Protein AF-A0A7S0FLU4-F1 (afdb_monomer_lite)

Foldseek 3Di:
DDPLLVLLVCLLVQPQPPDLVSSLVSLLVSLQVLLVCCLVDVVSLVVCVVNCHLNSLVSSCVSNNLAQSSLLSSLLSLLQNDDDPDNVLSSVCSVPVDLVSLVVVLVPPPDPDSLLSSLLSNLSNQVNHPDHHLCNLVSLLVSLVSCLPDNDPVSNLSSLQSLLSQLQDLVCLVSNVVSVQLVSLVSQCVDPVRVVPPSSVVSSNSSNPRSVVSVVVVVVDDDDDDDDDDDDDDDDDDDDDDDDDDDDDDDDDDDDDDPLVAAPPFFADPDFDDWDPLVVLCVVVVVVVVVLVCLVVPPPVPQPDPPDADDKDKDQPFFLAWFDDWDDRHSQEIETETDALDPPDLDADDKHKMKIARDDAPDKHKYKHKFAQDLAFCLSTRFAWWKAKPVCCVPPVHGIYGFWDSWHKAAHDDVSRGIMIMTMGGHHDHGIMMMIIRFRAQAVSNVVVLVVVQVPWDKDFLFAFPVGDGQIKTKAADQAAAEEEEEEALFQRFRLLLLLLSLLCCQLRVPDPLNNLLRHHYIYIYRSHLANQCRRVSHGAHHNVRDRQQQALQHDPTRSSVSVNVVLLVSLVRYHQAEYEYEGEDGHDAFKAKEWAADPDQLLLVQLVVLDVRYPSVPHHHDHDDPSSCSGPQNVSVVSPRPTGIYIYGYSFHGDCVVPSGTDGSVNSSSSSNSSSRSSSVSSPDDDDPDPDDDD

Radius of gyration: 30.73 Å; chains: 1; bounding box: 66×62×102 Å

InterPro domains:
  IPR000834 Peptidase M14, carboxypeptidase A [PF00246] (461-558)
  IPR000834 Peptidase M14, carboxypeptidase A [PS52035] (437-684)
  IPR040626 Cytosolic carboxypeptidase, N-terminal [PF18027] (314-374)
  IPR050821 Cytosolic carboxypeptidase [PTHR12756] (278-688)

Secondary structure (DSSP, 8-state):
---HHHHHHHHHTTTTTT-HHHHHHHHHHHHHHHHHHHHH-HHHHHHHHHTTHHHHHHHHHHHTTS-HHHHHHHHHHHHHHS--SSHHHHHHHHHH--HHHHHHHTT----HHHHHHHHHHHHHHGGGSSS--TTHHHHHHHHHHHHHHH--HHHHHHHHHHHHHHTT-TTTHHHHHHTTHHHHHHHHHHSTTTTT-HHHHHHHHHHHHHHHHHHHHHHTT-PPP-----------------PPPPPPPPPPPP----GGGSSSS-------PPPP-HHHHHHHHHHHHHHHHHHHHSS--------SPPPPEEE--STT-B---EEEEETTEEEE-PPPSSTT--------EEEEESPPTT-EEEEEEEEE--S--GGGGT---EEEEHHHHHHH----EE--EEEEEEEESSTTSEEEEEEEEE-SSTT-EEEEESS----HHHHHHHHHT-TTS-EEEEEE-TTS-EEEEEEEE-TTSPEEEEEE-SSTT-HHHHHHHHHHHHHHTS--HHHHHHHHH-EEEEES-S-HHHHHTT-SS--TTS--GGG-TTSSS-HHHHHHHHHHHHHHHHS-EEEEEEEEEESSS-SEEEEEESSS--HHHHHHHHH-TTB-SSS-EEEPPPTT-TTSHHHHHHHTT-SEEEEEEEESSBPPGGG-S-BPPHHHHHHHHHHHHHHHHHHHHSPPPPPP----

Structure (mmCIF, N/CA/C/O backbone):
data_AF-A0A7S0FLU4-F1
#
_entry.id   AF-A0A7S0FLU4-F1
#
loop_
_atom_site.group_PDB
_atom_site.id
_atom_site.type_symbol
_atom_site.label_atom_id
_atom_site.label_alt_id
_atom_site.label_comp_id
_atom_site.label_asym_id
_atom_site.label_entity_id
_atom_site.label_seq_id
_atom_site.pdbx_PDB_ins_code
_atom_site.Cartn_x
_atom_site.Cartn_y
_atom_site.Cartn_z
_atom_site.occupancy
_atom_site.B_iso_or_equiv
_atom_site.auth_seq_id
_atom_site.auth_comp_id
_atom_site.auth_asym_id
_atom_site.auth_atom_id
_atom_site.pdbx_PDB_model_num
ATOM 1 N N . GLU A 1 1 ? -30.850 -18.255 -43.210 1.00 50.25 1 GLU A N 1
ATOM 2 C CA . GLU A 1 1 ? -29.634 -17.875 -42.462 1.00 50.25 1 GLU A CA 1
ATOM 3 C C . GLU A 1 1 ? -28.713 -17.129 -43.404 1.00 50.25 1 GLU A C 1
ATOM 5 O O . GLU A 1 1 ? -28.499 -17.601 -44.514 1.00 50.25 1 GLU A O 1
ATOM 10 N N . LEU A 1 2 ? -28.259 -15.934 -43.027 1.00 56.41 2 LEU A N 1
ATOM 11 C CA . LEU A 1 2 ? -27.339 -15.172 -43.865 1.00 56.41 2 LEU A CA 1
ATOM 12 C C . LEU A 1 2 ? -25.975 -15.874 -43.823 1.00 56.41 2 LEU A C 1
ATOM 14 O O . LEU A 1 2 ? -25.401 -16.021 -42.742 1.00 56.41 2 LEU A O 1
ATOM 18 N N . ASP A 1 3 ? -25.450 -16.311 -44.968 1.00 75.31 3 ASP A N 1
ATOM 19 C CA . ASP A 1 3 ? -24.060 -16.763 -45.036 1.00 75.31 3 ASP A CA 1
ATOM 20 C C . ASP A 1 3 ? -23.155 -15.526 -44.970 1.00 75.31 3 ASP A C 1
ATOM 22 O O . ASP A 1 3 ? -22.797 -14.920 -45.981 1.00 75.31 3 ASP A O 1
ATOM 26 N N . ILE A 1 4 ? -22.839 -15.118 -43.740 1.00 76.75 4 ILE A N 1
ATOM 27 C CA . ILE A 1 4 ? -22.010 -13.947 -43.440 1.00 76.75 4 ILE A CA 1
ATOM 28 C C . ILE A 1 4 ? -20.639 -14.018 -44.125 1.00 76.75 4 ILE A C 1
ATOM 30 O O . ILE A 1 4 ? -20.087 -12.988 -44.503 1.00 76.75 4 ILE A O 1
ATOM 34 N N . ILE A 1 5 ? -20.113 -15.222 -44.365 1.00 79.19 5 ILE A N 1
ATOM 35 C CA . ILE A 1 5 ? -18.824 -15.413 -45.031 1.00 79.19 5 ILE A CA 1
ATOM 36 C C . ILE A 1 5 ? -18.977 -15.200 -46.532 1.00 79.19 5 ILE A C 1
ATOM 38 O O . ILE A 1 5 ? -18.146 -14.534 -47.153 1.00 79.19 5 ILE A O 1
ATOM 42 N N . HIS A 1 6 ? -20.061 -15.706 -47.120 1.00 82.50 6 HIS A N 1
ATOM 43 C CA . HIS A 1 6 ? -20.405 -15.423 -48.509 1.00 82.50 6 HIS A CA 1
ATOM 44 C C . HIS A 1 6 ? -20.659 -13.930 -48.746 1.00 82.50 6 HIS A C 1
ATOM 46 O O . HIS A 1 6 ? -20.185 -13.381 -49.744 1.00 82.50 6 HIS A O 1
ATOM 52 N N . LEU A 1 7 ? -21.351 -13.255 -47.822 1.00 79.62 7 LEU A N 1
ATOM 53 C CA . LEU A 1 7 ? -21.611 -11.820 -47.906 1.00 79.62 7 LEU A CA 1
ATOM 54 C C . LEU A 1 7 ? -20.303 -11.017 -47.877 1.00 79.62 7 LEU A C 1
ATOM 56 O O . LEU A 1 7 ? -20.060 -10.215 -48.779 1.00 79.62 7 LEU A O 1
ATOM 60 N N . MET A 1 8 ? -19.419 -11.303 -46.915 1.00 80.19 8 MET A N 1
ATOM 61 C CA . MET A 1 8 ? -18.101 -10.666 -46.814 1.00 80.19 8 MET A CA 1
ATOM 62 C C . MET A 1 8 ? -17.241 -10.915 -48.060 1.00 80.19 8 MET A C 1
ATOM 64 O O . MET A 1 8 ? -16.667 -9.984 -48.619 1.00 80.19 8 MET A O 1
ATOM 68 N N . ARG A 1 9 ? -17.203 -12.148 -48.581 1.00 82.06 9 ARG A N 1
ATOM 69 C CA . ARG A 1 9 ? -16.471 -12.471 -49.822 1.00 82.06 9 ARG A CA 1
ATOM 70 C C . ARG A 1 9 ? -17.066 -11.803 -51.060 1.00 82.06 9 ARG A C 1
ATOM 72 O O . ARG A 1 9 ? -16.342 -11.534 -52.017 1.00 82.06 9 ARG A O 1
ATOM 79 N N . SER A 1 10 ? -18.366 -11.533 -51.064 1.00 78.31 10 SER A N 1
ATOM 80 C CA . SER A 1 10 ? -19.026 -10.843 -52.171 1.00 78.31 10 S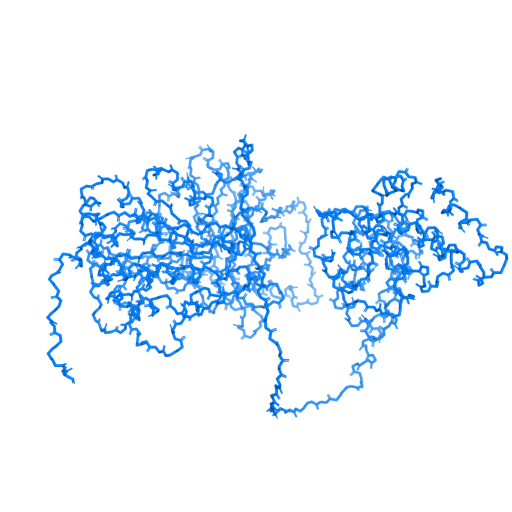ER A CA 1
ATOM 81 C C . SER A 1 10 ? -18.651 -9.356 -52.202 1.00 78.31 10 SER A C 1
ATOM 83 O O . SER A 1 10 ? -18.459 -8.812 -53.289 1.00 78.31 10 SER A O 1
ATOM 85 N N . VAL A 1 11 ? -18.436 -8.720 -51.039 1.00 75.31 11 VAL A N 1
ATOM 86 C CA . VAL A 1 11 ? -17.868 -7.358 -50.948 1.00 75.31 11 VAL A CA 1
ATOM 87 C C . VAL A 1 11 ? -16.496 -7.302 -51.633 1.00 75.31 11 VAL A C 1
ATOM 89 O O . VAL A 1 11 ? -16.259 -6.421 -52.463 1.00 75.31 11 VAL A O 1
ATOM 92 N N . LEU A 1 12 ? -15.632 -8.295 -51.388 1.00 78.62 12 LEU A N 1
ATOM 93 C CA . LEU A 1 12 ? -14.290 -8.378 -51.993 1.00 78.62 12 LEU A CA 1
ATOM 94 C C . LEU A 1 12 ? -14.315 -8.444 -53.520 1.00 78.62 12 LEU A C 1
ATOM 96 O O . LEU A 1 12 ? -13.457 -7.875 -54.190 1.00 78.62 12 LEU A O 1
ATOM 100 N N . LYS A 1 13 ? -15.324 -9.110 -54.080 1.00 79.75 13 LYS A N 1
ATOM 101 C CA . LYS A 1 13 ? -15.495 -9.262 -55.530 1.00 79.75 13 LYS A CA 1
ATOM 102 C C . LYS A 1 13 ? -16.064 -8.011 -56.211 1.00 79.75 13 LYS A C 1
ATOM 104 O O . LYS A 1 13 ? -16.322 -8.043 -57.410 1.00 79.75 13 LYS A O 1
ATOM 109 N N . GLY A 1 14 ? -16.236 -6.909 -55.477 1.00 66.62 14 GLY A N 1
ATOM 110 C CA . GLY A 1 14 ? -16.740 -5.648 -56.015 1.00 66.62 14 GLY A CA 1
ATOM 111 C C . GLY A 1 14 ? -18.261 -5.614 -56.124 1.00 66.62 14 GLY A C 1
ATOM 112 O O . GLY A 1 14 ? -18.805 -5.209 -57.153 1.00 66.62 14 GLY A O 1
ATOM 113 N N . MET A 1 15 ? -18.949 -6.052 -55.064 1.00 68.19 15 MET A N 1
ATOM 114 C CA . MET A 1 15 ? -20.405 -5.933 -54.952 1.00 68.19 15 MET A CA 1
ATOM 115 C C . MET A 1 15 ? -20.852 -4.495 -55.242 1.00 68.19 15 MET A C 1
ATOM 117 O O . MET A 1 15 ? -20.282 -3.554 -54.702 1.00 68.19 15 MET A O 1
ATOM 121 N N . GLY A 1 16 ? -21.856 -4.319 -56.103 1.00 60.16 16 GLY A N 1
ATOM 122 C CA . GLY A 1 16 ? -22.289 -2.995 -56.574 1.00 60.16 16 GLY A CA 1
ATOM 123 C C . GLY A 1 16 ? -21.761 -2.602 -57.961 1.00 60.16 16 GLY A C 1
ATOM 124 O O . GLY A 1 16 ? -22.230 -1.614 -58.521 1.00 60.16 16 GLY A O 1
ATOM 125 N N . GLY A 1 17 ? -20.884 -3.411 -58.570 1.00 64.31 17 GLY A N 1
ATOM 126 C CA . GLY A 1 17 ? -20.468 -3.259 -59.969 1.00 64.31 17 GLY A CA 1
ATOM 127 C C . GLY A 1 17 ? -19.356 -2.224 -60.177 1.00 64.31 17 GLY A C 1
ATOM 128 O O . GLY A 1 17 ? -18.505 -2.027 -59.312 1.00 64.31 17 GLY A O 1
ATOM 129 N N . LYS A 1 18 ? -19.323 -1.594 -61.363 1.00 62.81 18 LYS A N 1
ATOM 130 C CA . LYS A 1 18 ? -18.272 -0.627 -61.749 1.00 62.81 18 LYS A CA 1
ATOM 131 C C . LYS A 1 18 ? -18.483 0.789 -61.184 1.00 62.81 18 LYS A C 1
ATOM 133 O O . LYS A 1 18 ? -17.556 1.588 -61.244 1.00 62.81 18 LYS A O 1
ATOM 138 N N . ASP A 1 19 ? -19.667 1.093 -60.647 1.00 72.88 19 ASP A N 1
ATOM 139 C CA . ASP A 1 19 ? -19.973 2.385 -60.020 1.00 72.88 19 ASP A CA 1
ATOM 140 C C . ASP A 1 19 ? -19.417 2.438 -58.589 1.00 72.88 19 ASP A C 1
ATOM 142 O O . ASP A 1 19 ? -19.732 1.582 -57.759 1.00 72.88 19 ASP A O 1
ATOM 146 N N . LEU A 1 20 ? -18.581 3.440 -58.306 1.00 67.56 20 LEU A N 1
ATOM 147 C CA . LEU A 1 20 ? -17.872 3.560 -57.032 1.00 67.56 20 LEU A CA 1
ATOM 148 C C . LEU A 1 20 ? -18.807 3.869 -55.856 1.00 67.56 20 LEU A C 1
ATOM 150 O O . LEU A 1 20 ? -18.689 3.225 -54.818 1.00 67.56 20 LEU A O 1
ATOM 154 N N . ALA A 1 21 ? -19.765 4.784 -56.015 1.00 62.50 21 ALA A N 1
ATOM 155 C CA . ALA A 1 21 ? -20.665 5.178 -54.932 1.00 62.50 21 ALA A CA 1
ATOM 156 C C . ALA A 1 21 ? -21.604 4.027 -54.550 1.00 62.50 21 ALA A C 1
ATOM 158 O O . ALA A 1 21 ? -21.777 3.706 -53.371 1.00 62.50 21 ALA A O 1
ATOM 159 N N . ARG A 1 22 ? -22.151 3.333 -55.556 1.00 64.88 22 ARG A N 1
ATOM 160 C CA . ARG A 1 22 ? -23.001 2.157 -55.338 1.00 64.88 22 ARG A CA 1
ATOM 161 C C . ARG A 1 22 ? -22.228 1.017 -54.682 1.00 64.88 22 ARG A C 1
ATOM 163 O O . ARG A 1 22 ? -22.767 0.324 -53.816 1.00 64.88 22 ARG A O 1
ATOM 170 N N . ARG A 1 23 ? -20.970 0.826 -55.073 1.00 69.12 23 ARG A N 1
ATOM 171 C CA . ARG A 1 23 ? -20.074 -0.168 -54.479 1.00 69.12 23 ARG A CA 1
ATOM 172 C C . ARG A 1 23 ? -19.773 0.131 -53.010 1.00 69.12 23 ARG A C 1
ATOM 174 O O . ARG A 1 23 ? -19.844 -0.784 -52.193 1.00 69.12 23 ARG A O 1
ATOM 181 N N . TRP A 1 24 ? -19.510 1.386 -52.652 1.00 72.56 24 TRP A N 1
ATOM 182 C CA . TRP A 1 24 ? -19.238 1.778 -51.263 1.00 72.56 24 TRP A CA 1
ATOM 183 C C . TRP A 1 24 ? -20.463 1.613 -50.371 1.00 72.56 24 TRP A C 1
ATOM 185 O O . TRP A 1 24 ? -20.378 0.950 -49.343 1.00 72.56 24 TRP A O 1
ATOM 195 N N . GLN A 1 25 ? -21.626 2.094 -50.813 1.00 68.50 25 GLN A N 1
ATOM 196 C CA . GLN A 1 25 ? -22.869 1.939 -50.057 1.00 68.50 25 GLN A CA 1
ATOM 197 C C . GLN A 1 25 ? -23.223 0.464 -49.816 1.00 68.50 25 GLN A C 1
ATOM 199 O O . GLN A 1 25 ? -23.660 0.082 -48.730 1.00 68.50 25 GLN A O 1
ATOM 204 N N . THR A 1 26 ? -23.020 -0.381 -50.830 1.00 69.06 26 THR A N 1
ATOM 205 C CA . THR A 1 26 ? -23.287 -1.821 -50.722 1.00 69.06 26 THR A CA 1
ATOM 206 C C . THR A 1 26 ? -22.324 -2.491 -49.735 1.00 69.06 26 THR A C 1
ATOM 208 O O . THR A 1 26 ? -22.742 -3.354 -48.965 1.00 69.06 26 THR A O 1
ATOM 211 N N . ALA A 1 27 ? -21.057 -2.065 -49.708 1.00 72.94 27 ALA A N 1
ATOM 212 C CA . ALA A 1 27 ? -20.072 -2.539 -48.740 1.00 72.94 27 ALA A CA 1
ATOM 213 C C . ALA A 1 27 ? -20.424 -2.125 -47.299 1.00 72.94 27 ALA A C 1
ATOM 215 O O . ALA A 1 27 ? -20.407 -2.978 -46.413 1.00 72.94 27 ALA A O 1
ATOM 216 N N . THR A 1 28 ? -20.814 -0.865 -47.070 1.00 75.81 28 THR A N 1
ATOM 217 C CA . THR A 1 28 ? -21.240 -0.366 -45.748 1.00 75.81 28 THR A CA 1
ATOM 218 C C . THR A 1 28 ? -22.411 -1.175 -45.197 1.00 75.81 28 THR A C 1
ATOM 220 O O . THR A 1 28 ? -22.359 -1.679 -44.077 1.00 75.81 28 THR A O 1
ATOM 223 N N . ASN A 1 29 ? -23.456 -1.364 -46.007 1.00 74.44 29 ASN A N 1
ATOM 224 C CA . ASN A 1 29 ? -24.664 -2.069 -45.579 1.00 74.44 29 ASN A CA 1
ATOM 225 C C . ASN A 1 29 ? -24.381 -3.542 -45.247 1.00 74.44 29 ASN A C 1
ATOM 227 O O . ASN A 1 29 ? -24.942 -4.087 -44.296 1.00 74.44 29 ASN A O 1
ATOM 231 N N . ALA A 1 30 ? -23.496 -4.185 -46.014 1.00 76.88 30 ALA A N 1
ATOM 232 C CA . ALA A 1 30 ? -23.084 -5.558 -45.760 1.00 76.88 30 ALA A CA 1
ATOM 233 C C . ALA A 1 30 ? -22.313 -5.690 -44.434 1.00 76.88 30 ALA A C 1
ATOM 235 O O . ALA A 1 30 ? -22.629 -6.572 -43.637 1.00 76.88 30 ALA A O 1
ATOM 236 N N . LEU A 1 31 ? -21.353 -4.798 -44.169 1.00 82.00 31 LEU A N 1
ATOM 237 C CA . LEU A 1 31 ? -20.560 -4.798 -42.932 1.00 82.00 31 LEU A CA 1
ATOM 238 C C . LEU A 1 31 ? -21.420 -4.523 -41.693 1.00 82.00 31 LEU A C 1
ATOM 240 O O . LEU A 1 31 ? -21.302 -5.234 -40.694 1.00 82.00 31 LEU A O 1
ATOM 244 N N . HIS A 1 32 ? -22.349 -3.573 -41.793 1.00 81.56 32 HIS A N 1
ATOM 245 C CA . HIS A 1 32 ? -23.295 -3.265 -40.723 1.00 81.56 32 HIS A CA 1
ATOM 246 C C . HIS A 1 32 ? -24.187 -4.472 -40.386 1.00 81.56 32 HIS A C 1
ATOM 248 O O . HIS A 1 32 ? -24.328 -4.850 -39.219 1.00 81.56 32 HIS A O 1
ATOM 254 N N . ALA A 1 33 ? -24.718 -5.165 -41.397 1.00 79.56 33 ALA A N 1
ATOM 255 C CA . ALA A 1 33 ? -25.517 -6.371 -41.179 1.00 79.56 33 ALA A CA 1
ATOM 256 C C . ALA A 1 33 ? -24.723 -7.491 -40.472 1.00 79.56 33 ALA A C 1
ATOM 258 O O . ALA A 1 33 ? -25.266 -8.185 -39.604 1.00 79.56 33 ALA A O 1
ATOM 259 N N . VAL A 1 34 ? -23.433 -7.655 -40.796 1.00 82.00 34 VAL A N 1
ATOM 260 C CA . VAL A 1 34 ? -22.547 -8.609 -40.104 1.00 82.00 34 VAL A CA 1
ATOM 261 C C . VAL A 1 34 ? -22.300 -8.186 -38.651 1.00 82.00 34 VAL A C 1
ATOM 263 O O . VAL A 1 34 ? -22.368 -9.038 -37.760 1.00 82.00 34 VAL A O 1
ATOM 266 N N . ARG A 1 35 ? -22.087 -6.890 -38.381 1.00 83.44 35 ARG A N 1
ATOM 267 C CA . ARG A 1 35 ? -21.856 -6.356 -37.027 1.00 83.44 35 ARG A CA 1
ATOM 268 C C . ARG A 1 35 ? -23.041 -6.607 -36.097 1.00 83.44 35 ARG A C 1
ATOM 270 O O . ARG A 1 35 ? -22.872 -7.235 -35.053 1.00 83.44 35 ARG A O 1
ATOM 277 N N . LEU A 1 36 ? -24.249 -6.223 -36.507 1.00 78.25 36 LEU A N 1
ATOM 278 C CA . LEU A 1 36 ? -25.469 -6.447 -35.718 1.00 78.25 36 LEU A CA 1
ATOM 279 C C . LEU A 1 36 ? -25.733 -7.936 -35.447 1.00 78.25 36 LEU A C 1
ATOM 281 O O . LEU A 1 36 ? -26.192 -8.318 -34.366 1.00 78.25 36 LEU A O 1
ATOM 285 N N . SER A 1 37 ? -25.401 -8.797 -36.412 1.00 81.88 37 SER A N 1
ATOM 286 C CA . SER A 1 37 ? -25.552 -10.247 -36.260 1.00 81.88 37 SER A CA 1
ATOM 287 C C . SER A 1 37 ? -24.584 -10.827 -35.220 1.00 81.88 37 SER A C 1
ATOM 289 O O . SER A 1 37 ? -24.963 -11.727 -34.476 1.00 81.88 37 SER A O 1
ATOM 291 N N . CYS A 1 38 ? -23.360 -10.299 -35.120 1.00 79.12 38 CYS A N 1
ATOM 292 C CA . CYS A 1 38 ? -22.376 -10.732 -34.122 1.00 79.12 38 CYS A CA 1
ATOM 293 C C . CYS A 1 38 ? -22.727 -10.270 -32.697 1.00 79.12 38 CYS A C 1
ATOM 295 O O . CYS A 1 38 ? -22.477 -11.009 -31.748 1.00 79.12 38 CYS A O 1
ATOM 297 N N . VAL A 1 39 ? -23.337 -9.086 -32.547 1.00 73.12 39 VAL A N 1
ATOM 298 C CA . VAL A 1 39 ? -23.811 -8.561 -31.248 1.00 73.12 39 VAL A CA 1
ATOM 299 C C . VAL A 1 39 ? -24.907 -9.449 -30.659 1.00 73.12 39 VAL A C 1
ATOM 301 O O . VAL A 1 39 ? -24.933 -9.714 -29.460 1.00 73.12 39 VAL A O 1
ATOM 304 N N . THR A 1 40 ? -25.822 -9.914 -31.506 1.00 71.75 40 THR A N 1
ATOM 305 C CA . THR A 1 40 ? -27.037 -10.617 -31.074 1.00 71.75 40 THR A CA 1
ATOM 306 C C . THR A 1 40 ? -26.877 -12.135 -31.002 1.00 71.75 40 THR A C 1
ATOM 308 O O . THR A 1 40 ? -27.640 -12.787 -30.290 1.00 71.75 40 THR A O 1
ATOM 311 N N . LYS A 1 41 ? -25.898 -12.718 -31.713 1.00 78.00 41 LYS A N 1
ATOM 312 C CA . LYS A 1 41 ? -25.694 -14.173 -31.802 1.00 78.00 41 LYS A CA 1
ATOM 313 C C . LYS A 1 41 ? -24.216 -14.550 -31.650 1.00 78.00 41 LYS A C 1
ATOM 315 O O . LYS A 1 41 ? -23.449 -14.427 -32.608 1.00 78.00 41 LYS A O 1
ATOM 320 N N . PRO A 1 42 ? -23.799 -15.082 -30.488 1.00 71.06 42 PRO A N 1
ATOM 321 C CA . PRO A 1 42 ? -22.387 -15.354 -30.229 1.00 71.06 42 PRO A CA 1
ATOM 322 C C . PRO A 1 42 ? -21.754 -16.408 -31.155 1.00 71.06 42 PRO A C 1
ATOM 324 O O . PRO A 1 42 ? -20.566 -16.342 -31.454 1.00 71.06 42 PRO A O 1
ATOM 327 N N . GLU A 1 43 ? -22.547 -17.350 -31.664 1.00 78.62 43 GLU A N 1
ATOM 328 C CA . GLU A 1 43 ? -22.129 -18.367 -32.641 1.00 78.62 43 GLU A CA 1
ATOM 329 C C . GLU A 1 43 ? -21.732 -17.790 -34.013 1.00 78.62 43 GLU A C 1
ATOM 331 O O . GLU A 1 43 ? -20.890 -18.353 -34.713 1.00 78.62 43 GLU A O 1
ATOM 336 N N . VAL A 1 44 ? -22.292 -16.636 -34.394 1.00 79.00 44 VAL A N 1
ATOM 337 C CA . VAL A 1 44 ? -21.960 -15.932 -35.643 1.00 79.00 44 VAL A CA 1
ATOM 338 C C . VAL A 1 44 ? -20.559 -15.324 -35.551 1.00 79.00 44 VAL A C 1
ATOM 340 O O . VAL A 1 44 ? -19.794 -15.400 -36.513 1.00 79.00 44 VAL A O 1
ATOM 343 N N . LEU A 1 45 ? -20.194 -14.800 -34.378 1.00 78.62 45 LEU A N 1
ATOM 344 C CA . LEU A 1 45 ? -18.859 -14.273 -34.097 1.00 78.62 45 LEU A CA 1
ATOM 345 C C . LEU A 1 45 ? -17.791 -15.379 -34.142 1.00 78.62 45 LEU A C 1
ATOM 347 O O . LEU A 1 45 ? -16.732 -15.184 -34.739 1.00 78.62 45 LEU A O 1
ATOM 351 N N . GLU A 1 46 ? -18.076 -16.560 -33.586 1.00 78.94 46 GLU A N 1
ATOM 352 C CA . GLU A 1 46 ? -17.149 -17.702 -33.648 1.00 78.94 46 GLU A CA 1
ATOM 353 C C . GLU A 1 46 ? -16.999 -18.259 -35.073 1.00 78.94 46 GLU A C 1
ATOM 355 O O . GLU A 1 46 ? -15.890 -18.568 -35.510 1.00 78.94 46 GLU A O 1
ATOM 360 N N . ARG A 1 47 ? -18.084 -18.303 -35.861 1.00 80.56 47 ARG A N 1
ATOM 361 C CA . ARG A 1 47 ? -18.013 -18.656 -37.291 1.00 80.56 47 ARG A CA 1
ATOM 362 C C . ARG A 1 47 ? -17.193 -17.649 -38.098 1.00 80.56 47 ARG A C 1
ATOM 364 O O . ARG A 1 47 ? -16.431 -18.055 -38.973 1.00 80.56 47 ARG A O 1
ATOM 371 N N . LEU A 1 48 ? -17.327 -16.354 -37.803 1.00 78.81 48 LEU A N 1
ATOM 372 C CA . LEU A 1 48 ? -16.522 -15.303 -38.426 1.00 78.81 48 LEU A CA 1
ATOM 373 C C . LEU A 1 48 ? -15.034 -15.464 -38.079 1.00 78.81 48 LEU A C 1
ATOM 375 O O . LEU A 1 48 ? -14.196 -15.390 -38.978 1.00 78.81 48 LEU A O 1
ATOM 379 N N . ARG A 1 49 ? -14.702 -15.773 -36.815 1.00 78.56 49 ARG A N 1
ATOM 380 C CA . ARG A 1 49 ? -13.330 -16.103 -36.377 1.00 78.56 49 ARG A CA 1
ATOM 381 C C . ARG A 1 49 ? -12.765 -17.315 -37.122 1.00 78.56 49 ARG A C 1
ATOM 383 O O . ARG A 1 49 ? -11.656 -17.234 -37.641 1.00 78.56 49 ARG A O 1
ATOM 390 N N . GLY A 1 50 ? -13.541 -18.393 -37.246 1.00 73.50 50 GLY A N 1
ATOM 391 C CA . GLY A 1 50 ? -13.117 -19.624 -37.924 1.00 73.50 50 GLY A CA 1
ATOM 392 C C . GLY A 1 50 ? -12.931 -19.505 -39.445 1.00 73.50 50 GLY A C 1
ATOM 393 O O . GLY A 1 50 ? -12.219 -20.308 -40.037 1.00 73.50 50 GLY A O 1
ATOM 394 N N . ALA A 1 51 ? -13.535 -18.504 -40.093 1.00 73.38 51 ALA A N 1
ATOM 395 C CA . ALA A 1 51 ? -13.543 -18.349 -41.553 1.00 73.38 51 ALA A CA 1
ATOM 396 C C . ALA A 1 51 ? -12.530 -17.323 -42.105 1.00 73.38 51 ALA A C 1
ATOM 398 O O . ALA A 1 51 ? -12.636 -16.915 -43.267 1.00 73.38 51 ALA A O 1
ATOM 399 N N . GLY A 1 52 ? -11.564 -16.901 -41.286 1.00 67.75 52 GLY A N 1
ATOM 400 C CA . GLY A 1 52 ? -10.535 -15.917 -41.649 1.00 67.75 52 GLY A CA 1
ATOM 401 C C . GLY A 1 52 ? -10.587 -14.620 -40.837 1.00 67.75 52 GLY A C 1
ATOM 402 O O . GLY A 1 52 ? -9.726 -13.762 -41.016 1.00 67.75 52 GLY A O 1
ATOM 403 N N . GLY A 1 53 ? -11.563 -14.477 -39.935 1.00 75.19 53 GLY A N 1
ATOM 404 C CA . GLY A 1 53 ? -11.584 -13.467 -38.881 1.00 75.19 53 GLY A CA 1
ATOM 405 C C . GLY A 1 53 ? -11.263 -12.041 -39.337 1.00 75.19 53 GLY A C 1
ATOM 406 O O . GLY A 1 53 ? -11.865 -11.516 -40.270 1.00 75.19 53 GLY A O 1
ATOM 407 N N . LEU A 1 54 ? -10.306 -11.409 -38.656 1.00 70.50 54 LEU A N 1
ATOM 408 C CA . LEU A 1 54 ? -9.925 -10.010 -38.870 1.00 70.50 54 LEU A CA 1
ATOM 409 C C . LEU A 1 54 ? -9.349 -9.756 -40.271 1.00 70.50 54 LEU A C 1
ATOM 411 O O . LEU A 1 54 ? -9.580 -8.694 -40.841 1.00 70.50 54 LEU A O 1
ATOM 415 N N . THR A 1 55 ? -8.679 -10.736 -40.879 1.00 71.50 55 THR A N 1
ATOM 416 C CA . THR A 1 55 ? -8.152 -10.619 -42.248 1.00 71.50 55 THR A CA 1
ATOM 417 C C . THR A 1 55 ? -9.273 -10.378 -43.261 1.00 71.50 55 THR A C 1
ATOM 419 O O . THR A 1 55 ? -9.152 -9.525 -44.138 1.00 71.50 55 THR A O 1
ATOM 422 N N . LEU A 1 56 ? -10.417 -11.043 -43.083 1.00 77.12 56 LEU A N 1
ATOM 423 C CA . LEU A 1 56 ? -11.591 -10.854 -43.936 1.00 77.12 56 LEU A CA 1
ATOM 424 C C . LEU A 1 56 ? -12.186 -9.437 -43.805 1.00 77.12 56 LEU A C 1
ATOM 426 O O . LEU A 1 56 ? -12.706 -8.892 -44.778 1.00 77.12 56 LEU A O 1
ATOM 430 N N . VAL A 1 57 ? -12.075 -8.828 -42.620 1.00 76.56 57 VAL A N 1
ATOM 431 C CA . VAL A 1 57 ? -12.502 -7.444 -42.350 1.00 76.56 57 VAL A CA 1
ATOM 432 C C . VAL A 1 57 ? -11.540 -6.434 -42.997 1.00 76.56 57 VAL A C 1
ATOM 434 O O . VAL A 1 57 ? -11.999 -5.480 -43.627 1.00 76.56 57 VAL A O 1
ATOM 437 N N . VAL A 1 58 ? -10.219 -6.671 -42.939 1.00 73.62 58 VAL A N 1
ATOM 438 C CA . VAL A 1 58 ? -9.200 -5.842 -43.626 1.00 73.62 58 VAL A CA 1
ATOM 439 C C . VAL A 1 58 ? -9.437 -5.805 -45.134 1.00 73.62 58 VAL A C 1
ATOM 441 O O . VAL A 1 58 ? -9.370 -4.744 -45.761 1.00 73.62 58 VAL A O 1
ATOM 444 N N . ASP A 1 59 ? -9.691 -6.962 -45.737 1.00 77.44 59 ASP A N 1
ATOM 445 C CA . ASP A 1 59 ? -9.857 -7.048 -47.184 1.00 77.44 59 ASP A CA 1
ATOM 446 C C . ASP A 1 59 ? -11.172 -6.390 -47.631 1.00 77.44 59 ASP A C 1
ATOM 448 O O . ASP A 1 59 ? -11.208 -5.716 -48.666 1.00 77.44 59 ASP A O 1
ATOM 452 N N . ALA A 1 60 ? -12.233 -6.498 -46.820 1.00 76.25 60 ALA A N 1
ATOM 453 C CA . ALA A 1 60 ? -13.505 -5.821 -47.071 1.00 76.25 60 ALA A CA 1
ATOM 454 C C . ALA A 1 60 ? -13.359 -4.294 -47.013 1.00 76.25 60 ALA A C 1
ATOM 456 O O . ALA A 1 60 ? -13.875 -3.596 -47.888 1.00 76.25 60 ALA A O 1
ATOM 457 N N . TRP A 1 61 ? -12.578 -3.779 -46.056 1.00 75.94 61 TRP A N 1
ATOM 458 C CA . TRP A 1 61 ? -12.219 -2.361 -45.978 1.00 75.94 61 TRP A CA 1
ATOM 459 C C . TRP A 1 61 ? -11.503 -1.869 -47.245 1.00 75.94 61 TRP A C 1
ATOM 461 O O . TRP A 1 61 ? -11.913 -0.873 -47.845 1.00 75.94 61 TRP A O 1
ATOM 471 N N . LYS A 1 62 ? -10.464 -2.585 -47.699 1.00 73.94 62 LYS A N 1
ATOM 472 C CA . LYS A 1 62 ? -9.698 -2.223 -48.909 1.00 73.94 62 LYS A CA 1
ATOM 473 C C . LYS A 1 62 ? -10.570 -2.228 -50.167 1.00 73.94 62 LYS A C 1
ATOM 475 O O . LYS A 1 62 ? -10.421 -1.362 -51.026 1.00 73.94 62 LYS A O 1
ATOM 480 N N . ALA A 1 63 ? -11.501 -3.175 -50.275 1.00 73.38 63 ALA A N 1
ATOM 481 C CA . ALA A 1 63 ? -12.426 -3.267 -51.403 1.00 73.38 63 ALA A CA 1
ATOM 482 C C . ALA A 1 63 ? -13.545 -2.200 -51.380 1.00 73.38 63 ALA A C 1
ATOM 484 O O . ALA A 1 63 ? -14.129 -1.920 -52.434 1.00 73.38 63 ALA A O 1
ATOM 485 N N . GLY A 1 64 ? -13.829 -1.624 -50.203 1.00 66.19 64 GLY A N 1
ATOM 486 C CA . GLY A 1 64 ? -14.902 -0.662 -49.924 1.00 66.19 64 GLY A CA 1
ATOM 487 C C . GLY A 1 64 ? -14.538 0.819 -50.089 1.00 66.19 64 GLY A C 1
ATOM 488 O O . GLY A 1 64 ? -15.373 1.670 -49.810 1.00 66.19 64 GLY A O 1
ATOM 489 N N . GLY A 1 65 ? -13.328 1.148 -50.559 1.00 65.81 65 GLY A N 1
ATOM 490 C CA . GLY A 1 65 ? -12.990 2.497 -51.041 1.00 65.81 65 GLY A CA 1
ATOM 491 C C . GLY A 1 65 ? -12.631 3.548 -49.994 1.00 65.81 65 GLY A C 1
ATOM 492 O O . GLY A 1 65 ? -12.581 4.728 -50.321 1.00 65.81 65 GLY A O 1
ATOM 493 N N . HIS A 1 66 ? -12.322 3.129 -48.770 1.00 67.75 66 HIS A N 1
ATOM 494 C CA . HIS A 1 66 ? -11.787 3.995 -47.720 1.00 67.75 66 HIS A CA 1
ATOM 495 C C . HIS A 1 66 ? -12.690 5.174 -47.285 1.00 67.75 66 HIS A C 1
ATOM 497 O O . HIS A 1 66 ? -12.193 6.259 -46.984 1.00 67.75 66 HIS A O 1
ATOM 503 N N . VAL A 1 67 ? -14.013 4.981 -47.253 1.00 68.75 67 VAL A N 1
ATOM 504 C CA . VAL A 1 67 ? -14.985 6.003 -46.811 1.00 68.75 67 VAL A CA 1
ATOM 505 C C . VAL A 1 67 ? -15.369 5.851 -45.332 1.00 68.75 67 VAL A C 1
ATOM 507 O O . VAL A 1 67 ? -15.294 4.754 -44.780 1.00 68.75 67 VAL A O 1
ATOM 510 N N . ALA A 1 68 ? -15.796 6.952 -44.702 1.00 66.75 68 ALA A N 1
ATOM 511 C CA . ALA A 1 68 ? -16.048 7.060 -43.259 1.00 66.75 68 ALA A CA 1
ATOM 512 C C . ALA A 1 68 ? -16.976 5.971 -42.697 1.00 66.75 68 ALA A C 1
ATOM 514 O O . ALA A 1 68 ? -16.675 5.361 -41.672 1.00 66.75 68 ALA A O 1
ATOM 515 N N . ASP A 1 69 ? -18.066 5.677 -43.403 1.00 70.81 69 ASP A N 1
ATOM 516 C CA . ASP A 1 69 ? -19.076 4.734 -42.918 1.00 70.81 69 ASP A CA 1
ATOM 517 C C . ASP A 1 69 ? -18.573 3.283 -42.948 1.00 70.81 69 ASP A C 1
ATOM 519 O O . ASP A 1 69 ? -18.774 2.527 -42.002 1.00 70.81 69 ASP A O 1
ATOM 523 N N . VAL A 1 70 ? -17.834 2.898 -43.998 1.00 72.38 70 VAL A N 1
ATOM 524 C CA . VAL A 1 70 ? -17.183 1.575 -44.082 1.00 72.38 70 VAL A CA 1
ATOM 525 C C . VAL A 1 70 ? -16.123 1.443 -42.979 1.00 72.38 70 VAL A C 1
ATOM 527 O O . VAL A 1 70 ? -15.962 0.372 -42.396 1.00 72.38 70 VAL A O 1
ATOM 530 N N . ALA A 1 71 ? -15.428 2.538 -42.656 1.00 72.12 71 ALA A N 1
ATOM 531 C CA . ALA A 1 71 ? -14.444 2.587 -41.579 1.00 72.12 71 ALA A CA 1
ATOM 532 C C . ALA A 1 71 ? -15.084 2.351 -40.203 1.00 72.12 71 ALA A C 1
ATOM 534 O O . ALA A 1 71 ? -14.558 1.573 -39.407 1.00 72.12 71 ALA A O 1
ATOM 535 N N . HIS A 1 72 ? -16.226 2.985 -39.936 1.00 73.38 72 HIS A N 1
ATOM 536 C CA . HIS A 1 72 ? -16.936 2.852 -38.665 1.00 73.38 72 HIS A CA 1
ATOM 537 C C . HIS A 1 72 ? -17.366 1.400 -38.395 1.00 73.38 72 HIS A C 1
ATOM 539 O O . HIS A 1 72 ? -17.115 0.864 -37.314 1.00 73.38 72 HIS A O 1
ATOM 545 N N . GLU A 1 73 ? -17.940 0.727 -39.396 1.00 80.00 73 GLU A N 1
ATOM 546 C CA . GLU A 1 73 ? -18.416 -0.655 -39.254 1.00 80.00 73 GLU A CA 1
ATOM 547 C C . GLU A 1 73 ? -17.274 -1.664 -39.041 1.00 80.00 73 GLU A C 1
ATOM 549 O O . GLU A 1 73 ? -17.381 -2.576 -38.214 1.00 80.00 73 GLU A O 1
ATOM 554 N N . CYS A 1 74 ? -16.147 -1.477 -39.734 1.00 77.44 74 CYS A N 1
ATOM 555 C CA . CYS A 1 74 ? -14.947 -2.294 -39.547 1.00 77.44 74 CYS A CA 1
ATOM 556 C C . CYS A 1 74 ? -14.352 -2.150 -38.134 1.00 77.44 74 CYS A C 1
ATOM 558 O O . CYS A 1 74 ? -13.925 -3.151 -37.554 1.00 77.44 74 CYS A O 1
ATOM 560 N N . CYS A 1 75 ? -14.368 -0.942 -37.554 1.00 74.81 75 CYS A N 1
ATOM 561 C CA . CYS A 1 75 ? -13.905 -0.697 -36.183 1.00 74.81 75 CYS A CA 1
ATOM 562 C C . CYS A 1 75 ? -14.747 -1.451 -35.141 1.00 74.81 75 CYS A C 1
ATOM 564 O O . CYS A 1 75 ? -14.197 -2.092 -34.245 1.00 74.81 75 CYS A O 1
ATOM 566 N N . GLY A 1 76 ? -16.076 -1.432 -35.263 1.00 75.00 76 GLY A N 1
ATOM 567 C CA . GLY A 1 76 ? -16.954 -2.145 -34.329 1.00 75.00 76 GLY A CA 1
ATOM 568 C C . GLY A 1 76 ? -16.791 -3.668 -34.390 1.00 75.00 76 GLY A C 1
ATOM 569 O O . GLY A 1 76 ? -16.740 -4.336 -33.357 1.00 75.00 76 GLY A O 1
ATOM 570 N N . LEU A 1 77 ? -16.636 -4.235 -35.591 1.00 78.06 77 LEU A N 1
ATOM 571 C CA . LEU A 1 77 ? -16.363 -5.669 -35.764 1.00 78.06 77 LEU A CA 1
ATOM 572 C C . LEU A 1 77 ? -15.020 -6.086 -35.147 1.00 78.06 77 LEU A C 1
ATOM 574 O O . LEU A 1 77 ? -14.945 -7.130 -34.495 1.00 78.06 77 LEU A O 1
ATOM 578 N N . ALA A 1 78 ? -13.982 -5.260 -35.299 1.00 75.69 78 ALA A N 1
ATOM 579 C CA . ALA A 1 78 ? -12.672 -5.501 -34.702 1.00 75.69 78 ALA A CA 1
ATOM 580 C C . ALA A 1 78 ? -12.733 -5.547 -33.163 1.00 75.69 78 ALA A C 1
ATOM 582 O O . ALA A 1 78 ? -12.136 -6.437 -32.554 1.00 75.69 78 ALA A O 1
ATOM 583 N N . LEU A 1 79 ? -13.516 -4.656 -32.544 1.00 71.88 79 LEU A N 1
ATOM 584 C CA . LEU A 1 79 ? -13.713 -4.611 -31.091 1.00 71.88 79 LEU A CA 1
ATOM 585 C C . LEU A 1 79 ? -14.429 -5.850 -30.535 1.00 71.88 79 LEU A C 1
ATOM 587 O O . LEU A 1 79 ? -14.014 -6.370 -29.503 1.00 71.88 79 LEU A O 1
ATOM 591 N N . MET A 1 80 ? -15.453 -6.381 -31.217 1.00 70.62 80 MET A N 1
ATOM 592 C CA . MET A 1 80 ? -16.111 -7.628 -30.774 1.00 70.62 80 MET A CA 1
ATOM 593 C C . MET A 1 80 ? -15.199 -8.845 -30.865 1.00 70.62 80 MET A C 1
ATOM 595 O O . MET A 1 80 ? -15.361 -9.815 -30.123 1.00 70.62 80 MET A O 1
ATOM 599 N N . MET A 1 81 ? -14.273 -8.829 -31.820 1.00 71.00 81 MET A N 1
ATOM 600 C CA . MET A 1 81 ? -13.366 -9.939 -32.058 1.00 71.00 81 MET A CA 1
ATOM 601 C C . MET A 1 81 ? -12.169 -9.945 -31.098 1.00 71.00 81 MET A C 1
ATOM 603 O O . MET A 1 81 ? -11.567 -11.012 -30.950 1.00 71.00 81 MET A O 1
ATOM 607 N N . ALA A 1 82 ? -11.878 -8.831 -30.415 1.00 65.00 82 ALA A N 1
ATOM 608 C CA . ALA A 1 82 ? -10.812 -8.717 -29.423 1.00 65.00 82 ALA A CA 1
ATOM 609 C C . ALA A 1 82 ? -11.083 -9.579 -28.165 1.00 65.00 82 ALA A C 1
ATOM 611 O O . ALA A 1 82 ? -12.229 -9.697 -27.721 1.00 65.00 82 ALA A O 1
ATOM 612 N N . PRO A 1 83 ? -10.056 -10.214 -27.575 1.00 51.41 83 PRO A N 1
ATOM 613 C CA . PRO A 1 83 ? -10.205 -10.978 -26.341 1.00 51.41 83 PRO A CA 1
ATOM 614 C C . PRO A 1 83 ? -10.312 -10.031 -25.133 1.00 51.41 83 PRO A C 1
ATOM 616 O O . PRO A 1 83 ? -9.313 -9.480 -24.696 1.00 51.41 83 PRO A O 1
ATOM 619 N N . CYS A 1 84 ? -11.514 -9.852 -24.582 1.00 51.75 84 CYS A N 1
ATOM 620 C CA . CYS A 1 84 ? -11.747 -9.116 -23.333 1.00 51.75 84 CYS A CA 1
ATOM 621 C C . CYS A 1 84 ? -12.128 -10.072 -22.190 1.00 51.75 84 CYS A C 1
ATOM 623 O O . CYS A 1 84 ? -12.867 -11.037 -22.411 1.00 51.75 84 CYS A O 1
ATOM 625 N N . HIS A 1 85 ? -11.715 -9.772 -20.955 1.00 39.38 85 HIS A N 1
ATOM 626 C CA . HIS A 1 85 ? -12.050 -10.581 -19.771 1.00 39.38 85 HIS A CA 1
ATOM 627 C C . HIS A 1 85 ? -13.553 -10.580 -19.421 1.00 39.38 85 HIS A C 1
ATOM 629 O O . HIS A 1 85 ? -14.029 -11.468 -18.716 1.00 39.38 85 HIS A O 1
ATOM 635 N N . VAL A 1 86 ? -14.329 -9.636 -19.972 1.00 48.88 86 VAL A N 1
ATOM 636 C CA . VAL A 1 86 ? -15.783 -9.532 -19.789 1.00 48.88 86 VAL A CA 1
ATOM 637 C C . VAL A 1 86 ? -16.456 -9.338 -21.148 1.00 48.88 86 VAL A C 1
ATOM 639 O O . VAL A 1 86 ? -16.436 -8.244 -21.704 1.00 48.88 86 VAL A O 1
ATOM 642 N N . ARG A 1 87 ? -17.105 -10.382 -21.682 1.00 55.59 87 ARG A N 1
ATOM 643 C CA . ARG A 1 87 ? -17.778 -10.368 -23.004 1.00 55.59 87 ARG A CA 1
ATOM 644 C C . ARG A 1 87 ? -18.736 -9.182 -23.190 1.00 55.59 87 ARG A C 1
ATOM 646 O O . ARG A 1 87 ? -18.853 -8.650 -24.289 1.00 55.59 87 ARG A O 1
ATOM 653 N N . ALA A 1 88 ? -19.383 -8.741 -22.112 1.00 52.00 88 ALA A N 1
ATOM 654 C CA . ALA A 1 88 ? -20.273 -7.584 -22.115 1.00 52.00 88 ALA A CA 1
ATOM 655 C C . ALA A 1 88 ? -19.549 -6.256 -22.419 1.00 52.00 88 ALA A C 1
ATOM 657 O O . ALA A 1 88 ? -20.145 -5.386 -23.042 1.00 52.00 88 ALA A O 1
ATOM 658 N N . VAL A 1 89 ? -18.268 -6.109 -22.053 1.00 51.16 89 VAL A N 1
ATOM 659 C CA . VAL A 1 89 ? -17.461 -4.904 -22.323 1.00 51.16 89 VAL A CA 1
ATOM 660 C C . VAL A 1 89 ? -17.139 -4.779 -23.814 1.00 51.16 89 VAL A C 1
ATOM 662 O O . VAL A 1 89 ? -17.275 -3.692 -24.369 1.00 51.16 89 VAL A O 1
ATOM 665 N N . ALA A 1 90 ? -16.801 -5.879 -24.495 1.00 58.28 90 ALA A N 1
ATOM 666 C CA . ALA A 1 90 ? -16.574 -5.851 -25.943 1.00 58.28 90 ALA A CA 1
ATOM 667 C C . ALA A 1 90 ? -17.859 -5.695 -26.760 1.00 58.28 90 ALA A C 1
ATOM 669 O O . ALA A 1 90 ? -17.862 -4.983 -27.762 1.00 58.28 90 ALA A O 1
ATOM 670 N N . VAL A 1 91 ? -18.962 -6.311 -26.323 1.00 58.53 91 VAL A N 1
ATOM 671 C CA . VAL A 1 91 ? -20.266 -6.165 -26.987 1.00 58.53 91 VAL A CA 1
ATOM 672 C C . VAL A 1 91 ? -20.812 -4.741 -26.824 1.00 58.53 91 VAL A C 1
ATOM 674 O O . VAL A 1 91 ? -21.233 -4.142 -27.811 1.00 58.53 91 VAL A O 1
ATOM 677 N N . ALA A 1 92 ? -20.737 -4.165 -25.618 1.00 53.75 92 ALA A N 1
ATOM 678 C CA . ALA A 1 92 ? -21.115 -2.770 -25.380 1.00 53.75 92 ALA A CA 1
ATOM 679 C C . ALA A 1 92 ? -20.194 -1.794 -26.129 1.00 53.75 92 ALA A C 1
ATOM 681 O O . ALA A 1 92 ? -20.652 -0.802 -26.687 1.00 53.75 92 ALA A O 1
ATOM 682 N N . GLY A 1 93 ? -18.898 -2.103 -26.201 1.00 59.47 93 GLY A N 1
ATOM 683 C CA . GLY A 1 93 ? -17.935 -1.255 -26.885 1.00 59.47 93 GLY A CA 1
ATOM 684 C C . GLY A 1 93 ? -18.079 -1.208 -28.410 1.00 59.47 93 GLY A C 1
ATOM 685 O O . GLY A 1 93 ? -17.849 -0.170 -29.030 1.00 59.47 93 GLY A O 1
ATOM 686 N N . ALA A 1 94 ? -18.486 -2.315 -29.025 1.00 59.56 94 ALA A N 1
ATOM 687 C CA . ALA A 1 94 ? -18.669 -2.421 -30.469 1.00 59.56 94 ALA A CA 1
ATOM 688 C C . ALA A 1 94 ? -20.003 -1.873 -30.996 1.00 59.56 94 ALA A C 1
ATOM 690 O O . ALA A 1 94 ? -20.107 -1.578 -32.193 1.00 59.56 94 ALA A O 1
ATOM 691 N N . ALA A 1 95 ? -21.012 -1.770 -30.125 1.00 57.34 95 ALA A N 1
ATOM 692 C CA . ALA A 1 95 ? -22.307 -1.188 -30.455 1.00 57.34 95 ALA A CA 1
ATOM 693 C C . ALA A 1 95 ? -22.198 0.330 -30.682 1.00 57.34 95 ALA A C 1
ATOM 695 O O . ALA A 1 95 ? -22.726 0.826 -31.672 1.00 57.34 95 ALA A O 1
ATOM 696 N N . ASP A 1 96 ? -21.428 1.027 -29.836 1.00 56.59 96 ASP A N 1
ATOM 697 C CA . ASP A 1 96 ? -21.389 2.497 -29.827 1.00 56.59 96 ASP A CA 1
ATOM 698 C C . ASP A 1 96 ? -20.053 3.113 -30.282 1.00 56.59 96 ASP A C 1
ATOM 700 O O . ASP A 1 96 ? -19.989 4.322 -30.491 1.00 56.59 96 ASP A O 1
ATOM 704 N N . CYS A 1 97 ? -18.974 2.325 -30.424 1.00 60.50 97 CYS A N 1
ATOM 705 C CA . CYS A 1 97 ? -17.639 2.769 -30.875 1.00 60.50 97 CYS A CA 1
ATOM 706 C C . CYS A 1 97 ? -17.188 4.144 -30.319 1.00 60.50 97 CYS A C 1
ATOM 708 O O . CYS A 1 97 ? -16.588 4.953 -31.031 1.00 60.50 97 CYS A O 1
ATOM 710 N N . SER A 1 98 ? -17.471 4.408 -29.039 1.00 55.53 98 SER A N 1
ATOM 711 C CA . SER A 1 98 ? -17.349 5.726 -28.400 1.00 55.53 98 SER A CA 1
ATOM 712 C C . SER A 1 98 ? -15.992 5.963 -27.718 1.00 55.53 98 SER A C 1
ATOM 714 O O . SER A 1 98 ? -15.282 5.027 -27.358 1.00 55.53 98 SER A O 1
ATOM 716 N N . LEU A 1 99 ? -15.619 7.229 -27.486 1.00 55.22 99 LEU A N 1
ATOM 717 C CA . LEU A 1 99 ? -14.325 7.623 -26.894 1.00 55.22 99 LEU A CA 1
ATOM 718 C C . LEU A 1 99 ? -14.020 6.940 -25.546 1.00 55.22 99 LEU A C 1
ATOM 720 O O . LEU A 1 99 ? -12.901 6.486 -25.314 1.00 55.22 99 LEU A O 1
ATOM 724 N N . SER A 1 100 ? -15.020 6.833 -24.672 1.00 54.84 100 SER A N 1
ATOM 725 C CA . SER A 1 100 ? -14.888 6.191 -23.358 1.00 54.84 100 SER A CA 1
ATOM 726 C C . SER A 1 100 ? -14.666 4.680 -23.461 1.00 54.84 100 SER A C 1
ATOM 728 O O . SER A 1 100 ? -13.967 4.094 -22.637 1.00 54.84 100 SER A O 1
ATOM 730 N N . THR A 1 101 ? -15.208 4.050 -24.503 1.00 56.94 101 THR A N 1
ATOM 731 C CA . THR A 1 101 ? -14.960 2.641 -24.817 1.00 56.94 101 THR A CA 1
ATOM 732 C C . THR A 1 101 ? -13.502 2.432 -25.204 1.00 56.94 101 THR A C 1
ATOM 734 O O . THR A 1 101 ? -12.840 1.545 -24.670 1.00 56.94 101 THR A O 1
ATOM 737 N N . TRP A 1 102 ? -12.973 3.285 -26.081 1.00 57.22 102 TRP A N 1
ATOM 738 C CA . TRP A 1 102 ? -11.572 3.222 -26.497 1.00 57.22 102 TRP A CA 1
ATOM 739 C C . TRP A 1 102 ? -10.604 3.432 -25.328 1.00 57.22 102 TRP A C 1
ATOM 741 O O . TRP A 1 102 ? -9.566 2.778 -25.263 1.00 57.22 102 TRP A O 1
ATOM 751 N N . GLN A 1 103 ? -10.959 4.289 -24.369 1.00 56.59 103 GLN A N 1
ATOM 752 C CA . GLN A 1 103 ? -10.171 4.498 -23.151 1.00 56.59 103 GLN A CA 1
ATOM 753 C C . GLN A 1 103 ? -10.113 3.252 -22.263 1.00 56.59 103 GLN A C 1
ATOM 755 O O . GLN A 1 103 ? -9.067 2.984 -21.682 1.00 56.59 103 GLN A O 1
ATOM 760 N N . ARG A 1 104 ? -11.195 2.468 -22.204 1.00 55.62 104 ARG A N 1
ATOM 761 C CA . ARG A 1 104 ? -11.237 1.202 -21.457 1.00 55.62 104 ARG A CA 1
ATOM 762 C C . ARG A 1 104 ? -10.437 0.095 -22.146 1.00 55.62 104 ARG A C 1
ATOM 764 O O . ARG A 1 104 ? -9.714 -0.623 -21.473 1.00 55.62 104 ARG A O 1
ATOM 771 N N . PHE A 1 105 ? -10.494 -0.009 -23.476 1.00 53.16 105 PHE A N 1
ATOM 772 C CA . PHE A 1 105 ? -9.657 -0.964 -24.220 1.00 53.16 105 PHE A CA 1
ATOM 773 C C . PHE A 1 105 ? -8.162 -0.629 -24.137 1.00 53.16 105 PHE A C 1
ATOM 775 O O . PHE A 1 105 ? -7.342 -1.529 -24.000 1.00 53.16 105 PHE A O 1
ATOM 782 N N . GLY A 1 106 ? -7.797 0.657 -24.146 1.00 52.12 106 GLY A N 1
ATOM 783 C CA . GLY A 1 106 ? -6.410 1.099 -23.947 1.00 52.12 106 GLY A CA 1
ATOM 784 C C . GLY A 1 106 ? -5.850 0.854 -22.538 1.00 52.12 106 GLY A C 1
ATOM 785 O O . GLY A 1 106 ? -4.692 1.178 -22.282 1.00 52.12 106 GLY A O 1
ATOM 786 N N . GLN A 1 107 ? -6.662 0.329 -21.617 1.00 52.31 107 GLN A N 1
ATOM 787 C CA . GLN A 1 107 ? -6.254 -0.054 -20.265 1.00 52.31 107 GLN A CA 1
ATOM 788 C C . GLN A 1 107 ? -6.054 -1.573 -20.110 1.00 52.31 107 GLN A C 1
ATOM 790 O O . GLN A 1 107 ? -5.521 -1.986 -19.086 1.00 52.31 107 GLN A O 1
ATOM 795 N N . ASP A 1 108 ? -6.427 -2.390 -21.107 1.00 51.56 108 ASP A N 1
ATOM 796 C CA . ASP A 1 108 ? -6.410 -3.861 -21.030 1.00 51.56 108 ASP A CA 1
ATOM 797 C C . ASP A 1 108 ? -5.585 -4.465 -22.191 1.00 51.56 108 ASP A C 1
ATOM 799 O O . ASP A 1 108 ? -6.108 -4.910 -23.214 1.00 51.56 108 ASP A O 1
ATOM 803 N N . SER A 1 109 ? -4.253 -4.393 -22.076 1.00 50.03 109 SER A N 1
ATOM 804 C CA . SER A 1 109 ? -3.285 -4.633 -23.167 1.00 50.03 109 SER A CA 1
ATOM 805 C C . SER A 1 109 ? -2.691 -6.053 -23.223 1.00 50.03 109 SER A C 1
ATOM 807 O O . SER A 1 109 ? -1.779 -6.329 -24.008 1.00 50.03 109 SER A O 1
ATOM 809 N N . GLY A 1 110 ? -3.203 -6.994 -22.430 1.00 52.56 110 GLY A N 1
ATOM 810 C CA . GLY A 1 110 ? -2.635 -8.336 -22.302 1.00 52.56 110 GLY A CA 1
ATOM 811 C C . GLY A 1 110 ? -3.278 -9.395 -23.202 1.00 52.56 110 GLY A C 1
ATOM 812 O O . GLY A 1 110 ? -4.075 -10.171 -22.690 1.00 52.56 110 GLY A O 1
ATOM 813 N N . ARG A 1 111 ? -2.914 -9.474 -24.502 1.00 51.59 111 ARG A N 1
ATOM 814 C CA . ARG A 1 111 ? -2.840 -10.711 -25.350 1.00 51.59 111 ARG A CA 1
ATOM 815 C C . ARG A 1 111 ? -2.617 -10.355 -26.836 1.00 51.59 111 ARG A C 1
ATOM 817 O O . ARG A 1 111 ? -3.509 -9.841 -27.504 1.00 51.59 111 ARG A O 1
ATOM 824 N N . GLY A 1 112 ? -1.421 -10.652 -27.356 1.00 54.22 112 GLY A N 1
ATOM 825 C CA . GLY A 1 112 ? -0.803 -10.011 -28.532 1.00 54.22 112 GLY A CA 1
ATOM 826 C C . GLY A 1 112 ? -1.467 -10.152 -29.914 1.00 54.22 112 GLY A C 1
ATOM 827 O O . GLY A 1 112 ? -1.825 -9.140 -30.499 1.00 54.22 112 GLY A O 1
ATOM 828 N N . LEU A 1 113 ? -1.619 -11.342 -30.507 1.00 49.41 113 LEU A N 1
ATOM 829 C CA . LEU A 1 113 ? -1.721 -11.402 -31.985 1.00 49.41 113 LEU A CA 1
ATOM 830 C C . LEU A 1 113 ? -3.073 -10.974 -32.615 1.00 49.41 113 LEU A C 1
ATOM 832 O O . LEU A 1 113 ? -3.096 -10.488 -33.742 1.00 49.41 113 LEU A O 1
ATOM 836 N N . LEU A 1 114 ? -4.212 -11.136 -31.929 1.00 47.53 114 LEU A N 1
ATOM 837 C CA . LEU A 1 114 ? -5.537 -10.731 -32.457 1.00 47.53 114 LEU A CA 1
ATOM 838 C C . LEU A 1 114 ? -5.907 -9.287 -32.079 1.00 47.53 114 LEU A C 1
ATOM 840 O O . LEU A 1 114 ? -6.526 -8.582 -32.872 1.00 47.53 114 LEU A O 1
ATOM 844 N N . THR A 1 115 ? -5.463 -8.825 -30.911 1.00 52.81 115 THR A N 1
ATOM 845 C CA . THR A 1 115 ? -5.551 -7.424 -30.463 1.00 52.81 115 THR A CA 1
ATOM 846 C C . THR A 1 115 ? -4.752 -6.506 -31.390 1.00 52.81 115 THR A C 1
ATOM 848 O O . THR A 1 115 ? -5.192 -5.412 -31.726 1.00 52.81 115 THR A O 1
ATOM 851 N N . GLN A 1 116 ? -3.630 -7.011 -31.904 1.00 54.88 116 GLN A N 1
ATOM 852 C CA . GLN A 1 116 ? -2.780 -6.373 -32.901 1.00 54.88 116 GLN A CA 1
ATOM 853 C C . GLN A 1 116 ? -3.491 -6.125 -34.243 1.00 54.88 116 GLN A C 1
ATOM 855 O O . GLN A 1 116 ? -3.503 -4.997 -34.730 1.00 54.88 116 GLN A O 1
ATOM 860 N N . CYS A 1 117 ? -4.165 -7.133 -34.805 1.00 52.38 117 CYS A N 1
ATOM 861 C CA . CYS A 1 117 ? -4.945 -6.978 -36.039 1.00 52.38 117 CYS A CA 1
ATOM 862 C C . CYS A 1 117 ? -6.199 -6.104 -35.839 1.00 52.38 117 CYS A C 1
ATOM 864 O O . CYS A 1 117 ? -6.601 -5.371 -36.743 1.00 52.38 117 CYS A O 1
ATOM 866 N N . ALA A 1 118 ? -6.820 -6.156 -34.655 1.00 56.41 118 ALA A N 1
ATOM 867 C CA . ALA A 1 118 ? -7.968 -5.317 -34.319 1.00 56.41 118 ALA A CA 1
ATOM 868 C C . ALA A 1 118 ? -7.565 -3.838 -34.196 1.00 56.41 118 ALA A C 1
ATOM 870 O O . ALA A 1 118 ? -8.276 -2.966 -34.701 1.00 56.41 118 ALA A O 1
ATOM 871 N N . ALA A 1 119 ? -6.397 -3.560 -33.611 1.00 62.25 119 ALA A N 1
ATOM 872 C CA . ALA A 1 119 ? -5.806 -2.228 -33.563 1.00 62.25 119 ALA A CA 1
ATOM 873 C C . ALA A 1 119 ? -5.383 -1.733 -34.956 1.00 62.25 119 ALA A C 1
ATOM 875 O O . ALA A 1 119 ? -5.636 -0.581 -35.296 1.00 62.25 119 ALA A O 1
ATOM 876 N N . GLU A 1 120 ? -4.824 -2.599 -35.804 1.00 61.97 120 GLU A N 1
ATOM 877 C CA . GLU A 1 120 ? -4.421 -2.264 -37.176 1.00 61.97 120 GLU A CA 1
ATOM 878 C C . GLU A 1 120 ? -5.618 -1.869 -38.062 1.00 61.97 120 GLU A C 1
ATOM 880 O O . GLU A 1 120 ? -5.584 -0.824 -38.712 1.00 61.97 120 GLU A O 1
ATOM 885 N N . ILE A 1 121 ? -6.714 -2.640 -38.045 1.00 61.66 121 ILE A N 1
ATOM 886 C CA . ILE A 1 121 ? -7.957 -2.304 -38.772 1.00 61.66 121 ILE A CA 1
ATOM 887 C C . ILE A 1 121 ? -8.540 -0.991 -38.260 1.00 61.66 121 ILE A C 1
ATOM 889 O O . ILE A 1 121 ? -8.904 -0.121 -39.052 1.00 61.66 121 ILE A O 1
ATOM 893 N N . THR A 1 122 ? -8.581 -0.837 -36.938 1.00 64.69 122 THR A N 1
ATOM 894 C CA . THR A 1 122 ? -9.067 0.364 -36.260 1.00 64.69 122 THR A CA 1
ATOM 895 C C . THR A 1 122 ? -8.278 1.599 -36.706 1.00 64.69 122 THR A C 1
ATOM 897 O O . THR A 1 122 ? -8.858 2.607 -37.110 1.00 64.69 122 THR A O 1
ATOM 900 N N . LEU A 1 123 ? -6.948 1.503 -36.744 1.00 64.56 123 LEU A N 1
ATOM 901 C CA . LEU A 1 123 ? -6.047 2.592 -37.130 1.00 64.56 123 LEU A CA 1
ATOM 902 C C . LEU A 1 123 ? -6.046 2.891 -38.629 1.00 64.56 123 LEU A C 1
ATOM 904 O O . LEU A 1 123 ? -5.836 4.036 -39.023 1.00 64.56 123 LEU A O 1
ATOM 908 N N . LEU A 1 124 ? -6.317 1.897 -39.474 1.00 63.00 124 LEU A N 1
ATOM 909 C CA . LEU A 1 124 ? -6.480 2.087 -40.916 1.00 63.00 124 LEU A CA 1
ATOM 910 C C . LEU A 1 124 ? -7.813 2.755 -41.282 1.00 63.00 124 LEU A C 1
ATOM 912 O O . LEU A 1 124 ? -7.892 3.409 -42.323 1.00 63.00 124 LEU A O 1
ATOM 916 N N . CYS A 1 125 ? -8.838 2.597 -40.444 1.00 64.12 125 CYS A N 1
ATOM 917 C CA . CYS A 1 125 ? -10.177 3.150 -40.643 1.00 64.12 125 CYS A CA 1
ATOM 918 C C . CYS A 1 125 ? -10.330 4.564 -40.037 1.00 64.12 125 CYS A C 1
ATOM 920 O O . CYS A 1 125 ? -11.004 5.418 -40.610 1.00 64.12 125 CYS A O 1
ATOM 922 N N . LEU A 1 126 ? -9.645 4.854 -38.926 1.00 64.06 126 LEU A N 1
ATOM 923 C CA . LEU A 1 126 ? -9.778 6.096 -38.145 1.00 64.06 126 LEU A CA 1
ATOM 924 C C . LEU A 1 126 ? -9.435 7.428 -38.832 1.00 64.06 126 LEU A C 1
ATOM 926 O O . LEU A 1 126 ? -10.120 8.409 -38.544 1.00 64.06 126 LEU A O 1
ATOM 930 N N . PRO A 1 127 ? -8.460 7.531 -39.757 1.00 62.56 127 PRO A N 1
ATOM 931 C CA . PRO A 1 127 ? -8.230 8.768 -40.508 1.00 62.56 127 PRO A CA 1
ATOM 932 C C . PRO A 1 127 ? -9.457 9.234 -41.302 1.00 62.56 127 PRO A C 1
ATOM 934 O O . PRO A 1 127 ? -9.548 10.411 -41.649 1.00 62.56 127 PRO A O 1
ATOM 937 N N . HIS A 1 128 ? -10.388 8.318 -41.571 1.00 63.81 128 HIS A N 1
ATOM 938 C CA . HIS A 1 128 ? -11.612 8.552 -42.322 1.00 63.81 128 HIS A CA 1
ATOM 939 C C . HIS A 1 128 ? -12.836 8.753 -41.415 1.00 63.81 128 HIS A C 1
ATOM 941 O O . HIS A 1 128 ? -13.912 9.024 -41.935 1.00 63.81 128 HIS A O 1
ATOM 947 N N . LEU A 1 129 ? -12.689 8.653 -40.086 1.00 60.22 129 LEU A N 1
ATOM 948 C CA . LEU A 1 129 ? -13.757 8.945 -39.130 1.00 60.22 129 LEU A CA 1
ATOM 949 C C . LEU A 1 129 ? -13.828 10.452 -38.814 1.00 60.22 129 LEU A C 1
ATOM 951 O O . LEU A 1 129 ? -12.785 11.113 -38.782 1.00 60.22 129 LEU A O 1
ATOM 955 N N . PRO A 1 130 ? -15.039 10.998 -38.584 1.00 56.03 130 PRO A N 1
ATOM 956 C CA . PRO A 1 130 ? -15.234 12.428 -38.340 1.00 56.03 130 PRO A CA 1
ATOM 957 C C . PRO A 1 130 ? -14.620 12.896 -37.011 1.00 56.03 130 PRO A C 1
ATOM 959 O O . PRO A 1 130 ? -14.083 13.999 -36.961 1.00 56.03 130 PRO A O 1
ATOM 962 N N . ASP A 1 131 ? -14.614 12.038 -35.983 1.00 59.44 131 ASP A N 1
ATOM 963 C CA . ASP A 1 131 ? -14.069 12.328 -34.653 1.00 59.44 131 ASP A CA 1
ATOM 964 C C . ASP A 1 131 ? -12.932 11.362 -34.284 1.00 59.44 131 ASP A C 1
ATOM 966 O O . ASP A 1 131 ? -13.054 10.143 -34.435 1.00 59.44 131 ASP A O 1
ATOM 970 N N . ARG A 1 132 ? -11.811 11.909 -33.787 1.00 65.62 132 ARG A N 1
ATOM 971 C CA . ARG A 1 132 ? -10.565 11.168 -33.513 1.00 65.62 132 ARG A CA 1
ATOM 972 C C . ARG A 1 132 ? -10.234 11.154 -32.006 1.00 65.62 132 ARG A C 1
ATOM 974 O O . ARG A 1 132 ? -9.896 12.201 -31.459 1.00 65.62 132 ARG A O 1
ATOM 981 N N . PRO A 1 133 ? -10.311 9.992 -31.329 1.00 61.25 133 PRO A N 1
ATOM 982 C CA . PRO A 1 133 ? -9.984 9.829 -29.905 1.00 61.25 133 PRO A CA 1
ATOM 983 C C . PRO A 1 133 ? -8.533 10.156 -29.507 1.00 61.25 133 PRO A C 1
ATOM 985 O O . PRO A 1 133 ? -7.610 9.723 -30.186 1.00 61.25 133 PRO A O 1
ATOM 988 N N . THR A 1 134 ? -8.303 10.779 -28.344 1.00 61.16 134 THR A N 1
ATOM 989 C CA . THR A 1 134 ? -6.945 11.065 -27.805 1.00 61.16 134 THR A CA 1
ATOM 990 C C . THR A 1 134 ? -6.211 9.830 -27.270 1.00 61.16 134 THR A C 1
ATOM 992 O O . THR A 1 134 ? -4.992 9.787 -27.195 1.00 61.16 134 THR A O 1
ATOM 995 N N . VAL A 1 135 ? -6.928 8.748 -26.954 1.00 59.97 135 VAL A N 1
ATOM 996 C CA . VAL A 1 135 ? -6.299 7.456 -26.613 1.00 59.97 135 VAL A CA 1
ATOM 997 C C . VAL A 1 135 ? -5.686 6.765 -27.844 1.00 59.97 135 VAL A C 1
ATOM 999 O O . VAL A 1 135 ? -4.932 5.800 -27.721 1.00 59.97 135 VAL A O 1
ATOM 1002 N N . LEU A 1 136 ? -5.986 7.259 -29.049 1.00 65.75 136 LEU A N 1
A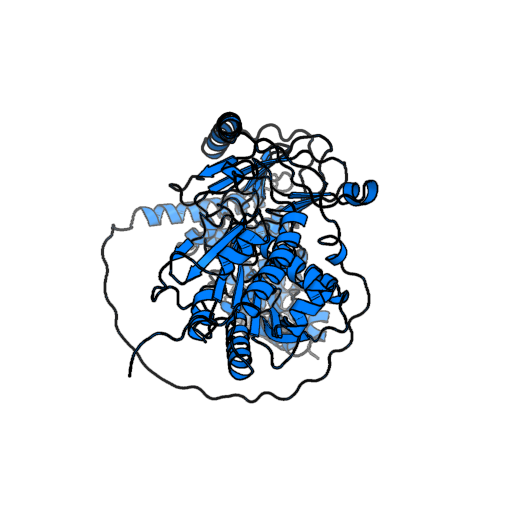TOM 1003 C CA . LEU A 1 136 ? -5.619 6.605 -30.295 1.00 65.75 136 LEU A CA 1
ATOM 1004 C C . LEU A 1 136 ? -4.118 6.651 -30.610 1.00 65.75 136 LEU A C 1
ATOM 1006 O O . LEU A 1 136 ? -3.570 5.594 -30.926 1.00 65.75 136 LEU A O 1
ATOM 1010 N N . PRO A 1 137 ? -3.428 7.804 -30.506 1.00 66.62 137 PRO A N 1
ATOM 1011 C CA . PRO A 1 137 ? -1.974 7.855 -30.607 1.00 66.62 137 PRO A CA 1
ATOM 1012 C C . PRO A 1 137 ? -1.279 6.829 -29.705 1.00 66.62 137 PRO A C 1
ATOM 1014 O O . PRO A 1 137 ? -0.302 6.207 -30.120 1.00 66.62 137 PRO A O 1
ATOM 1017 N N . LYS A 1 138 ? -1.823 6.596 -28.501 1.00 67.69 138 LYS A N 1
ATOM 1018 C CA . LYS A 1 138 ? -1.270 5.644 -27.532 1.00 67.69 138 LYS A CA 1
ATOM 1019 C C . LYS A 1 138 ? -1.469 4.200 -27.986 1.00 67.69 138 LYS A C 1
ATOM 1021 O O . LYS A 1 138 ? -0.495 3.459 -28.058 1.00 67.69 138 LYS A O 1
ATOM 1026 N N . LEU A 1 139 ? -2.688 3.828 -28.381 1.00 65.81 139 LEU A N 1
ATOM 1027 C CA . LEU A 1 139 ? -2.979 2.480 -28.884 1.00 65.81 139 LEU A CA 1
ATOM 1028 C C . LEU A 1 139 ? -2.170 2.158 -30.153 1.00 65.81 139 LEU A C 1
ATOM 1030 O O . LEU A 1 139 ? -1.700 1.034 -30.329 1.00 65.81 139 LEU A O 1
ATOM 1034 N N . ALA A 1 140 ? -1.964 3.152 -31.021 1.00 68.19 140 ALA A N 1
ATOM 1035 C CA . ALA A 1 140 ? -1.158 3.026 -32.231 1.00 68.19 140 ALA A CA 1
ATOM 1036 C C . ALA A 1 140 ? 0.332 2.838 -31.940 1.00 68.19 140 ALA A C 1
ATOM 1038 O O . ALA A 1 140 ? 0.964 1.965 -32.534 1.00 68.19 140 ALA A O 1
ATOM 1039 N N . ALA A 1 141 ? 0.880 3.629 -31.016 1.00 67.31 141 ALA A N 1
ATOM 1040 C CA . ALA A 1 141 ? 2.269 3.521 -30.590 1.00 67.31 141 ALA A CA 1
ATOM 1041 C C . ALA A 1 141 ? 2.538 2.172 -29.908 1.00 67.31 141 ALA A C 1
ATOM 1043 O O . ALA A 1 141 ? 3.524 1.507 -30.218 1.00 67.31 141 ALA A O 1
ATOM 1044 N N . GLU A 1 142 ? 1.637 1.728 -29.031 1.00 65.56 142 GLU A N 1
ATOM 1045 C CA . GLU A 1 142 ? 1.748 0.437 -28.347 1.00 65.56 142 GLU A CA 1
ATOM 1046 C C . GLU A 1 142 ? 1.619 -0.738 -29.322 1.00 65.56 142 GLU A C 1
ATOM 1048 O O . GLU A 1 142 ? 2.401 -1.686 -29.250 1.00 65.56 142 GLU A O 1
ATOM 1053 N N . SER A 1 143 ? 0.715 -0.644 -30.301 1.00 69.44 143 SER A N 1
ATOM 1054 C CA . SER A 1 143 ? 0.587 -1.655 -31.356 1.00 69.44 143 SER A CA 1
ATOM 1055 C C . SER A 1 143 ? 1.824 -1.707 -32.249 1.00 69.44 143 SER A C 1
ATOM 1057 O O . SER A 1 143 ? 2.270 -2.799 -32.596 1.00 69.44 143 SER A O 1
ATOM 1059 N N . LEU A 1 144 ? 2.411 -0.552 -32.591 1.00 71.38 144 LEU A N 1
ATOM 1060 C CA . LEU A 1 144 ? 3.619 -0.494 -33.415 1.00 71.38 144 LEU A CA 1
ATOM 1061 C C . LEU A 1 144 ? 4.792 -1.105 -32.667 1.00 71.38 144 LEU A C 1
ATOM 1063 O O . LEU A 1 144 ? 5.473 -1.956 -33.224 1.00 71.38 144 LEU A O 1
ATOM 1067 N N . ARG A 1 145 ? 4.941 -0.765 -31.387 1.00 70.94 145 ARG A N 1
ATOM 1068 C CA . ARG A 1 145 ? 5.950 -1.347 -30.501 1.00 70.94 145 ARG A CA 1
ATOM 1069 C C . ARG A 1 145 ? 5.797 -2.867 -30.356 1.00 70.94 145 ARG A C 1
ATOM 1071 O O . ARG A 1 145 ? 6.788 -3.590 -30.312 1.00 70.94 145 ARG A O 1
ATOM 1078 N N . ALA A 1 146 ? 4.563 -3.368 -30.305 1.00 63.97 146 ALA A N 1
ATOM 1079 C CA . ALA A 1 146 ? 4.297 -4.805 -30.266 1.00 63.97 146 ALA A CA 1
ATOM 1080 C C . ALA A 1 146 ? 4.605 -5.492 -31.613 1.00 63.97 146 ALA A C 1
ATOM 1082 O O . ALA A 1 146 ? 5.146 -6.596 -31.642 1.00 63.97 146 ALA A O 1
ATOM 1083 N N . LEU A 1 147 ? 4.296 -4.847 -32.742 1.00 63.94 147 LEU A N 1
ATOM 1084 C CA . LEU A 1 147 ? 4.592 -5.357 -34.086 1.00 63.94 147 LEU A CA 1
ATOM 1085 C C . LEU A 1 147 ? 6.101 -5.404 -34.370 1.00 63.94 147 LEU A C 1
ATOM 1087 O O . LEU A 1 147 ? 6.577 -6.369 -34.962 1.00 63.94 147 LEU A O 1
ATOM 1091 N N . THR A 1 148 ? 6.855 -4.403 -33.919 1.00 64.81 148 THR A N 1
ATOM 1092 C CA . THR A 1 148 ? 8.308 -4.291 -34.118 1.00 64.81 148 THR A CA 1
ATOM 1093 C C . THR A 1 148 ? 9.134 -5.205 -33.223 1.00 64.81 148 THR A C 1
ATOM 1095 O O . THR A 1 148 ? 10.349 -5.078 -33.162 1.00 64.81 148 THR A O 1
ATOM 1098 N N . SER A 1 149 ? 8.520 -6.148 -32.517 1.00 61.19 149 SER A N 1
ATOM 1099 C CA . SER A 1 149 ? 9.264 -7.190 -31.805 1.00 61.19 149 SER A CA 1
ATOM 1100 C C . SER A 1 149 ? 9.011 -8.567 -32.411 1.00 61.19 149 SER A C 1
ATOM 1102 O O . SER A 1 149 ? 9.962 -9.317 -32.629 1.00 61.19 149 SER A O 1
ATOM 1104 N N . VAL A 1 150 ? 7.760 -8.883 -32.763 1.00 57.34 150 VAL A N 1
ATOM 1105 C CA . VAL A 1 150 ? 7.345 -10.246 -33.160 1.00 57.34 150 VAL A CA 1
ATOM 1106 C C . VAL A 1 150 ? 6.290 -10.294 -34.280 1.00 57.34 150 VAL A C 1
ATOM 1108 O O . VAL A 1 150 ? 5.720 -11.346 -34.560 1.00 57.34 150 VAL A O 1
ATOM 1111 N N . GLY A 1 151 ? 6.009 -9.169 -34.936 1.00 61.38 151 GLY A N 1
ATOM 1112 C CA . GLY A 1 151 ? 4.938 -9.036 -35.921 1.00 61.38 151 GLY A CA 1
ATOM 1113 C C . GLY A 1 151 ? 5.277 -9.524 -37.336 1.00 61.38 151 GLY A C 1
ATOM 1114 O O . GLY A 1 151 ? 6.424 -9.411 -37.773 1.00 61.38 151 GLY A O 1
ATOM 1115 N N . PRO A 1 152 ? 4.288 -10.004 -38.117 1.00 61.66 152 PRO A N 1
ATOM 1116 C CA . PRO A 1 152 ? 4.494 -10.280 -39.534 1.00 61.66 152 PRO A CA 1
ATOM 1117 C C . PRO A 1 152 ? 4.722 -8.973 -40.308 1.00 61.66 152 PRO A C 1
ATOM 1119 O O . PRO A 1 152 ? 4.010 -7.986 -40.116 1.00 61.66 152 PRO A O 1
ATOM 1122 N N . MET A 1 153 ? 5.674 -8.992 -41.245 1.00 66.25 153 MET A N 1
ATOM 1123 C CA . MET A 1 153 ? 6.132 -7.834 -42.032 1.00 66.25 153 MET A CA 1
ATOM 1124 C C . MET A 1 153 ? 4.990 -6.991 -42.637 1.00 66.25 153 MET A C 1
ATOM 1126 O O . MET A 1 153 ? 5.043 -5.761 -42.650 1.00 66.25 153 MET A O 1
ATOM 1130 N N . GLY A 1 154 ? 3.925 -7.646 -43.110 1.00 64.06 154 GLY A N 1
ATOM 1131 C CA . GLY A 1 154 ? 2.762 -6.970 -43.693 1.00 64.06 154 GLY A CA 1
ATOM 1132 C C . GLY A 1 154 ? 1.977 -6.104 -42.700 1.00 64.06 154 GLY A C 1
ATOM 1133 O O . GLY A 1 154 ? 1.558 -5.006 -43.063 1.00 64.06 154 GLY A O 1
ATOM 1134 N N . ALA A 1 155 ? 1.825 -6.563 -41.456 1.00 63.00 155 ALA A N 1
ATOM 1135 C CA . ALA A 1 155 ? 1.107 -5.843 -40.403 1.00 63.00 155 ALA A CA 1
ATOM 1136 C C . ALA A 1 155 ? 1.915 -4.636 -39.894 1.00 63.00 155 ALA A C 1
ATOM 1138 O O . ALA A 1 155 ? 1.373 -3.547 -39.692 1.00 63.00 155 ALA A O 1
ATOM 1139 N N . VAL A 1 156 ? 3.245 -4.788 -39.802 1.00 68.19 156 VAL A N 1
ATOM 1140 C CA . VAL A 1 156 ? 4.178 -3.685 -39.500 1.00 68.19 156 VAL A CA 1
ATOM 1141 C C . VAL A 1 156 ? 4.041 -2.571 -40.546 1.00 68.19 156 VAL A C 1
ATOM 1143 O O . VAL A 1 156 ? 3.848 -1.402 -40.209 1.00 68.19 156 VAL A O 1
ATOM 1146 N N . GLY A 1 157 ? 4.070 -2.928 -41.834 1.00 69.69 157 GLY A N 1
ATOM 1147 C CA . GLY A 1 157 ? 3.958 -1.955 -42.924 1.00 69.69 157 GLY A CA 1
ATOM 1148 C C . GLY A 1 157 ? 2.616 -1.236 -42.991 1.00 69.69 157 GLY A C 1
ATOM 1149 O O . GLY A 1 157 ? 2.564 -0.033 -43.259 1.00 69.69 157 GLY A O 1
ATOM 1150 N N . ALA A 1 158 ? 1.519 -1.943 -42.735 1.00 69.19 158 ALA A N 1
ATOM 1151 C CA . ALA A 1 158 ? 0.188 -1.353 -42.728 1.00 69.19 158 ALA A CA 1
ATOM 1152 C C . ALA A 1 158 ? 0.002 -0.346 -41.581 1.00 69.19 158 ALA A C 1
ATOM 1154 O O . ALA A 1 158 ? -0.536 0.744 -41.806 1.00 69.19 158 ALA A O 1
ATOM 1155 N N . LEU A 1 159 ? 0.516 -0.656 -40.389 1.00 70.81 159 LEU A N 1
ATOM 1156 C CA . LEU A 1 159 ? 0.452 0.240 -39.239 1.00 70.81 159 LEU A CA 1
ATOM 1157 C C . LEU A 1 159 ? 1.316 1.499 -39.421 1.00 70.81 159 LEU A C 1
ATOM 1159 O O . LEU A 1 159 ? 0.849 2.609 -39.160 1.00 70.81 159 LEU A O 1
ATOM 1163 N N . LEU A 1 160 ? 2.531 1.367 -39.962 1.00 75.06 160 LEU A N 1
ATOM 1164 C CA . LEU A 1 160 ? 3.385 2.520 -40.288 1.00 75.06 160 LEU A CA 1
ATOM 1165 C C . LEU A 1 160 ? 2.747 3.438 -41.326 1.00 75.06 160 LEU A C 1
ATOM 1167 O O . LEU A 1 160 ? 2.780 4.664 -41.206 1.00 75.06 160 LEU A O 1
ATOM 1171 N N . LYS A 1 161 ? 2.085 2.848 -42.323 1.00 75.44 161 LYS A N 1
ATOM 1172 C CA . LYS A 1 161 ? 1.321 3.607 -43.310 1.00 75.44 161 LYS A CA 1
ATOM 1173 C C . LYS A 1 161 ? 0.174 4.390 -42.668 1.00 75.44 161 LYS A C 1
ATOM 1175 O O . LYS A 1 161 ? -0.037 5.540 -43.052 1.00 75.44 161 LYS A O 1
ATOM 1180 N N . ALA A 1 162 ? -0.542 3.817 -41.699 1.00 72.75 162 ALA A N 1
ATOM 1181 C CA . ALA A 1 162 ? -1.597 4.521 -40.964 1.00 72.75 162 ALA A CA 1
ATOM 1182 C C . ALA A 1 162 ? -1.034 5.688 -40.131 1.00 72.75 162 ALA A C 1
ATOM 1184 O O . ALA A 1 162 ? -1.513 6.820 -40.241 1.00 72.75 162 ALA A O 1
ATOM 1185 N N . LEU A 1 163 ? 0.038 5.439 -39.376 1.00 74.12 163 LEU A N 1
ATOM 1186 C CA . LEU A 1 163 ? 0.711 6.433 -38.537 1.00 74.12 163 LEU A CA 1
ATOM 1187 C C . LEU A 1 163 ? 1.260 7.612 -39.350 1.00 74.12 163 LEU A C 1
ATOM 1189 O O . LEU A 1 163 ? 1.048 8.763 -38.976 1.00 74.12 163 LEU A O 1
ATOM 1193 N N . SER A 1 164 ? 1.846 7.351 -40.523 1.00 74.75 164 SER A N 1
ATOM 1194 C CA . SER A 1 164 ? 2.342 8.400 -41.429 1.00 74.75 164 SER A CA 1
ATOM 1195 C C . SER A 1 164 ? 1.259 9.356 -41.952 1.00 74.75 164 SER A C 1
ATOM 1197 O O . SER A 1 164 ? 1.572 10.472 -42.373 1.00 74.75 164 SER A O 1
ATOM 1199 N N . ARG A 1 165 ? -0.015 8.934 -41.955 1.00 73.31 165 ARG A N 1
ATOM 1200 C CA . ARG A 1 165 ? -1.161 9.771 -42.347 1.00 73.31 165 ARG A CA 1
ATOM 1201 C C . ARG A 1 165 ? -1.687 10.589 -41.172 1.00 73.31 165 ARG A C 1
ATOM 1203 O O . ARG A 1 165 ? -1.985 11.763 -41.353 1.00 73.31 165 ARG A O 1
ATOM 1210 N N . LEU A 1 166 ? -1.774 9.986 -39.982 1.00 70.50 166 LEU A N 1
ATOM 1211 C CA . LEU A 1 166 ? -2.184 10.679 -38.752 1.00 70.50 166 LEU A CA 1
ATOM 1212 C C . LEU A 1 166 ? -1.176 11.765 -38.350 1.00 70.50 166 LEU A C 1
ATOM 1214 O O . LEU A 1 166 ? -1.566 12.839 -37.911 1.00 70.50 166 LEU A O 1
ATOM 1218 N N . ALA A 1 167 ? 0.109 11.511 -38.589 1.00 69.44 167 ALA A N 1
ATOM 1219 C CA . ALA A 1 167 ? 1.219 12.432 -38.377 1.00 69.44 167 ALA A CA 1
ATOM 1220 C C . ALA A 1 167 ? 1.132 13.763 -39.152 1.00 69.44 167 ALA A C 1
ATOM 1222 O O . ALA A 1 167 ? 1.826 14.715 -38.806 1.00 69.44 167 ALA A O 1
ATOM 1223 N N . SER A 1 168 ? 0.321 13.830 -40.213 1.00 68.88 168 SER A N 1
ATOM 1224 C CA . SER A 1 168 ? 0.082 15.059 -40.981 1.00 68.88 168 SER A CA 1
ATOM 1225 C C . SER A 1 168 ? -1.022 15.944 -40.389 1.00 68.88 168 SER A C 1
ATOM 1227 O O . SER A 1 168 ? -1.257 17.034 -40.903 1.00 68.88 168 SER A O 1
ATOM 1229 N N . ASP A 1 169 ? -1.714 15.495 -39.338 1.00 70.19 169 ASP A N 1
ATOM 1230 C CA . ASP A 1 169 ? -2.697 16.297 -38.612 1.00 70.19 169 ASP A CA 1
ATOM 1231 C C . ASP A 1 169 ? -1.995 17.130 -37.531 1.00 70.19 169 ASP A C 1
ATOM 1233 O O . ASP A 1 169 ? -1.447 16.590 -36.569 1.00 70.19 169 ASP A O 1
ATOM 1237 N N . THR A 1 170 ? -2.031 18.455 -37.670 1.00 65.81 170 THR A N 1
ATOM 1238 C CA . THR A 1 170 ? -1.329 19.386 -36.776 1.00 65.81 170 THR A CA 1
ATOM 1239 C C . THR A 1 170 ? -1.843 19.360 -35.335 1.00 65.81 170 THR A C 1
ATOM 1241 O O . THR A 1 170 ? -1.109 19.764 -34.435 1.00 65.81 170 THR A O 1
ATOM 1244 N N . LYS A 1 171 ? -3.057 18.847 -35.077 1.00 66.75 171 LYS A N 1
ATOM 1245 C CA . LYS A 1 171 ? -3.589 18.680 -33.713 1.00 66.75 171 LYS A CA 1
ATOM 1246 C C . LYS A 1 171 ? -3.098 17.403 -33.037 1.00 66.75 171 LYS A C 1
ATOM 1248 O O . LYS A 1 171 ? -2.925 17.399 -31.823 1.00 66.75 171 LYS A O 1
ATOM 1253 N N . LEU A 1 172 ? -2.878 16.336 -33.807 1.00 68.69 172 LEU A N 1
ATOM 1254 C CA . LEU A 1 172 ? -2.472 15.024 -33.285 1.00 68.69 172 LEU A CA 1
ATOM 1255 C C . LEU A 1 172 ? -0.959 14.802 -33.341 1.00 68.69 172 LEU A C 1
ATOM 1257 O O . LEU A 1 172 ? -0.432 13.993 -32.579 1.00 68.69 172 LEU A O 1
ATOM 1261 N N . ALA A 1 173 ? -0.251 15.530 -34.205 1.00 70.75 173 ALA A N 1
ATOM 1262 C CA . ALA A 1 173 ? 1.202 15.493 -34.304 1.00 70.75 173 ALA A CA 1
ATOM 1263 C C . ALA A 1 173 ? 1.910 15.697 -32.947 1.00 70.75 173 ALA A C 1
ATOM 1265 O O . ALA A 1 173 ? 2.781 14.884 -32.638 1.00 70.75 173 ALA A O 1
ATOM 1266 N N . PRO A 1 174 ? 1.519 16.660 -32.081 1.00 70.88 174 PRO A N 1
ATOM 1267 C CA . PRO A 1 174 ? 2.123 16.805 -30.757 1.00 70.88 174 PRO A CA 1
ATOM 1268 C C . PRO A 1 174 ? 1.987 15.555 -29.885 1.00 70.88 174 PRO A C 1
ATOM 1270 O O . PRO A 1 174 ? 2.931 15.174 -29.195 1.00 70.88 174 PRO A O 1
ATOM 1273 N N . GLU A 1 175 ? 0.827 14.900 -29.937 1.00 69.75 175 GLU A N 1
ATOM 1274 C CA . GLU A 1 175 ? 0.519 13.733 -29.113 1.00 69.75 175 GLU A CA 1
ATOM 1275 C C . GLU A 1 175 ? 1.255 12.487 -29.625 1.00 69.75 175 GLU A C 1
ATOM 1277 O O . GLU A 1 175 ? 1.913 11.800 -28.845 1.00 69.75 175 GLU A O 1
ATOM 1282 N N . LEU A 1 176 ? 1.264 12.248 -30.942 1.00 72.69 176 LEU A N 1
ATOM 1283 C CA . LEU A 1 176 ? 2.039 11.164 -31.563 1.00 72.69 176 LEU A CA 1
ATOM 1284 C C . LEU A 1 176 ? 3.545 11.317 -31.319 1.00 72.69 176 LEU A C 1
ATOM 1286 O O . LEU A 1 176 ? 4.219 10.331 -31.015 1.00 72.69 176 LEU A O 1
ATOM 1290 N N . THR A 1 177 ? 4.073 12.541 -31.398 1.00 71.19 177 THR A N 1
ATOM 1291 C CA . THR A 1 177 ? 5.469 12.817 -31.036 1.00 71.19 177 THR A CA 1
ATOM 1292 C C . THR A 1 177 ? 5.717 12.566 -29.555 1.00 71.19 177 THR A C 1
ATOM 1294 O O . THR A 1 177 ? 6.704 11.927 -29.213 1.00 71.19 177 THR A O 1
ATOM 1297 N N . SER A 1 178 ? 4.818 13.002 -28.665 1.00 72.06 178 SER A N 1
ATOM 1298 C CA . SER A 1 178 ? 4.984 12.766 -27.223 1.00 72.06 178 SER A CA 1
ATOM 1299 C C . SER A 1 178 ? 5.009 11.278 -26.856 1.00 72.06 178 SER A C 1
ATOM 1301 O O . SER A 1 178 ? 5.651 10.887 -25.885 1.00 72.06 178 SER A O 1
ATOM 1303 N N . LEU A 1 179 ? 4.344 10.445 -27.661 1.00 69.00 179 LEU A N 1
ATOM 1304 C CA . LEU A 1 179 ? 4.271 8.997 -27.477 1.00 69.00 179 LEU A CA 1
ATOM 1305 C C . LEU A 1 179 ? 5.407 8.233 -28.164 1.00 69.00 179 LEU A C 1
ATOM 1307 O O . LEU A 1 179 ? 5.444 7.001 -28.115 1.00 69.00 179 LEU A O 1
ATOM 1311 N N . GLY A 1 180 ? 6.344 8.954 -28.776 1.00 69.69 180 GLY A N 1
ATOM 1312 C CA . GLY A 1 180 ? 7.548 8.387 -29.364 1.00 69.69 180 GLY A CA 1
ATOM 1313 C C . GLY A 1 180 ? 7.303 7.643 -30.676 1.00 69.69 180 GLY A C 1
ATOM 1314 O O . GLY A 1 180 ? 8.044 6.726 -31.017 1.00 69.69 180 GLY A O 1
ATOM 1315 N N . VAL A 1 181 ? 6.226 7.961 -31.404 1.00 75.75 181 VAL A N 1
ATOM 1316 C CA . VAL A 1 181 ? 5.882 7.268 -32.661 1.00 75.75 181 VAL A CA 1
ATOM 1317 C C . VAL A 1 181 ? 6.960 7.455 -33.726 1.00 75.75 181 VAL A C 1
ATOM 1319 O O . VAL A 1 181 ? 7.183 6.555 -34.539 1.00 75.75 181 VAL A O 1
ATOM 1322 N N . ALA A 1 182 ? 7.641 8.598 -33.716 1.00 74.62 182 ALA A N 1
ATOM 1323 C CA . ALA A 1 182 ? 8.715 8.879 -34.651 1.00 74.62 182 ALA A CA 1
ATOM 1324 C C . ALA A 1 182 ? 9.891 7.916 -34.403 1.00 74.62 182 ALA A C 1
ATOM 1326 O O . ALA A 1 182 ? 10.357 7.233 -35.313 1.00 74.62 182 ALA A O 1
ATOM 1327 N N . GLU A 1 183 ? 10.290 7.775 -33.148 1.00 77.38 183 GLU A N 1
ATOM 1328 C CA . GLU A 1 183 ? 11.367 6.908 -32.686 1.00 77.38 183 GLU A CA 1
ATOM 1329 C C . GLU A 1 183 ? 11.011 5.428 -32.882 1.00 77.38 183 GLU A C 1
ATOM 1331 O O . GLU A 1 183 ? 11.835 4.642 -33.341 1.00 77.38 183 GLU A O 1
ATOM 1336 N N . LEU A 1 184 ? 9.751 5.051 -32.642 1.00 75.56 184 LEU A N 1
ATOM 1337 C CA . LEU A 1 184 ? 9.260 3.698 -32.922 1.00 75.56 184 LEU A CA 1
ATOM 1338 C C . LEU A 1 184 ? 9.261 3.371 -34.416 1.00 75.56 184 LEU A C 1
ATOM 1340 O O . LEU A 1 184 ? 9.480 2.223 -34.794 1.00 75.56 184 LEU A O 1
ATOM 1344 N N . SER A 1 185 ? 9.027 4.367 -35.270 1.00 79.06 185 SER A N 1
ATOM 1345 C CA . SER A 1 185 ? 9.104 4.185 -36.718 1.00 79.06 185 SER A CA 1
ATOM 1346 C C . SER A 1 185 ? 10.555 3.993 -37.160 1.00 79.06 185 SER A C 1
ATOM 1348 O O . SER A 1 185 ? 10.821 3.109 -37.969 1.00 79.06 185 SER A O 1
ATOM 1350 N N . LEU A 1 186 ? 11.503 4.742 -36.585 1.00 74.75 186 LEU A N 1
ATOM 1351 C CA . LEU A 1 186 ? 12.937 4.564 -36.846 1.00 74.75 186 LEU A CA 1
ATOM 1352 C C . LEU A 1 186 ? 13.442 3.182 -36.434 1.00 74.75 186 LEU A C 1
ATOM 1354 O O . LEU A 1 186 ? 14.158 2.555 -37.210 1.00 74.75 186 LEU A O 1
ATOM 1358 N N . ALA A 1 187 ? 12.980 2.662 -35.297 1.00 74.12 187 ALA A N 1
ATOM 1359 C CA . ALA A 1 187 ? 13.331 1.317 -34.853 1.00 74.12 187 ALA A CA 1
ATOM 1360 C C . ALA A 1 187 ? 12.944 0.227 -35.877 1.00 74.12 187 ALA A C 1
ATOM 1362 O O . ALA A 1 187 ? 13.613 -0.796 -35.966 1.00 74.12 187 ALA A O 1
ATOM 1363 N N . VAL A 1 188 ? 11.915 0.447 -36.712 1.00 70.12 188 VAL A N 1
ATOM 1364 C CA . VAL A 1 188 ? 11.562 -0.481 -37.809 1.00 70.12 188 VAL A CA 1
ATOM 1365 C C . VAL A 1 188 ? 12.616 -0.465 -38.920 1.00 70.12 188 VAL A C 1
ATOM 1367 O O . VAL A 1 188 ? 12.873 -1.486 -39.551 1.00 70.12 188 VAL A O 1
ATOM 1370 N N . ILE A 1 189 ? 13.192 0.706 -39.204 1.00 69.88 189 ILE A N 1
ATOM 1371 C CA . ILE A 1 189 ? 14.226 0.891 -40.235 1.00 69.88 189 ILE A CA 1
ATOM 1372 C C . ILE A 1 189 ? 15.544 0.267 -39.782 1.00 69.88 189 ILE A C 1
ATOM 1374 O O . ILE A 1 189 ? 16.313 -0.202 -40.618 1.00 69.88 189 ILE A O 1
ATOM 1378 N N . GLU A 1 190 ? 15.802 0.307 -38.479 1.00 70.69 190 GLU A N 1
ATOM 1379 C CA . GLU A 1 190 ? 17.041 -0.160 -37.862 1.00 70.69 190 GLU A CA 1
ATOM 1380 C C . GLU A 1 190 ? 17.025 -1.665 -37.553 1.00 70.69 190 GLU A C 1
ATOM 1382 O O . GLU A 1 190 ? 18.089 -2.260 -37.410 1.00 70.69 190 GLU A O 1
ATOM 1387 N N . ASP A 1 191 ? 15.852 -2.305 -37.512 1.00 72.75 191 ASP A N 1
ATOM 1388 C CA . ASP A 1 191 ? 15.741 -3.749 -37.282 1.00 72.75 191 ASP A CA 1
ATOM 1389 C C . ASP A 1 191 ? 16.271 -4.553 -38.481 1.00 72.75 191 ASP A C 1
ATOM 1391 O O . ASP A 1 191 ? 15.822 -4.383 -39.619 1.00 72.75 191 ASP A O 1
ATOM 1395 N N . GLU A 1 192 ? 17.192 -5.486 -38.222 1.00 68.31 192 GLU A N 1
ATOM 1396 C CA . GLU A 1 192 ? 17.853 -6.301 -39.250 1.00 68.31 192 GLU A CA 1
ATOM 1397 C C . GLU A 1 192 ? 16.878 -7.134 -40.108 1.00 68.31 192 GLU A C 1
ATOM 1399 O O . GLU A 1 192 ? 17.210 -7.492 -41.239 1.00 68.31 192 GLU A O 1
ATOM 1404 N N . ARG A 1 193 ? 15.652 -7.402 -39.625 1.00 69.94 193 ARG A N 1
ATOM 1405 C CA . ARG A 1 193 ? 14.610 -8.153 -40.351 1.00 69.94 193 ARG A CA 1
ATOM 1406 C C . ARG A 1 193 ? 13.870 -7.317 -41.393 1.00 69.94 193 ARG A C 1
ATOM 1408 O O . ARG A 1 193 ? 13.324 -7.887 -42.336 1.00 69.94 193 ARG A O 1
ATOM 1415 N N . TRP A 1 194 ? 13.798 -5.995 -41.223 1.00 66.50 194 TRP A N 1
ATOM 1416 C CA . TRP A 1 194 ? 12.969 -5.105 -42.059 1.00 66.50 194 TRP A CA 1
ATOM 1417 C C . TRP A 1 194 ? 13.740 -3.920 -42.640 1.00 66.50 194 TRP A C 1
ATOM 1419 O O . TRP A 1 194 ? 13.306 -3.318 -43.621 1.00 66.50 194 TRP A O 1
ATOM 1429 N N . GLY A 1 195 ? 14.904 -3.595 -42.084 1.00 62.00 195 GLY A N 1
ATOM 1430 C CA . GLY A 1 195 ? 15.773 -2.496 -42.497 1.00 62.00 195 GLY A CA 1
ATOM 1431 C C . GLY A 1 195 ? 16.397 -2.666 -43.883 1.00 62.00 195 GLY A C 1
ATOM 1432 O O . GLY A 1 195 ? 16.928 -1.709 -44.448 1.00 62.00 195 GLY A O 1
ATOM 1433 N N . GLN A 1 196 ? 16.297 -3.861 -44.474 1.00 71.44 196 GLN A N 1
ATOM 1434 C CA . GLN A 1 196 ? 16.645 -4.130 -45.876 1.00 71.44 196 GLN A CA 1
ATOM 1435 C C . GLN A 1 196 ? 15.435 -3.946 -46.821 1.00 71.44 196 GLN A C 1
ATOM 1437 O O . GLN A 1 196 ? 15.615 -3.739 -48.021 1.00 71.44 196 GLN A O 1
ATOM 1442 N N . GLU A 1 197 ? 14.203 -3.931 -46.294 1.00 79.94 197 GLU A N 1
ATOM 1443 C CA . GLU A 1 197 ? 12.958 -3.830 -47.064 1.00 79.94 197 GLU A CA 1
ATOM 1444 C C . GLU A 1 197 ? 12.601 -2.374 -47.384 1.00 79.94 197 GLU A C 1
ATOM 1446 O O . GLU A 1 197 ? 12.044 -1.625 -46.575 1.00 79.94 197 GLU A O 1
ATOM 1451 N N . LEU A 1 198 ? 12.891 -1.966 -48.621 1.00 78.19 198 LEU A N 1
ATOM 1452 C CA . LEU A 1 198 ? 12.804 -0.576 -49.080 1.00 78.19 198 LEU A CA 1
ATOM 1453 C C . LEU A 1 198 ? 11.436 0.085 -48.820 1.00 78.19 198 LEU A C 1
ATOM 1455 O O . LEU A 1 198 ? 11.370 1.270 -48.484 1.00 78.19 198 LEU A O 1
ATOM 1459 N N . VAL A 1 199 ? 10.339 -0.669 -48.960 1.00 77.88 199 VAL A N 1
ATOM 1460 C CA . VAL A 1 199 ? 8.973 -0.152 -48.764 1.00 77.88 199 VAL A CA 1
ATOM 1461 C C . VAL A 1 199 ? 8.703 0.181 -47.294 1.00 77.88 199 VAL A C 1
ATOM 1463 O O . VAL A 1 199 ? 8.105 1.221 -47.009 1.00 77.88 199 VAL A O 1
ATOM 1466 N N . LEU A 1 200 ? 9.166 -0.656 -46.361 1.00 73.44 200 LEU A N 1
ATOM 1467 C CA . LEU A 1 200 ? 8.986 -0.427 -44.927 1.00 73.44 200 LEU A CA 1
ATOM 1468 C C . LEU A 1 200 ? 9.833 0.740 -44.438 1.00 73.44 200 LEU A C 1
ATOM 1470 O O . LEU A 1 200 ? 9.315 1.603 -43.730 1.00 73.44 200 LEU A O 1
ATOM 1474 N N . ARG A 1 201 ? 11.082 0.841 -44.909 1.00 77.69 201 ARG A N 1
ATOM 1475 C CA . ARG A 1 201 ? 11.960 1.978 -44.597 1.00 77.69 201 ARG A CA 1
ATOM 1476 C C . ARG A 1 201 ? 11.343 3.310 -44.999 1.00 77.69 201 ARG A C 1
ATOM 1478 O O . ARG A 1 201 ? 11.392 4.272 -44.239 1.00 77.69 201 ARG A O 1
ATOM 1485 N N . ARG A 1 202 ? 10.736 3.366 -46.188 1.00 80.69 202 ARG A N 1
ATOM 1486 C CA . ARG A 1 202 ? 10.075 4.580 -46.673 1.00 80.69 202 ARG A CA 1
ATOM 1487 C C . ARG A 1 202 ? 8.884 4.966 -45.793 1.00 80.69 202 ARG A C 1
ATOM 1489 O O . ARG A 1 202 ? 8.775 6.123 -45.404 1.00 80.69 202 ARG A O 1
ATOM 1496 N N . LEU A 1 203 ? 8.002 4.015 -45.480 1.00 77.44 203 LEU A N 1
ATOM 1497 C CA . LEU A 1 203 ? 6.817 4.281 -44.653 1.00 77.44 203 LEU A CA 1
ATOM 1498 C C . LEU A 1 203 ? 7.194 4.704 -43.230 1.00 77.44 203 LEU A C 1
ATOM 1500 O O . LEU A 1 203 ? 6.589 5.622 -42.679 1.00 77.44 203 LEU A O 1
ATOM 1504 N N . ALA A 1 204 ? 8.224 4.081 -42.669 1.00 77.38 204 ALA A N 1
ATOM 1505 C CA . ALA A 1 204 ? 8.783 4.453 -41.383 1.00 77.38 204 ALA A CA 1
ATOM 1506 C C . ALA A 1 204 ? 9.411 5.855 -41.389 1.00 77.38 204 ALA A C 1
ATOM 1508 O O . ALA A 1 204 ? 9.159 6.642 -40.480 1.00 77.38 204 ALA A O 1
ATOM 1509 N N . ALA A 1 205 ? 10.155 6.215 -42.438 1.00 78.81 205 ALA A N 1
ATOM 1510 C CA . ALA A 1 205 ? 10.734 7.552 -42.567 1.00 78.81 205 ALA A CA 1
ATOM 1511 C C . ALA A 1 205 ? 9.649 8.641 -42.671 1.00 78.81 205 ALA A C 1
ATOM 1513 O O . ALA A 1 205 ? 9.779 9.717 -42.088 1.00 78.81 205 ALA A O 1
ATOM 1514 N N . GLU A 1 206 ? 8.543 8.358 -43.367 1.00 79.69 206 GLU A N 1
ATOM 1515 C CA . GLU A 1 206 ? 7.401 9.274 -43.451 1.00 79.69 206 GLU A CA 1
ATOM 1516 C C . GLU A 1 206 ? 6.667 9.421 -42.103 1.00 79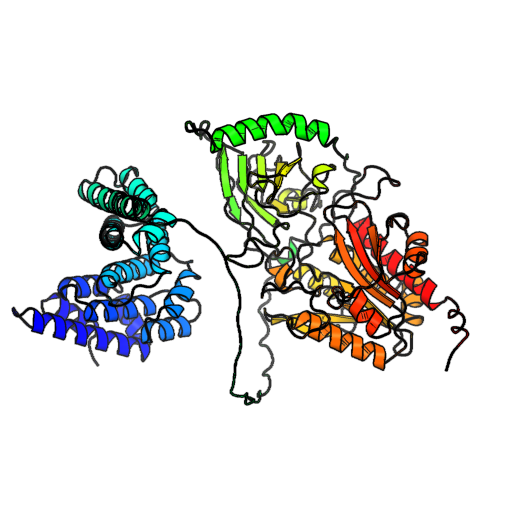.69 206 GLU A C 1
ATOM 1518 O O . GLU A 1 206 ? 6.288 10.536 -41.740 1.00 79.69 206 GLU A O 1
ATOM 1523 N N . ALA A 1 207 ? 6.480 8.328 -41.351 1.00 74.62 207 ALA A N 1
ATOM 1524 C CA . ALA A 1 207 ? 5.894 8.353 -40.006 1.00 74.62 207 ALA A CA 1
ATOM 1525 C C . ALA A 1 207 ? 6.796 9.044 -38.965 1.00 74.62 207 ALA A C 1
ATOM 1527 O O . ALA A 1 207 ? 6.288 9.622 -38.005 1.00 74.62 207 ALA A O 1
ATOM 1528 N N . TYR A 1 208 ? 8.110 9.051 -39.201 1.00 78.31 208 TYR A N 1
ATOM 1529 C CA . TYR A 1 208 ? 9.096 9.785 -38.412 1.00 78.31 208 TYR A CA 1
ATOM 1530 C C . TYR A 1 208 ? 9.082 11.299 -38.670 1.00 78.31 208 TYR A C 1
ATOM 1532 O O . TYR A 1 208 ? 8.986 12.089 -37.734 1.00 78.31 208 TYR A O 1
ATOM 1540 N N . ALA A 1 209 ? 9.179 11.726 -39.932 1.00 77.00 209 ALA A N 1
ATOM 1541 C CA . ALA A 1 209 ? 9.477 13.126 -40.246 1.00 77.00 209 ALA A CA 1
ATOM 1542 C C . ALA A 1 209 ? 8.283 14.078 -40.041 1.00 77.00 209 ALA A C 1
ATOM 1544 O O . ALA A 1 209 ? 8.444 15.214 -39.595 1.00 77.00 209 ALA A O 1
ATOM 1545 N N . LYS A 1 210 ? 7.067 13.625 -40.360 1.00 78.94 210 LYS A N 1
ATOM 1546 C CA . LYS A 1 210 ? 5.874 14.486 -40.431 1.00 78.94 210 LYS A CA 1
ATOM 1547 C C . LYS A 1 210 ? 5.426 15.104 -39.091 1.00 78.94 210 LYS A C 1
ATOM 1549 O O . LYS A 1 210 ? 5.148 16.304 -39.092 1.00 78.94 210 LYS A O 1
ATOM 1554 N N . PRO A 1 211 ? 5.391 14.376 -37.953 1.00 69.94 211 PRO A N 1
ATOM 1555 C CA . PRO A 1 211 ? 4.997 14.961 -36.669 1.00 69.94 211 PRO A CA 1
ATOM 1556 C C . PRO A 1 211 ? 5.960 16.061 -36.200 1.00 69.94 211 PRO A C 1
ATOM 1558 O O . PRO A 1 211 ? 5.545 17.086 -35.658 1.00 69.94 211 PRO A O 1
ATOM 1561 N N . ILE A 1 212 ? 7.257 15.857 -36.453 1.00 70.62 212 ILE A N 1
ATOM 1562 C CA . ILE A 1 212 ? 8.333 16.771 -36.058 1.00 70.62 212 ILE A CA 1
ATOM 1563 C C . ILE A 1 212 ? 8.220 18.088 -36.833 1.00 70.62 212 ILE A C 1
ATOM 1565 O O . ILE A 1 212 ? 8.308 19.162 -36.235 1.00 70.62 212 ILE A O 1
ATOM 1569 N N . SER A 1 213 ? 7.967 18.021 -38.143 1.00 74.75 213 SER A N 1
ATOM 1570 C CA . SER A 1 213 ? 7.751 19.215 -38.966 1.00 74.75 213 SER A CA 1
ATOM 1571 C C . SER A 1 213 ? 6.537 20.030 -38.501 1.00 74.75 213 SER A C 1
ATOM 1573 O O . SER A 1 213 ? 6.653 21.241 -38.331 1.00 74.75 213 SER A O 1
ATOM 1575 N N . ALA A 1 214 ? 5.408 19.379 -38.194 1.00 70.19 214 ALA A N 1
ATOM 1576 C CA . ALA A 1 214 ? 4.194 20.062 -37.733 1.00 70.19 214 ALA A CA 1
ATOM 1577 C C . ALA A 1 214 ? 4.376 20.792 -36.381 1.00 70.19 214 ALA A C 1
ATOM 1579 O O . ALA A 1 214 ? 3.831 21.875 -36.163 1.00 70.19 214 ALA A O 1
ATOM 1580 N N . LEU A 1 215 ? 5.173 20.228 -35.467 1.00 66.75 215 LEU A N 1
ATOM 1581 C CA . LEU A 1 215 ? 5.484 20.838 -34.168 1.00 66.75 215 LEU A CA 1
ATOM 1582 C C . LEU A 1 215 ? 6.385 22.075 -34.268 1.00 66.75 215 LEU A C 1
ATOM 1584 O O . LEU A 1 215 ? 6.252 23.002 -33.462 1.00 66.75 215 LEU A O 1
ATOM 1588 N N . ALA A 1 216 ? 7.310 22.090 -35.229 1.00 69.94 216 ALA A N 1
ATOM 1589 C CA . ALA A 1 216 ? 8.196 23.227 -35.455 1.00 69.94 216 ALA A CA 1
ATOM 1590 C C . ALA A 1 216 ? 7.414 24.467 -35.924 1.00 69.94 216 ALA A C 1
ATOM 1592 O O . ALA A 1 216 ? 7.686 25.575 -35.459 1.00 69.94 216 ALA A O 1
ATOM 1593 N N . GLU A 1 217 ? 6.396 24.274 -36.764 1.00 70.75 217 GLU A N 1
ATOM 1594 C CA . GLU A 1 217 ? 5.531 25.346 -37.268 1.00 70.75 217 GLU A CA 1
ATOM 1595 C C . GLU A 1 217 ? 4.662 25.968 -36.157 1.00 70.75 217 GLU A C 1
ATOM 1597 O O . GLU A 1 217 ? 4.555 27.195 -36.065 1.00 70.75 217 GLU A O 1
ATOM 1602 N N . LEU A 1 218 ? 4.120 25.149 -35.243 1.00 65.25 218 LEU A N 1
ATOM 1603 C CA . LEU A 1 218 ? 3.291 25.604 -34.112 1.00 65.25 218 LEU A CA 1
ATOM 1604 C C . LEU A 1 218 ? 4.056 26.486 -33.110 1.00 65.25 218 LEU A C 1
ATOM 1606 O O . LEU A 1 218 ? 3.498 27.438 -32.564 1.00 65.25 218 LEU A O 1
ATOM 1610 N N . ARG A 1 219 ? 5.340 26.193 -32.865 1.00 64.38 219 ARG A N 1
ATOM 1611 C CA . ARG A 1 219 ? 6.166 26.930 -31.888 1.00 64.38 219 ARG A CA 1
ATOM 1612 C C . ARG A 1 219 ? 6.564 28.326 -32.347 1.00 64.38 219 ARG A C 1
ATOM 1614 O O . ARG A 1 219 ? 6.815 29.184 -31.508 1.00 64.38 219 ARG A O 1
ATOM 1621 N N . GLN A 1 220 ? 6.609 28.567 -33.652 1.00 63.91 220 GLN A N 1
ATOM 1622 C CA . GLN A 1 220 ? 6.971 29.878 -34.194 1.00 63.91 220 GLN A CA 1
ATOM 1623 C C . GLN A 1 220 ? 5.825 30.909 -34.098 1.00 63.91 220 GLN A C 1
ATOM 1625 O O . GLN A 1 220 ? 6.059 32.082 -34.364 1.00 63.91 220 GLN A O 1
ATOM 1630 N N . HIS A 1 221 ? 4.613 30.506 -33.677 1.00 62.09 221 HIS A N 1
ATOM 1631 C CA . HIS A 1 221 ? 3.393 31.322 -33.787 1.00 62.09 221 HIS A CA 1
ATOM 1632 C C . HIS A 1 221 ? 2.598 31.538 -32.462 1.00 62.09 221 HIS A C 1
ATOM 1634 O O . HIS A 1 221 ? 1.444 31.958 -32.529 1.00 62.09 221 HIS A O 1
ATOM 1640 N N . GLY A 1 222 ? 3.151 31.283 -31.257 1.00 45.12 222 GLY A N 1
ATOM 1641 C CA . GLY A 1 222 ? 2.412 31.377 -29.965 1.00 45.12 222 GLY A CA 1
ATOM 1642 C C . GLY A 1 222 ? 2.828 32.530 -29.007 1.00 45.12 222 GLY A C 1
ATOM 1643 O O . GLY A 1 222 ? 4.029 32.767 -28.883 1.00 45.12 222 GLY A O 1
ATOM 1644 N N . PRO A 1 223 ? 1.904 33.235 -28.295 1.00 43.44 223 PRO A N 1
ATOM 1645 C CA . PRO A 1 223 ? 2.213 34.432 -27.480 1.00 43.44 223 PRO A CA 1
ATOM 1646 C C . PRO A 1 223 ? 2.431 34.179 -25.960 1.00 43.44 223 PRO A C 1
ATOM 1648 O O . PRO A 1 223 ? 2.030 33.146 -25.426 1.00 43.44 223 PRO A O 1
ATOM 1651 N N . SER A 1 224 ? 3.056 35.141 -25.254 1.00 43.66 224 SER A N 1
ATOM 1652 C CA . SER A 1 224 ? 3.489 35.107 -23.834 1.00 43.66 224 SER A CA 1
ATOM 1653 C C . SER A 1 224 ? 2.425 35.542 -22.784 1.00 43.66 224 SER A C 1
ATOM 1655 O O . SER A 1 224 ? 1.688 36.497 -23.004 1.00 43.66 224 SER A O 1
ATOM 1657 N N . SER A 1 225 ? 2.380 34.861 -21.620 1.00 37.09 225 SER A N 1
ATOM 1658 C CA . SER A 1 225 ? 1.474 35.039 -20.433 1.00 37.09 225 SER A CA 1
ATOM 1659 C C . SER A 1 225 ? 1.736 36.318 -19.586 1.00 37.09 225 SER A C 1
ATOM 1661 O O . SER A 1 225 ? 2.869 36.797 -19.701 1.00 37.09 225 SER A O 1
ATOM 1663 N N . PRO A 1 226 ? 0.834 36.858 -18.686 1.00 55.47 226 PRO A N 1
ATOM 1664 C CA . PRO A 1 226 ? 0.143 36.157 -17.552 1.00 55.47 226 PRO A CA 1
ATOM 1665 C C . PRO A 1 226 ? -1.218 36.718 -16.967 1.00 55.47 226 PRO A C 1
ATOM 1667 O O . PRO A 1 226 ? -1.752 37.714 -17.440 1.00 55.47 226 PRO A O 1
ATOM 1670 N N . VAL A 1 227 ? -1.675 36.100 -15.842 1.00 31.61 227 VAL A N 1
ATOM 1671 C CA . VAL A 1 227 ? -2.612 36.522 -14.734 1.00 31.61 227 VAL A CA 1
ATOM 1672 C C . VAL A 1 227 ? -4.066 35.956 -14.707 1.00 31.61 227 VAL A C 1
ATOM 1674 O O . VAL A 1 227 ? -4.791 36.004 -15.690 1.00 31.61 227 VAL A O 1
ATOM 1677 N N . ALA A 1 228 ? -4.498 35.458 -13.529 1.00 40.00 228 ALA A N 1
ATOM 1678 C CA . ALA A 1 228 ? -5.874 35.064 -13.114 1.00 40.00 228 ALA A CA 1
ATOM 1679 C C . ALA A 1 228 ? -6.406 36.068 -12.044 1.00 40.00 228 ALA A C 1
ATOM 1681 O O . ALA A 1 228 ? -5.523 36.680 -11.432 1.00 40.00 228 ALA A O 1
ATOM 1682 N N . PRO A 1 229 ? -7.729 36.263 -11.719 1.00 48.00 229 PRO A N 1
ATOM 1683 C CA . PRO A 1 229 ? -8.660 35.230 -11.176 1.00 48.00 229 PRO A CA 1
ATOM 1684 C C . PRO A 1 229 ? -10.218 35.452 -11.317 1.00 48.00 229 PRO A C 1
ATOM 1686 O O . PRO A 1 229 ? -10.675 36.462 -11.838 1.00 48.00 229 PRO A O 1
ATOM 1689 N N . GLN A 1 230 ? -10.998 34.529 -10.703 1.00 25.36 230 GLN A N 1
ATOM 1690 C CA . GLN A 1 230 ? -12.375 34.607 -10.112 1.00 25.36 230 GLN A CA 1
ATOM 1691 C C . GLN A 1 230 ? -13.602 33.945 -10.815 1.00 25.36 230 GLN A C 1
ATOM 1693 O O . GLN A 1 230 ? -13.960 34.240 -11.947 1.00 25.36 230 GLN A O 1
ATOM 1698 N N . THR A 1 231 ? -14.282 33.077 -10.044 1.00 38.69 231 THR A N 1
ATOM 1699 C CA . THR A 1 231 ? -15.576 32.344 -10.219 1.00 38.69 231 THR A CA 1
ATOM 1700 C C . THR A 1 231 ? -16.791 33.124 -9.655 1.00 38.69 231 THR A C 1
ATOM 1702 O O . THR A 1 231 ? -16.542 33.929 -8.755 1.00 38.69 231 THR A O 1
ATOM 1705 N N . PRO A 1 232 ? -18.091 32.889 -10.038 1.00 38.53 232 PRO A N 1
ATOM 1706 C CA . PRO A 1 232 ? -18.954 31.911 -9.301 1.00 38.53 232 PRO A CA 1
ATOM 1707 C C . PRO A 1 232 ? -20.260 31.308 -9.951 1.00 38.53 232 PRO A C 1
ATOM 1709 O O . PRO A 1 232 ? -20.915 31.930 -10.776 1.00 38.53 232 PRO A O 1
ATOM 1712 N N . ARG A 1 233 ? -20.676 30.144 -9.381 1.00 26.77 233 ARG A N 1
ATOM 1713 C CA . ARG A 1 233 ? -22.024 29.600 -8.970 1.00 26.77 233 ARG A CA 1
ATOM 1714 C C . ARG A 1 233 ? -23.152 29.129 -9.950 1.00 26.77 233 ARG A C 1
ATOM 1716 O O . ARG A 1 233 ? -23.837 29.965 -10.513 1.00 26.77 233 ARG A O 1
ATOM 1723 N N . ASN A 1 234 ? -23.434 27.798 -9.892 1.00 31.22 234 ASN A N 1
ATOM 1724 C CA . ASN A 1 234 ? -24.680 27.013 -9.552 1.00 31.22 234 ASN A CA 1
ATOM 1725 C C . ASN A 1 234 ? -26.062 27.313 -10.221 1.00 31.22 234 ASN A C 1
ATOM 1727 O O . ASN A 1 234 ? -26.201 28.419 -10.722 1.00 31.22 234 ASN A O 1
ATOM 1731 N N . PRO A 1 235 ? -27.150 26.469 -10.141 1.00 38.81 235 PRO A N 1
ATOM 1732 C CA . PRO A 1 235 ? -27.372 25.133 -9.507 1.00 38.81 235 PRO A CA 1
ATOM 1733 C C . PRO A 1 235 ? -28.318 24.112 -10.253 1.00 38.81 235 PRO A C 1
ATOM 1735 O O . PRO A 1 235 ? -29.056 24.472 -11.163 1.00 38.81 235 PRO A O 1
ATOM 1738 N N . GLY A 1 236 ? -28.430 22.868 -9.736 1.00 26.52 236 GLY A N 1
ATOM 1739 C CA . GLY A 1 236 ? -29.732 22.171 -9.560 1.00 26.52 236 GLY A CA 1
ATOM 1740 C C . GLY A 1 236 ? -30.007 20.835 -10.289 1.00 26.52 236 GLY A C 1
ATOM 1741 O O . GLY A 1 236 ? -30.009 20.803 -11.512 1.00 26.52 236 GLY A O 1
ATOM 1742 N N . ILE A 1 237 ? -30.368 19.785 -9.515 1.00 27.64 237 ILE A N 1
ATOM 1743 C CA . ILE A 1 237 ? -31.552 18.867 -9.629 1.00 27.64 237 ILE A CA 1
ATOM 1744 C C . ILE A 1 237 ? -31.253 17.455 -9.029 1.00 27.64 237 ILE A C 1
ATOM 1746 O O . ILE A 1 237 ? -30.112 17.006 -9.096 1.00 27.64 237 ILE A O 1
ATOM 1750 N N . PRO A 1 238 ? -32.228 16.787 -8.359 1.00 30.88 238 PRO A N 1
ATOM 1751 C CA . PRO A 1 238 ? -32.010 15.953 -7.170 1.00 30.88 238 PRO A CA 1
ATOM 1752 C C . PRO A 1 238 ? -32.077 14.423 -7.382 1.00 30.88 238 PRO A C 1
ATOM 1754 O O . PRO A 1 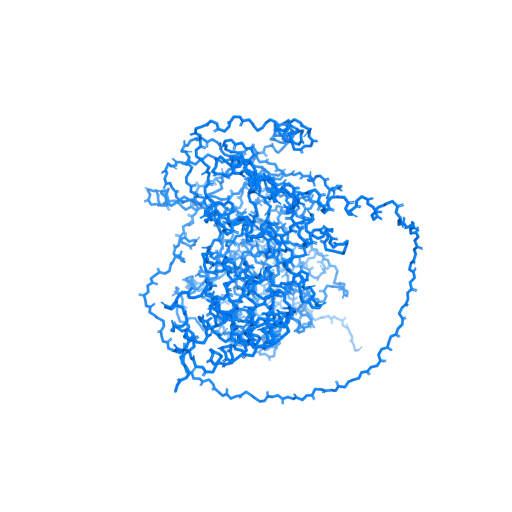238 ? -32.494 13.921 -8.422 1.00 30.88 238 PRO A O 1
ATOM 1757 N N . ALA A 1 239 ? -31.692 13.697 -6.325 1.00 38.34 239 ALA A N 1
ATOM 1758 C CA . ALA A 1 239 ? -31.555 12.243 -6.230 1.00 38.34 239 ALA A CA 1
ATOM 1759 C C . ALA A 1 239 ? -32.882 11.458 -6.132 1.00 38.34 239 ALA A C 1
ATOM 1761 O O . ALA A 1 239 ? -33.852 11.919 -5.525 1.00 38.34 239 ALA A O 1
ATOM 1762 N N . ARG A 1 240 ? -32.879 10.202 -6.613 1.00 27.48 240 ARG A N 1
ATOM 1763 C CA . ARG A 1 240 ? -33.830 9.157 -6.188 1.00 27.48 240 ARG A CA 1
ATOM 1764 C C . ARG A 1 240 ? -33.156 7.786 -6.049 1.00 27.48 240 ARG A C 1
ATOM 1766 O O . ARG A 1 240 ? -32.405 7.357 -6.916 1.00 27.48 240 ARG A O 1
ATOM 1773 N N . GLN A 1 241 ? -33.450 7.159 -4.911 1.00 31.25 241 GLN A N 1
ATOM 1774 C CA . GLN A 1 241 ? -32.931 5.901 -4.367 1.00 31.25 241 GLN A CA 1
ATOM 1775 C C . GLN A 1 241 ? -33.316 4.665 -5.199 1.00 31.25 241 GLN A C 1
ATOM 1777 O O . GLN A 1 241 ? -34.433 4.588 -5.709 1.00 31.25 241 GLN A O 1
ATOM 1782 N N . LEU A 1 242 ? -32.435 3.659 -5.234 1.00 25.61 242 LEU A N 1
ATOM 1783 C CA . LEU A 1 242 ? -32.724 2.306 -5.720 1.00 25.61 242 LEU A CA 1
ATOM 1784 C C . LEU A 1 242 ? -32.493 1.289 -4.592 1.00 25.61 242 LEU A C 1
ATOM 1786 O O . LEU A 1 242 ? -31.439 1.271 -3.961 1.00 25.61 242 LEU A O 1
ATOM 1790 N N . GLN A 1 243 ? -33.521 0.482 -4.329 1.00 24.55 243 GLN A N 1
ATOM 1791 C CA . GLN A 1 243 ? -33.543 -0.607 -3.350 1.00 24.55 243 GLN A CA 1
ATOM 1792 C C . GLN A 1 243 ? -32.657 -1.785 -3.786 1.00 24.55 243 GLN A C 1
ATOM 1794 O O . GLN A 1 243 ? -32.587 -2.115 -4.969 1.00 24.55 243 GLN A O 1
ATOM 1799 N N . VAL A 1 244 ? -32.036 -2.450 -2.808 1.00 26.84 244 VAL A N 1
ATOM 1800 C CA . VAL A 1 244 ? -31.160 -3.621 -2.980 1.00 26.84 244 VAL A CA 1
ATOM 1801 C C . VAL A 1 244 ? -31.937 -4.912 -2.667 1.00 26.84 244 VAL A C 1
ATOM 1803 O O . VAL A 1 244 ? -32.450 -5.024 -1.552 1.00 26.84 244 VAL A O 1
ATOM 1806 N N . PRO A 1 245 ? -32.017 -5.907 -3.577 1.00 26.47 245 PRO A N 1
ATOM 1807 C CA . PRO A 1 245 ? -32.485 -7.254 -3.245 1.00 26.47 245 PRO A CA 1
ATOM 1808 C C . PRO A 1 245 ? -31.349 -8.159 -2.735 1.00 26.47 245 PRO A C 1
ATOM 1810 O O . PRO A 1 245 ? -30.187 -8.009 -3.107 1.00 26.47 245 PRO A O 1
ATOM 1813 N N . SER A 1 246 ? -31.725 -9.104 -1.873 1.00 25.78 246 SER A N 1
ATOM 1814 C CA . SER A 1 246 ? -30.892 -9.905 -0.969 1.00 25.78 246 SER A CA 1
ATOM 1815 C C . SER A 1 246 ? -29.923 -10.910 -1.608 1.00 25.78 246 SER A C 1
ATOM 1817 O O . SER A 1 246 ? -30.180 -11.477 -2.668 1.00 25.78 246 SER A O 1
ATOM 1819 N N . ALA A 1 247 ? -28.861 -11.192 -0.850 1.00 30.50 247 ALA A N 1
ATOM 1820 C CA . ALA A 1 247 ? -27.761 -12.110 -1.126 1.00 30.50 247 ALA A CA 1
ATOM 1821 C C . ALA A 1 247 ? -28.172 -13.573 -1.392 1.00 30.50 247 ALA A C 1
ATOM 1823 O O . ALA A 1 247 ? -29.011 -14.137 -0.690 1.00 30.50 247 ALA A O 1
ATOM 1824 N N . GLN A 1 248 ? -27.481 -14.209 -2.344 1.00 27.52 248 GLN A N 1
ATOM 1825 C CA . GLN A 1 248 ? -27.291 -15.662 -2.386 1.00 27.52 248 GLN A CA 1
ATOM 1826 C C . GLN A 1 248 ? -25.896 -16.018 -1.837 1.00 27.52 248 GLN A C 1
ATOM 1828 O O . GLN A 1 248 ? -24.973 -15.209 -1.971 1.00 27.52 248 GLN A O 1
ATOM 1833 N N . PRO A 1 249 ? -25.736 -17.186 -1.186 1.00 28.80 249 PRO A N 1
ATOM 1834 C CA . PRO A 1 249 ? -24.519 -17.533 -0.457 1.00 28.80 249 PRO A CA 1
ATOM 1835 C C . PRO A 1 249 ? -23.358 -17.868 -1.412 1.00 28.80 249 PRO A C 1
ATOM 1837 O O . PRO A 1 249 ? -23.606 -18.322 -2.533 1.00 28.80 249 PRO A O 1
ATOM 1840 N N . PRO A 1 250 ? -22.091 -17.677 -0.997 1.00 29.11 250 PRO A N 1
ATOM 1841 C CA . PRO A 1 250 ? -20.948 -17.914 -1.868 1.00 29.11 250 PRO A CA 1
ATOM 1842 C C . PRO A 1 250 ? -20.769 -19.412 -2.138 1.00 29.11 250 PRO A C 1
ATOM 1844 O O . PRO A 1 250 ? -20.724 -20.223 -1.213 1.00 29.11 250 PRO A O 1
ATOM 1847 N N . LEU A 1 251 ? -20.618 -19.764 -3.415 1.00 28.38 251 LEU A N 1
ATOM 1848 C CA . LEU A 1 251 ? -20.060 -21.044 -3.847 1.00 28.38 251 LEU A CA 1
ATOM 1849 C C . LEU A 1 251 ? -18.617 -21.160 -3.331 1.00 28.38 251 LEU A C 1
ATOM 1851 O O . LEU A 1 251 ? -17.811 -20.251 -3.528 1.00 28.38 251 LEU A O 1
ATOM 1855 N N . ALA A 1 252 ? -18.309 -22.271 -2.661 1.00 28.81 252 ALA A N 1
ATOM 1856 C CA . ALA A 1 252 ? -16.985 -22.563 -2.123 1.00 28.81 252 ALA A CA 1
ATOM 1857 C C . ALA A 1 252 ? -15.917 -22.587 -3.234 1.00 28.81 252 ALA A C 1
ATOM 1859 O O . ALA A 1 252 ? -16.090 -23.249 -4.259 1.00 28.81 252 ALA A O 1
ATOM 1860 N N . LEU A 1 253 ? -14.817 -21.862 -3.012 1.00 29.69 253 LEU A N 1
ATOM 1861 C CA . LEU A 1 253 ? -13.646 -21.843 -3.890 1.00 29.69 253 LEU A CA 1
ATOM 1862 C C . LEU A 1 253 ? -12.850 -23.161 -3.762 1.00 29.69 253 LEU A C 1
ATOM 1864 O O . LEU A 1 253 ? -12.704 -23.664 -2.645 1.00 29.69 253 LEU A O 1
ATOM 1868 N N . PRO A 1 254 ? -12.320 -23.719 -4.869 1.00 27.00 254 PRO A N 1
ATOM 1869 C CA . PRO A 1 254 ? -11.482 -24.917 -4.842 1.00 27.00 254 PRO A CA 1
ATOM 1870 C C . PRO A 1 254 ? -10.193 -24.714 -4.033 1.00 27.00 254 PRO A C 1
ATOM 1872 O O . PRO A 1 254 ? -9.537 -23.680 -4.139 1.00 27.00 254 PRO A O 1
ATOM 1875 N N . GLN A 1 255 ? -9.828 -25.733 -3.251 1.00 34.09 255 GLN A N 1
ATOM 1876 C CA . GLN A 1 255 ? -8.559 -25.846 -2.533 1.00 34.09 255 GLN A CA 1
ATOM 1877 C C . GLN A 1 255 ? -7.390 -26.068 -3.507 1.00 34.09 255 GLN A C 1
ATOM 1879 O O . GLN A 1 255 ? -7.124 -27.201 -3.894 1.00 34.09 255 GLN A O 1
ATOM 1884 N N . GLU A 1 256 ? -6.645 -25.012 -3.822 1.00 26.39 256 GLU A N 1
ATOM 1885 C CA . GLU A 1 256 ? -5.223 -25.085 -4.178 1.00 26.39 256 GLU A CA 1
ATOM 1886 C C . GLU A 1 256 ? -4.499 -23.964 -3.413 1.00 26.39 256 GLU A C 1
ATOM 1888 O O . GLU A 1 256 ? -4.945 -22.817 -3.401 1.00 26.39 256 GLU A O 1
ATOM 1893 N N . LEU A 1 257 ? -3.443 -24.316 -2.672 1.00 29.95 257 LEU A N 1
ATOM 1894 C CA . LEU A 1 257 ? -2.706 -23.409 -1.783 1.00 29.95 257 LEU A CA 1
ATOM 1895 C C . LEU A 1 257 ? -2.072 -22.258 -2.600 1.00 29.95 257 LEU A C 1
ATOM 1897 O O . LEU A 1 257 ? -1.230 -22.541 -3.453 1.00 29.95 257 LEU A O 1
ATOM 1901 N N . PRO A 1 258 ? -2.434 -20.981 -2.364 1.00 37.75 258 PRO A N 1
ATOM 1902 C CA . PRO A 1 258 ? -1.946 -19.862 -3.165 1.00 37.75 258 PRO A CA 1
ATOM 1903 C C . PRO A 1 258 ? -0.497 -19.491 -2.809 1.00 37.75 258 PRO A C 1
ATOM 1905 O O . PRO A 1 258 ? -0.059 -19.687 -1.675 1.00 37.75 258 PRO A O 1
ATOM 1908 N N . GLU A 1 259 ? 0.210 -18.835 -3.738 1.00 43.91 259 GLU A N 1
ATOM 1909 C CA . GLU A 1 259 ? 1.515 -18.153 -3.558 1.00 43.91 259 GLU A CA 1
ATOM 1910 C C . GLU A 1 259 ? 1.600 -17.223 -2.317 1.00 43.91 259 GLU A C 1
ATOM 1912 O O . GLU A 1 259 ? 2.688 -16.803 -1.927 1.00 43.91 259 GLU A O 1
ATOM 1917 N N . ALA A 1 260 ? 0.470 -16.979 -1.646 1.00 36.22 260 ALA A N 1
ATOM 1918 C CA . ALA A 1 260 ? 0.307 -16.369 -0.327 1.00 36.22 260 ALA A CA 1
ATOM 1919 C C . ALA A 1 260 ? 1.150 -16.997 0.807 1.00 36.22 260 ALA A C 1
ATOM 1921 O O . ALA A 1 260 ? 1.332 -16.370 1.846 1.00 36.22 260 ALA A O 1
ATOM 1922 N N . ALA A 1 261 ? 1.694 -18.209 0.641 1.00 38.59 261 ALA A N 1
ATOM 1923 C CA . ALA A 1 261 ? 2.537 -18.848 1.659 1.00 38.59 261 ALA A CA 1
ATOM 1924 C C . ALA A 1 261 ? 4.007 -18.366 1.684 1.00 38.59 261 ALA A C 1
ATOM 1926 O O . ALA A 1 261 ? 4.770 -18.794 2.552 1.00 38.59 261 ALA A O 1
ATOM 1927 N N . ILE A 1 262 ? 4.443 -17.502 0.757 1.00 41.53 262 ILE A N 1
ATOM 1928 C CA . ILE A 1 262 ? 5.869 -17.141 0.632 1.00 41.53 262 ILE A CA 1
ATOM 1929 C C . ILE A 1 262 ? 6.253 -15.900 1.466 1.00 41.53 262 ILE A C 1
ATOM 1931 O O . ILE A 1 262 ? 7.430 -15.742 1.795 1.00 41.53 262 ILE A O 1
ATOM 1935 N N . THR A 1 263 ? 5.309 -15.046 1.888 1.00 44.47 263 THR A N 1
ATOM 1936 C CA . THR A 1 263 ? 5.661 -13.688 2.355 1.00 44.47 263 THR A CA 1
ATOM 1937 C C . THR A 1 263 ? 5.632 -13.397 3.862 1.00 44.47 263 THR A C 1
ATOM 1939 O O . THR A 1 263 ? 6.460 -12.572 4.255 1.00 44.47 263 THR A O 1
ATOM 1942 N N . ALA A 1 264 ? 4.872 -14.079 4.743 1.00 40.19 264 ALA A N 1
ATOM 1943 C CA . ALA A 1 264 ? 5.024 -13.831 6.198 1.00 40.19 264 ALA A CA 1
ATOM 1944 C C . ALA A 1 264 ? 4.776 -14.992 7.191 1.00 40.19 264 ALA A C 1
ATOM 1946 O O . ALA A 1 264 ? 4.129 -14.824 8.227 1.00 40.19 264 ALA A O 1
ATOM 1947 N N . GLN A 1 265 ? 5.482 -16.114 7.012 1.00 45.12 265 GLN A N 1
ATOM 1948 C CA . GLN A 1 265 ? 5.955 -16.937 8.150 1.00 45.12 265 GLN A CA 1
ATOM 1949 C C . GLN A 1 265 ? 7.449 -17.296 8.045 1.00 45.12 265 GLN A C 1
ATOM 1951 O O . GLN A 1 265 ? 7.890 -18.415 8.304 1.00 45.12 265 GLN A O 1
ATOM 1956 N N . ALA A 1 266 ? 8.279 -16.317 7.683 1.00 44.38 266 ALA A N 1
ATOM 1957 C CA . ALA A 1 266 ? 9.731 -16.464 7.685 1.00 44.38 266 ALA A CA 1
ATOM 1958 C C . ALA A 1 266 ? 10.404 -15.236 8.316 1.00 44.38 266 ALA A C 1
ATOM 1960 O O . ALA A 1 266 ? 11.017 -14.425 7.621 1.00 44.38 266 ALA A O 1
ATOM 1961 N N . ALA A 1 267 ? 10.254 -15.081 9.634 1.00 44.75 267 ALA A N 1
ATOM 1962 C CA . ALA A 1 267 ? 10.911 -14.020 10.388 1.00 44.75 267 ALA A CA 1
ATOM 1963 C C . ALA A 1 267 ? 12.446 -14.201 10.378 1.00 44.75 267 ALA A C 1
ATOM 1965 O O . ALA A 1 267 ? 12.973 -15.198 10.859 1.00 44.75 267 ALA A O 1
ATOM 1966 N N . VAL A 1 268 ? 13.081 -13.242 9.701 1.00 47.34 268 VAL A N 1
ATOM 1967 C CA . VAL A 1 268 ? 14.389 -12.572 9.829 1.00 47.34 268 VAL A CA 1
ATOM 1968 C C . VAL A 1 268 ? 15.547 -13.243 10.580 1.00 47.34 268 VAL A C 1
ATOM 1970 O O . VAL A 1 268 ? 15.412 -13.783 11.671 1.00 47.34 268 VAL A O 1
ATOM 1973 N N . ALA A 1 269 ? 16.735 -13.107 9.979 1.00 43.25 269 ALA A N 1
ATOM 1974 C CA . ALA A 1 269 ? 18.030 -13.402 10.580 1.00 43.25 269 ALA A CA 1
ATOM 1975 C C . ALA A 1 269 ? 18.212 -12.702 11.939 1.00 43.25 269 ALA A C 1
ATOM 1977 O O . ALA A 1 269 ? 17.960 -11.509 12.092 1.00 43.25 269 ALA A O 1
ATOM 1978 N N . THR A 1 270 ? 18.696 -13.444 12.928 1.00 43.66 270 THR A N 1
ATOM 1979 C CA . THR A 1 270 ? 19.086 -12.904 14.231 1.00 43.66 270 THR A CA 1
ATOM 1980 C C . THR A 1 270 ? 20.425 -12.178 14.093 1.00 43.66 270 THR A C 1
ATOM 1982 O O . THR A 1 270 ? 21.464 -12.825 13.964 1.00 43.66 270 THR A O 1
ATOM 1985 N N . GLY A 1 271 ? 20.425 -10.845 14.098 1.00 46.53 271 GLY A N 1
ATOM 1986 C CA . GLY A 1 271 ? 21.662 -10.068 14.058 1.00 46.53 271 GLY A CA 1
ATOM 1987 C C . GLY A 1 271 ? 21.435 -8.564 14.150 1.00 46.53 271 GLY A C 1
ATOM 1988 O O . GLY A 1 271 ? 20.482 -8.027 13.595 1.00 46.53 271 GLY A O 1
ATOM 1989 N N . THR A 1 272 ? 22.324 -7.879 14.865 1.00 48.03 272 THR A N 1
ATOM 1990 C CA . THR A 1 272 ? 22.435 -6.420 14.825 1.00 48.03 272 THR A CA 1
ATOM 1991 C C . THR A 1 272 ? 23.243 -6.054 13.591 1.00 48.03 272 THR A C 1
ATOM 1993 O O . THR A 1 272 ? 24.456 -6.272 13.562 1.00 48.03 272 THR A O 1
ATOM 1996 N N . GLU A 1 273 ? 22.578 -5.554 12.559 1.00 52.53 273 GLU A N 1
ATOM 1997 C CA . GLU A 1 273 ? 23.263 -5.124 11.345 1.00 52.53 273 GLU A CA 1
ATOM 1998 C C . GLU A 1 273 ? 23.957 -3.768 11.560 1.00 52.53 273 GLU A C 1
ATOM 2000 O O . GLU A 1 273 ? 23.441 -2.923 12.300 1.00 52.53 273 GLU A O 1
ATOM 2005 N N . PRO A 1 274 ? 25.152 -3.564 10.978 1.00 53.16 274 PRO A N 1
ATOM 2006 C CA . PRO A 1 274 ? 25.902 -2.331 11.154 1.00 53.16 274 PRO A CA 1
ATOM 2007 C C . PRO A 1 274 ? 25.175 -1.160 10.485 1.00 53.16 274 PRO A C 1
ATOM 2009 O O . PRO A 1 274 ? 24.832 -1.214 9.306 1.00 53.16 274 PRO A O 1
ATOM 2012 N N . THR A 1 275 ? 24.993 -0.067 11.223 1.00 56.81 275 THR A N 1
ATOM 2013 C CA . THR A 1 275 ? 24.598 1.212 10.626 1.00 56.81 275 THR A CA 1
ATOM 2014 C C . THR A 1 275 ? 25.800 1.791 9.885 1.00 56.81 275 THR A C 1
ATOM 2016 O O . THR A 1 275 ? 26.871 1.973 10.465 1.00 56.81 275 THR A O 1
ATOM 2019 N N . PHE A 1 276 ? 25.637 2.043 8.589 1.00 61.47 276 PHE A N 1
ATOM 2020 C CA . PHE A 1 276 ? 26.693 2.604 7.752 1.00 61.47 276 PHE A CA 1
ATOM 2021 C C . PHE A 1 276 ? 26.890 4.097 8.023 1.00 61.47 276 PHE A C 1
ATOM 2023 O O . PHE A 1 276 ? 25.930 4.828 8.274 1.00 61.47 276 PHE A O 1
ATOM 2030 N N . ASP A 1 277 ? 28.134 4.566 7.895 1.00 61.78 277 ASP A N 1
ATOM 2031 C CA . ASP A 1 277 ? 28.416 5.995 7.781 1.00 61.78 277 ASP A CA 1
ATOM 2032 C C . ASP A 1 277 ? 27.918 6.483 6.416 1.00 61.78 277 ASP A C 1
ATOM 2034 O O . ASP A 1 277 ? 28.565 6.319 5.376 1.00 61.78 277 ASP A O 1
ATOM 2038 N N . ALA A 1 278 ? 26.737 7.089 6.429 1.00 56.34 278 ALA A N 1
ATOM 2039 C CA . ALA A 1 278 ? 26.091 7.589 5.232 1.00 56.34 278 ALA A CA 1
ATOM 2040 C C . ALA A 1 278 ? 26.910 8.660 4.501 1.00 56.34 278 ALA A C 1
ATOM 2042 O O . ALA A 1 278 ? 26.792 8.772 3.284 1.00 56.34 278 ALA A O 1
ATOM 2043 N N . VAL A 1 279 ? 27.771 9.421 5.189 1.00 59.03 279 VAL A N 1
ATOM 2044 C CA . VAL A 1 279 ? 28.634 10.428 4.550 1.00 59.03 279 VAL A CA 1
ATOM 2045 C C . VAL A 1 279 ? 29.741 9.746 3.746 1.00 59.03 279 VAL A C 1
ATOM 2047 O O . VAL A 1 279 ? 30.040 10.158 2.616 1.00 59.03 279 VAL A O 1
ATOM 2050 N N . ALA A 1 280 ? 30.313 8.669 4.288 1.00 61.16 280 ALA A N 1
ATOM 2051 C CA . ALA A 1 280 ? 31.304 7.853 3.595 1.00 61.16 280 ALA A CA 1
ATOM 2052 C C . ALA A 1 280 ? 30.691 7.133 2.377 1.00 61.16 280 ALA A C 1
ATOM 2054 O O . ALA A 1 280 ? 31.236 7.229 1.271 1.00 61.16 280 ALA A O 1
ATOM 2055 N N . CYS A 1 281 ? 29.518 6.508 2.544 1.00 58.34 281 CYS A N 1
ATOM 2056 C CA . CYS A 1 281 ? 28.782 5.848 1.458 1.00 58.34 281 CYS A CA 1
ATOM 2057 C C . CYS A 1 281 ? 28.340 6.842 0.372 1.00 58.34 281 CYS A C 1
ATOM 2059 O O . CYS A 1 281 ? 28.576 6.616 -0.817 1.00 58.34 281 CYS A O 1
ATOM 2061 N N . ALA A 1 282 ? 27.791 7.998 0.759 1.00 58.22 282 ALA A N 1
ATOM 2062 C CA . ALA A 1 282 ? 27.370 9.032 -0.181 1.00 58.22 282 ALA A CA 1
ATOM 2063 C C . ALA A 1 282 ? 28.545 9.601 -0.988 1.00 58.22 282 ALA A C 1
ATOM 2065 O O . ALA A 1 282 ? 28.367 9.921 -2.158 1.00 58.22 282 ALA A O 1
ATOM 2066 N N . SER A 1 283 ? 29.749 9.706 -0.418 1.00 60.00 283 SER A N 1
ATOM 2067 C CA . SER A 1 283 ? 30.924 10.244 -1.122 1.00 60.00 283 SER A CA 1
ATOM 2068 C C . SER A 1 283 ? 31.459 9.299 -2.207 1.00 60.00 283 SER A C 1
ATOM 2070 O O . SER A 1 283 ? 31.833 9.751 -3.293 1.00 60.00 283 SER A O 1
ATOM 2072 N N . ALA A 1 284 ? 31.479 7.987 -1.945 1.00 59.59 284 ALA A N 1
ATOM 2073 C CA . ALA A 1 284 ? 31.862 6.974 -2.931 1.00 59.59 284 ALA A CA 1
ATOM 2074 C C . ALA A 1 284 ? 30.808 6.841 -4.043 1.00 59.59 284 ALA A C 1
ATOM 2076 O O . ALA A 1 284 ? 31.148 6.819 -5.231 1.00 59.59 284 ALA A O 1
ATOM 2077 N N . LEU A 1 285 ? 29.529 6.848 -3.659 1.00 63.06 285 LEU A N 1
ATOM 2078 C CA . LEU A 1 285 ? 28.405 6.745 -4.577 1.00 63.06 285 LEU A CA 1
ATOM 2079 C C . LEU A 1 285 ? 28.202 8.027 -5.399 1.00 63.06 285 LEU A C 1
ATOM 2081 O O . LEU A 1 285 ? 27.880 7.939 -6.578 1.00 63.06 285 LEU A O 1
ATOM 2085 N N . ARG A 1 286 ? 28.468 9.222 -4.851 1.00 62.31 286 ARG A N 1
ATOM 2086 C CA . ARG A 1 286 ? 28.321 10.508 -5.560 1.00 62.31 286 ARG A CA 1
ATOM 2087 C C . ARG A 1 286 ? 29.138 10.557 -6.852 1.00 62.31 286 ARG A C 1
ATOM 2089 O O . ARG A 1 286 ? 28.610 11.027 -7.849 1.00 62.31 286 ARG A O 1
ATOM 2096 N N . ARG A 1 287 ? 30.355 10.000 -6.889 1.00 65.62 287 ARG A N 1
ATOM 2097 C CA . ARG A 1 287 ? 31.146 9.910 -8.135 1.00 65.62 287 ARG A CA 1
ATOM 2098 C C . ARG A 1 287 ? 30.484 9.016 -9.184 1.00 65.62 287 ARG A C 1
ATOM 2100 O O . ARG A 1 287 ? 30.421 9.390 -10.351 1.00 65.62 287 ARG A O 1
ATOM 2107 N N . ARG A 1 288 ? 29.962 7.854 -8.773 1.00 68.75 288 ARG A N 1
ATOM 2108 C CA . ARG A 1 288 ? 29.211 6.939 -9.653 1.00 68.75 288 ARG A CA 1
ATOM 2109 C C . ARG A 1 288 ? 27.920 7.588 -10.137 1.00 68.75 288 ARG A C 1
ATOM 2111 O O . ARG A 1 288 ? 27.604 7.480 -11.310 1.00 68.75 288 ARG A O 1
ATOM 2118 N N . LEU A 1 289 ? 27.228 8.322 -9.268 1.00 67.44 289 LEU A N 1
ATOM 2119 C CA . LEU A 1 289 ? 26.009 9.063 -9.583 1.00 67.44 289 LEU A CA 1
ATOM 2120 C C . LEU A 1 289 ? 26.258 10.263 -10.484 1.00 67.44 289 LEU A C 1
ATOM 2122 O O . LEU A 1 289 ? 25.417 10.566 -11.315 1.00 67.44 289 LEU A O 1
ATOM 2126 N N . GLU A 1 290 ? 27.377 10.960 -10.336 1.00 69.94 290 GLU A N 1
ATOM 2127 C CA . GLU A 1 290 ? 27.785 12.038 -11.235 1.00 69.94 290 GLU A CA 1
ATOM 2128 C C . GLU A 1 290 ? 28.176 11.478 -12.600 1.00 69.94 290 GLU A C 1
ATOM 2130 O O . GLU A 1 290 ? 27.741 12.020 -13.609 1.00 69.94 290 GLU A O 1
ATOM 2135 N N . ALA A 1 291 ? 28.900 10.356 -12.646 1.00 68.31 291 ALA A N 1
ATOM 2136 C CA . ALA A 1 291 ? 29.189 9.644 -13.888 1.00 68.31 291 ALA A CA 1
ATOM 2137 C C . ALA A 1 291 ? 27.906 9.119 -14.548 1.00 68.31 291 ALA A C 1
ATOM 2139 O O . ALA A 1 291 ? 27.698 9.323 -15.738 1.00 68.31 291 ALA A O 1
ATOM 2140 N N . TRP A 1 292 ? 27.008 8.511 -13.774 1.00 72.38 292 TRP A N 1
ATOM 2141 C CA . TRP A 1 292 ? 25.672 8.111 -14.202 1.00 72.38 292 TRP A CA 1
ATOM 2142 C C . TRP A 1 292 ? 24.900 9.321 -14.743 1.00 72.38 292 TRP A C 1
ATOM 2144 O O . TRP A 1 292 ? 24.521 9.310 -15.907 1.00 72.38 292 TRP A O 1
ATOM 2154 N N . ARG A 1 293 ? 24.776 10.419 -13.980 1.00 67.25 293 ARG A N 1
ATOM 2155 C CA . ARG A 1 293 ? 24.137 11.683 -14.403 1.00 67.25 293 ARG A CA 1
ATOM 2156 C C . ARG A 1 293 ? 24.757 12.243 -15.671 1.00 67.25 293 ARG A C 1
ATOM 2158 O O . ARG A 1 293 ? 24.021 12.706 -16.532 1.00 67.25 293 ARG A O 1
ATOM 2165 N N . ALA A 1 294 ? 26.076 12.206 -15.808 1.00 67.69 294 ALA A N 1
ATOM 2166 C CA . ALA A 1 294 ? 26.774 12.654 -17.004 1.00 67.69 294 ALA A CA 1
ATOM 2167 C C . ALA A 1 294 ? 26.491 11.736 -18.204 1.00 67.69 294 ALA A C 1
ATOM 2169 O O . ALA A 1 294 ? 26.324 12.241 -19.308 1.00 67.69 294 ALA A O 1
ATOM 2170 N N . ARG A 1 295 ? 26.347 10.419 -18.000 1.00 67.00 295 ARG A N 1
ATOM 2171 C CA . ARG A 1 295 ? 25.973 9.454 -19.051 1.00 67.00 295 ARG A CA 1
ATOM 2172 C C . ARG A 1 295 ? 24.559 9.688 -19.584 1.00 67.00 295 ARG A C 1
ATOM 2174 O O . ARG A 1 295 ? 24.354 9.605 -20.785 1.00 67.00 295 ARG A O 1
ATOM 2181 N N . ILE A 1 296 ? 23.597 10.002 -18.717 1.00 61.22 296 ILE A N 1
ATOM 2182 C CA . ILE A 1 296 ? 22.205 10.301 -19.125 1.00 61.22 296 ILE A CA 1
ATOM 2183 C C . ILE A 1 296 ? 21.997 11.747 -19.589 1.00 61.22 296 ILE A C 1
ATOM 2185 O O . ILE A 1 296 ? 21.059 11.999 -20.339 1.00 61.22 296 ILE A O 1
ATOM 2189 N N . THR A 1 297 ? 22.814 12.709 -19.141 1.00 60.56 297 THR A N 1
ATOM 2190 C CA . THR A 1 297 ? 22.697 14.123 -19.564 1.00 60.56 297 THR A CA 1
ATOM 2191 C C . THR A 1 297 ? 23.628 14.501 -20.723 1.00 60.56 297 THR A C 1
ATOM 2193 O O . THR A 1 297 ? 23.405 15.522 -21.373 1.00 60.56 297 THR A O 1
ATOM 2196 N N . GLY A 1 298 ? 24.651 13.694 -21.012 1.00 54.03 298 GLY A N 1
ATOM 2197 C CA . GLY A 1 298 ? 25.585 13.877 -22.123 1.00 54.03 298 GLY A CA 1
ATOM 2198 C C . GLY A 1 298 ? 25.047 13.374 -23.468 1.00 54.03 298 GLY A C 1
ATOM 2199 O O . GLY A 1 298 ? 24.204 12.486 -23.530 1.00 54.03 298 GLY A O 1
ATOM 2200 N N . LYS A 1 299 ? 25.566 13.931 -24.574 1.00 44.25 299 LYS A N 1
ATOM 2201 C CA . LYS A 1 299 ? 25.263 13.492 -25.956 1.00 44.25 299 LYS A CA 1
ATOM 2202 C C . LYS A 1 299 ? 25.994 12.207 -26.379 1.00 44.25 299 LYS A C 1
ATOM 2204 O O . LYS A 1 299 ? 25.687 11.665 -27.433 1.00 44.25 299 LYS A O 1
ATOM 2209 N N . GLU A 1 300 ? 26.935 11.728 -25.569 1.00 44.47 300 GLU A N 1
ATOM 2210 C CA . GLU A 1 300 ? 27.679 10.480 -25.768 1.00 44.47 300 GLU A CA 1
ATOM 2211 C C . GLU A 1 300 ? 27.276 9.467 -24.690 1.00 44.47 300 GLU A C 1
ATOM 2213 O O . GLU A 1 300 ? 28.062 9.095 -23.820 1.00 44.47 300 GLU A O 1
ATOM 2218 N N . ALA A 1 301 ? 26.024 9.014 -24.719 1.00 46.72 301 ALA A N 1
ATOM 2219 C CA . ALA A 1 301 ? 25.644 7.806 -23.998 1.00 46.72 301 ALA A CA 1
ATOM 2220 C C . ALA A 1 301 ? 26.191 6.595 -24.772 1.00 46.72 301 ALA A C 1
ATOM 2222 O O . ALA A 1 301 ? 25.448 5.865 -25.422 1.00 46.72 301 ALA A O 1
ATOM 2223 N N . ALA A 1 302 ? 27.511 6.400 -24.756 1.00 45.25 302 ALA A N 1
ATOM 2224 C CA . ALA A 1 302 ? 28.075 5.107 -25.103 1.00 45.25 302 ALA A CA 1
ATOM 2225 C C . ALA A 1 302 ? 27.597 4.135 -24.018 1.00 45.25 302 ALA A C 1
ATOM 2227 O O . ALA A 1 302 ? 28.095 4.149 -22.888 1.00 45.25 302 ALA A O 1
ATOM 2228 N N . PHE A 1 303 ? 26.555 3.362 -24.326 1.00 48.25 303 PHE A N 1
ATOM 2229 C CA . PHE A 1 303 ? 26.132 2.237 -23.505 1.00 48.25 303 PHE A CA 1
ATOM 2230 C C . PHE A 1 303 ? 27.363 1.346 -23.319 1.00 48.25 303 PHE A C 1
ATOM 2232 O O . PHE A 1 303 ? 27.899 0.799 -24.280 1.00 48.25 303 PHE A O 1
ATOM 2239 N N . LEU A 1 304 ? 27.894 1.315 -22.094 1.00 48.28 304 LEU A N 1
ATOM 2240 C CA . LEU A 1 304 ? 29.054 0.505 -21.746 1.00 48.28 304 LEU A CA 1
ATOM 2241 C C . LEU A 1 304 ? 28.733 -0.943 -22.115 1.00 48.28 304 LEU A C 1
ATOM 2243 O O . LEU A 1 304 ? 27.791 -1.491 -21.551 1.00 48.28 304 LEU A O 1
ATOM 2247 N N . ASN A 1 305 ? 29.501 -1.486 -23.069 1.00 45.91 305 ASN A N 1
ATOM 2248 C CA . ASN A 1 305 ? 29.522 -2.870 -23.548 1.00 45.91 305 ASN A CA 1
ATOM 2249 C C . ASN A 1 305 ? 28.467 -3.779 -22.897 1.00 45.91 305 ASN A C 1
ATOM 2251 O O . ASN A 1 305 ? 28.677 -4.299 -21.801 1.00 45.91 305 ASN A O 1
ATOM 2255 N N . GLU A 1 306 ? 27.380 -4.036 -23.625 1.00 48.81 306 GLU A N 1
ATOM 2256 C CA . GLU A 1 306 ? 26.395 -5.097 -23.366 1.00 48.81 306 GLU A CA 1
ATOM 2257 C C . GLU A 1 306 ? 26.992 -6.508 -23.575 1.00 48.81 306 GLU A C 1
ATOM 2259 O O . GLU A 1 306 ? 26.338 -7.405 -24.097 1.00 48.81 306 GLU A O 1
ATOM 2264 N N . GLY A 1 307 ? 28.263 -6.713 -23.226 1.00 51.00 307 GLY A N 1
ATOM 2265 C CA . GLY A 1 307 ? 28.922 -8.006 -23.363 1.00 51.00 307 GLY A CA 1
ATOM 2266 C C . GLY A 1 307 ? 28.327 -9.026 -22.391 1.00 51.00 307 GLY A C 1
ATOM 2267 O O . GLY A 1 307 ? 28.332 -8.792 -21.183 1.00 51.00 307 GLY A O 1
ATOM 2268 N N . ASP A 1 308 ? 27.823 -10.131 -22.943 1.00 61.84 308 ASP A N 1
ATOM 2269 C CA . ASP A 1 308 ? 27.589 -11.472 -22.373 1.00 61.84 308 ASP A CA 1
ATOM 2270 C C . ASP A 1 308 ? 26.815 -11.645 -21.046 1.00 61.84 308 ASP A C 1
ATOM 2272 O O . ASP A 1 308 ? 26.610 -12.780 -20.617 1.00 61.84 308 ASP A O 1
ATOM 2276 N N . VAL A 1 309 ? 26.333 -10.587 -20.384 1.00 74.50 309 VAL A N 1
ATOM 2277 C CA . VAL A 1 309 ? 25.560 -10.718 -19.132 1.00 74.50 309 VAL A CA 1
ATOM 2278 C C . VAL A 1 309 ? 24.059 -10.653 -19.411 1.00 74.50 309 VAL A C 1
ATOM 2280 O O . VAL A 1 309 ? 23.540 -9.615 -19.839 1.00 74.50 309 VAL A O 1
ATOM 2283 N N . GLU A 1 310 ? 23.340 -11.737 -19.116 1.00 82.50 310 GLU A N 1
ATOM 2284 C CA . GLU A 1 310 ? 21.877 -11.769 -19.204 1.00 82.50 310 GLU A CA 1
ATOM 2285 C C . GLU A 1 310 ? 21.226 -10.724 -18.271 1.00 82.50 310 GLU A C 1
ATOM 2287 O O . GLU A 1 310 ? 21.686 -10.512 -17.143 1.00 82.50 310 GLU A O 1
ATOM 2292 N N . PRO A 1 311 ? 20.166 -10.026 -18.720 1.00 86.06 311 PRO A N 1
ATOM 2293 C CA . PRO A 1 311 ? 19.463 -9.061 -17.886 1.00 86.06 311 PRO A CA 1
ATOM 2294 C C . PRO A 1 311 ? 18.649 -9.751 -16.786 1.00 86.06 311 PRO A C 1
ATOM 2296 O O . PRO A 1 311 ? 18.066 -10.818 -16.989 1.00 86.06 311 PRO A O 1
ATOM 2299 N N . LEU A 1 312 ? 18.512 -9.070 -15.646 1.00 89.94 312 LEU A N 1
ATOM 2300 C CA . LEU A 1 312 ? 17.546 -9.462 -14.627 1.00 89.94 312 LEU A CA 1
ATOM 2301 C C . LEU A 1 312 ? 16.125 -9.365 -15.188 1.00 89.94 312 LEU A C 1
ATOM 2303 O O . LEU A 1 312 ? 15.771 -8.416 -15.892 1.00 89.94 312 LEU A O 1
ATOM 2307 N N . ARG A 1 313 ? 15.287 -10.329 -14.816 1.00 88.75 313 ARG A N 1
ATOM 2308 C CA . ARG A 1 313 ? 13.842 -10.287 -15.047 1.00 88.75 313 ARG A CA 1
ATOM 2309 C C . ARG A 1 313 ? 13.160 -9.713 -13.814 1.00 88.75 313 ARG A C 1
ATOM 2311 O O . ARG A 1 313 ? 13.425 -10.181 -12.709 1.00 88.75 313 ARG A O 1
ATOM 2318 N N . PHE A 1 314 ? 12.277 -8.742 -14.030 1.00 88.69 314 PHE A N 1
ATOM 2319 C CA . PHE A 1 314 ? 11.536 -8.043 -12.986 1.00 88.69 314 PHE A CA 1
ATOM 2320 C C . PHE A 1 314 ? 10.040 -8.280 -13.157 1.00 88.69 314 PHE A C 1
ATOM 2322 O O . PHE A 1 314 ? 9.534 -8.205 -14.277 1.00 88.69 314 PHE A O 1
ATOM 2329 N N . ASP A 1 315 ? 9.326 -8.486 -12.058 1.00 81.19 315 ASP A N 1
ATOM 2330 C CA . ASP A 1 315 ? 7.870 -8.389 -12.029 1.00 81.19 315 ASP A CA 1
ATOM 2331 C C . ASP A 1 315 ? 7.370 -8.008 -10.630 1.00 81.19 315 ASP A C 1
ATOM 2333 O O . ASP A 1 315 ? 8.121 -8.009 -9.655 1.00 81.19 315 ASP A O 1
ATOM 2337 N N . ALA A 1 316 ? 6.099 -7.637 -10.545 1.00 77.44 316 ALA A N 1
ATOM 2338 C CA . ALA A 1 316 ? 5.413 -7.320 -9.296 1.00 77.44 316 ALA A CA 1
ATOM 2339 C C . ALA A 1 316 ? 3.990 -7.899 -9.289 1.00 77.44 316 ALA A C 1
ATOM 2341 O O . ALA A 1 316 ? 3.091 -7.332 -8.676 1.00 77.44 316 ALA A O 1
ATOM 2342 N N . ASP A 1 317 ? 3.781 -9.001 -10.017 1.00 77.50 317 ASP A N 1
ATOM 2343 C CA . ASP A 1 317 ? 2.478 -9.666 -10.129 1.00 77.50 317 ASP A CA 1
ATOM 2344 C C . ASP A 1 317 ? 2.264 -10.604 -8.938 1.00 77.50 317 ASP A C 1
ATOM 2346 O O . ASP A 1 317 ? 2.369 -11.825 -9.040 1.00 77.50 317 ASP A O 1
ATOM 2350 N N . PHE A 1 318 ? 2.113 -9.994 -7.766 1.00 77.75 318 PHE A N 1
ATOM 2351 C CA . PHE A 1 318 ? 1.838 -10.646 -6.494 1.00 77.75 318 PHE A CA 1
ATOM 2352 C C . PHE A 1 318 ? 1.329 -9.604 -5.489 1.00 77.75 318 PHE A C 1
ATOM 2354 O O . PHE A 1 318 ? 1.418 -8.393 -5.704 1.00 77.75 318 PHE A O 1
ATOM 2361 N N . GLU A 1 319 ? 0.786 -10.070 -4.368 1.00 80.75 319 GLU A N 1
ATOM 2362 C CA . GLU A 1 319 ? 0.233 -9.192 -3.340 1.00 80.75 319 GLU A CA 1
ATOM 2363 C C . GLU A 1 319 ? 1.288 -8.236 -2.756 1.00 80.75 319 GLU A C 1
ATOM 2365 O O . GLU A 1 319 ? 2.386 -8.650 -2.394 1.00 80.75 319 GLU A O 1
ATOM 2370 N N . SER A 1 320 ? 0.960 -6.944 -2.656 1.00 84.19 320 SER A N 1
ATOM 2371 C CA . SER A 1 320 ? 1.896 -5.872 -2.264 1.00 84.19 320 SER A CA 1
ATOM 2372 C C . SER A 1 320 ? 3.027 -5.581 -3.251 1.00 84.19 320 SER A C 1
ATOM 2374 O O . SER A 1 320 ? 3.841 -4.689 -2.981 1.00 84.19 320 SER A O 1
ATOM 2376 N N . GLY A 1 321 ? 3.044 -6.252 -4.405 1.00 83.25 321 GLY A N 1
ATOM 2377 C CA . GLY A 1 321 ? 3.945 -5.955 -5.506 1.00 83.25 321 GLY A CA 1
ATOM 2378 C C . GLY A 1 321 ? 3.791 -4.509 -5.980 1.00 83.25 321 GLY A C 1
ATOM 2379 O O . GLY A 1 321 ? 2.693 -4.029 -6.246 1.00 83.25 321 GLY A O 1
ATOM 2380 N N . SER A 1 322 ? 4.911 -3.796 -6.065 1.00 83.50 322 SER A N 1
ATOM 2381 C CA . SER A 1 322 ? 4.991 -2.419 -6.538 1.00 83.50 322 SER A CA 1
ATOM 2382 C C . SER A 1 322 ? 6.288 -2.207 -7.306 1.00 83.50 322 SER A C 1
ATOM 2384 O O . SER A 1 322 ? 7.389 -2.208 -6.744 1.00 83.50 322 SER A O 1
ATOM 2386 N N . LEU A 1 323 ? 6.126 -2.048 -8.616 1.00 81.50 323 LEU A N 1
ATOM 2387 C CA . LEU A 1 323 ? 7.179 -1.855 -9.599 1.00 81.50 323 LEU A CA 1
ATOM 2388 C C . LEU A 1 323 ? 6.620 -0.999 -10.731 1.00 81.50 323 LEU A C 1
ATOM 2390 O O . LEU A 1 323 ? 5.478 -1.185 -11.140 1.00 81.50 323 LEU A O 1
ATOM 2394 N N . GLY A 1 324 ? 7.425 -0.086 -11.262 1.00 77.62 324 GLY A N 1
ATOM 2395 C CA . GLY A 1 324 ? 7.109 0.592 -12.516 1.00 77.62 324 GLY A CA 1
ATOM 2396 C C . GLY A 1 324 ? 8.205 0.364 -13.557 1.00 77.62 324 GLY A C 1
ATOM 2397 O O . GLY A 1 324 ? 8.899 -0.651 -13.502 1.00 77.62 324 GLY A O 1
ATOM 2398 N N . PRO A 1 325 ? 8.365 1.267 -14.537 1.00 79.81 325 PRO A N 1
ATOM 2399 C CA . PRO A 1 325 ? 9.344 1.089 -15.601 1.00 79.81 325 PRO A CA 1
ATOM 2400 C C . PRO A 1 325 ? 10.764 0.861 -15.070 1.00 79.81 325 PRO A C 1
ATOM 2402 O O . PRO A 1 325 ? 11.250 1.624 -14.230 1.00 79.81 325 PRO A O 1
ATOM 2405 N N . VAL A 1 326 ? 11.426 -0.163 -15.611 1.00 83.50 326 VAL A N 1
ATOM 2406 C CA . VAL A 1 326 ? 12.823 -0.507 -15.327 1.00 83.50 326 VAL A CA 1
ATOM 2407 C C . VAL A 1 326 ? 13.664 -0.202 -16.558 1.00 83.50 326 VAL A C 1
ATOM 2409 O O . VAL A 1 326 ? 13.333 -0.614 -17.668 1.00 83.50 326 VAL A O 1
ATOM 2412 N N . ILE A 1 327 ? 14.755 0.524 -16.359 1.00 79.06 327 ILE A N 1
ATOM 2413 C CA . ILE A 1 327 ? 15.714 0.899 -17.390 1.00 79.06 327 ILE A CA 1
ATOM 2414 C C . ILE A 1 327 ? 17.041 0.245 -17.024 1.00 79.06 327 ILE A C 1
ATOM 2416 O O . ILE A 1 327 ? 17.605 0.522 -15.967 1.00 79.06 327 ILE A O 1
ATOM 2420 N N . ARG A 1 328 ? 17.552 -0.620 -17.899 1.00 83.69 328 ARG A N 1
ATOM 2421 C CA . ARG A 1 328 ? 18.899 -1.175 -17.758 1.00 83.69 328 ARG A CA 1
ATOM 2422 C C . ARG A 1 328 ? 19.907 -0.118 -18.195 1.00 83.69 328 ARG A C 1
ATOM 2424 O O . ARG A 1 328 ? 19.858 0.366 -19.320 1.00 83.69 328 ARG A O 1
ATOM 2431 N N . LEU A 1 329 ? 20.801 0.251 -17.291 1.00 76.25 329 LEU A N 1
ATOM 2432 C CA . LEU A 1 329 ? 21.825 1.268 -17.516 1.00 76.25 329 LEU A CA 1
ATOM 2433 C C . LEU A 1 329 ? 23.179 0.642 -17.849 1.00 76.25 329 LEU A C 1
ATOM 2435 O O . LEU A 1 329 ? 24.002 1.271 -18.504 1.00 76.25 329 LEU A O 1
ATOM 2439 N N . GLY A 1 330 ? 23.424 -0.584 -17.402 1.00 78.25 330 GLY A N 1
ATOM 2440 C CA . GLY A 1 330 ? 24.638 -1.340 -17.691 1.00 78.25 330 GLY A CA 1
ATOM 2441 C C . GLY A 1 330 ? 24.418 -2.836 -17.470 1.00 78.25 330 GLY A C 1
ATOM 2442 O O . GLY A 1 330 ? 23.293 -3.253 -17.176 1.00 78.25 330 GLY A O 1
ATOM 2443 N N . PRO A 1 331 ? 25.473 -3.666 -17.555 1.00 84.00 331 PRO A N 1
ATOM 2444 C CA . PRO A 1 331 ? 25.348 -5.116 -17.416 1.00 84.00 331 PRO A CA 1
ATOM 2445 C C . PRO A 1 331 ? 24.582 -5.554 -16.157 1.00 84.00 331 PRO A C 1
ATOM 2447 O O . PRO A 1 331 ? 23.760 -6.467 -16.226 1.00 84.00 331 PRO A O 1
ATOM 2450 N N . ARG A 1 332 ? 24.782 -4.856 -15.030 1.00 89.31 332 ARG A N 1
ATOM 2451 C CA . ARG A 1 332 ? 24.148 -5.145 -13.730 1.00 89.31 332 ARG A CA 1
ATOM 2452 C C . ARG A 1 332 ? 23.644 -3.887 -13.004 1.00 89.31 332 ARG A C 1
ATOM 2454 O O . ARG A 1 332 ? 23.520 -3.884 -11.789 1.00 89.31 332 ARG A O 1
ATOM 2461 N N . GLU A 1 333 ? 23.363 -2.811 -13.736 1.00 88.12 333 GLU A N 1
ATOM 2462 C CA . GLU A 1 333 ? 22.931 -1.519 -13.176 1.00 88.12 333 GLU A CA 1
ATOM 2463 C C . GLU A 1 333 ? 21.552 -1.144 -13.736 1.00 88.12 333 GLU A C 1
ATOM 2465 O O . GLU A 1 333 ? 21.355 -1.179 -14.954 1.00 88.12 333 GLU A O 1
ATOM 2470 N N . TYR A 1 334 ? 20.603 -0.798 -12.862 1.00 87.38 334 TYR A N 1
ATOM 2471 C CA . TYR A 1 334 ? 19.194 -0.583 -13.207 1.00 87.38 334 TYR A CA 1
ATOM 2472 C C . TYR A 1 334 ? 18.633 0.688 -12.558 1.00 87.38 334 TYR A C 1
ATOM 2474 O O . TYR A 1 334 ? 18.766 0.895 -11.355 1.00 87.38 334 TYR A O 1
ATOM 2482 N N . GLU A 1 335 ? 17.939 1.515 -13.338 1.00 86.88 335 GLU A N 1
ATOM 2483 C CA . GLU A 1 335 ? 17.051 2.564 -12.826 1.00 86.88 335 GLU A CA 1
ATOM 2484 C C . GLU A 1 335 ? 15.611 2.054 -12.809 1.00 86.88 335 GLU A C 1
ATOM 2486 O O . GLU A 1 335 ? 15.140 1.445 -13.765 1.00 86.88 335 GLU A O 1
ATOM 2491 N N . ILE A 1 336 ? 14.895 2.333 -11.727 1.00 87.69 336 ILE A N 1
ATOM 2492 C CA . ILE A 1 336 ? 13.504 1.955 -11.521 1.00 87.69 336 ILE A CA 1
ATOM 2493 C C . ILE A 1 336 ? 12.709 3.221 -11.212 1.00 87.69 336 ILE A C 1
ATOM 2495 O O . ILE A 1 336 ? 13.041 3.985 -10.305 1.00 87.69 336 ILE A O 1
ATOM 2499 N N . ARG A 1 337 ? 11.614 3.431 -11.941 1.00 85.19 337 ARG A N 1
ATOM 2500 C CA . ARG A 1 337 ? 10.621 4.461 -11.618 1.00 85.19 337 ARG A CA 1
ATOM 2501 C C . ARG A 1 337 ? 9.397 3.780 -11.047 1.00 85.19 337 ARG A C 1
ATOM 2503 O O . ARG A 1 337 ? 8.729 3.038 -11.754 1.00 85.19 337 ARG A O 1
ATOM 2510 N N . LEU A 1 338 ? 9.113 4.019 -9.776 1.00 85.75 338 LEU A N 1
ATOM 2511 C CA . LEU A 1 338 ? 7.975 3.421 -9.090 1.00 85.75 338 LEU A CA 1
ATOM 2512 C C . LEU A 1 338 ? 6.657 4.012 -9.584 1.00 85.75 338 LEU A C 1
ATOM 2514 O O . LEU A 1 338 ? 6.596 5.171 -10.003 1.00 85.75 338 LEU A O 1
ATOM 2518 N N . LEU A 1 339 ? 5.596 3.217 -9.516 1.00 80.12 339 LEU A N 1
ATOM 2519 C CA . LEU A 1 339 ? 4.251 3.710 -9.778 1.00 80.12 339 LEU A CA 1
ATOM 2520 C C . LEU A 1 339 ? 3.813 4.637 -8.640 1.00 80.12 339 LEU A C 1
ATOM 2522 O O . LEU A 1 339 ? 4.167 4.436 -7.478 1.00 80.12 339 LEU A O 1
ATOM 2526 N N . SER A 1 340 ? 3.051 5.668 -8.988 1.00 82.81 340 SER A N 1
ATOM 2527 C CA . SER A 1 340 ? 2.283 6.428 -8.010 1.00 82.81 340 SER A CA 1
ATOM 2528 C C . SER A 1 340 ? 1.019 5.672 -7.636 1.00 82.81 340 SER A C 1
ATOM 2530 O O . SER A 1 340 ? 0.499 4.885 -8.428 1.00 82.81 340 SER A O 1
ATOM 2532 N N . ASP A 1 341 ? 0.501 5.951 -6.442 1.00 80.94 341 ASP A N 1
ATOM 2533 C CA . ASP A 1 341 ? -0.745 5.337 -5.985 1.00 80.94 341 ASP A CA 1
ATOM 2534 C C . ASP A 1 341 ? -1.917 5.598 -6.949 1.00 80.94 341 ASP A C 1
ATOM 2536 O O . ASP A 1 341 ? -2.739 4.713 -7.184 1.00 80.94 341 ASP A O 1
ATOM 2540 N N . THR A 1 342 ? -1.976 6.804 -7.528 1.00 69.75 342 THR A N 1
ATOM 2541 C CA . THR A 1 342 ? -3.020 7.218 -8.473 1.00 69.75 342 THR A CA 1
ATOM 2542 C C . THR A 1 342 ? -2.419 7.459 -9.852 1.00 69.75 342 THR A C 1
ATOM 2544 O O . THR A 1 342 ? -1.598 8.361 -10.047 1.00 69.75 342 THR A O 1
ATOM 2547 N N . ALA A 1 343 ? -2.877 6.686 -10.839 1.00 55.25 343 ALA A N 1
ATOM 2548 C CA . ALA A 1 343 ? -2.416 6.796 -12.218 1.00 55.25 343 ALA A CA 1
ATOM 2549 C C . ALA A 1 343 ? -2.582 8.228 -12.761 1.00 55.25 343 ALA A C 1
ATOM 2551 O O . ALA A 1 343 ? -3.638 8.846 -12.639 1.00 55.25 343 ALA A O 1
ATOM 2552 N N . GLY A 1 344 ? -1.522 8.763 -13.373 1.00 48.53 344 GLY A N 1
ATOM 2553 C CA . GLY A 1 344 ? -1.509 10.124 -13.921 1.00 48.53 344 GLY A CA 1
ATOM 2554 C C . GLY A 1 344 ? -1.288 11.238 -12.889 1.00 48.53 344 GLY A C 1
ATOM 2555 O O . GLY A 1 344 ? -1.170 12.396 -13.283 1.00 48.53 344 GLY A O 1
ATOM 2556 N N . GLN A 1 345 ? -1.171 10.916 -11.596 1.00 59.22 345 GLN A N 1
ATOM 2557 C CA . GLN A 1 345 ? -0.767 11.860 -10.552 1.00 59.22 345 GLN A CA 1
ATOM 2558 C C . GLN A 1 345 ? 0.655 11.554 -10.069 1.00 59.22 345 GLN A C 1
ATOM 2560 O O . GLN A 1 345 ? 1.031 10.397 -9.924 1.00 59.22 345 GLN A O 1
ATOM 2565 N N . ALA A 1 346 ? 1.452 12.588 -9.794 1.00 61.34 346 ALA A N 1
ATOM 2566 C CA . ALA A 1 346 ? 2.803 12.456 -9.240 1.00 61.34 346 ALA A CA 1
ATOM 2567 C C . ALA A 1 346 ? 2.792 12.617 -7.708 1.00 61.34 346 ALA A C 1
ATOM 2569 O O . ALA A 1 346 ? 3.464 13.490 -7.159 1.00 61.34 346 ALA A O 1
ATOM 2570 N N . THR A 1 347 ? 1.981 11.815 -7.020 1.00 78.19 347 THR A N 1
ATOM 2571 C CA . THR A 1 347 ? 1.814 11.844 -5.559 1.00 78.19 347 THR A CA 1
ATOM 2572 C C . THR A 1 347 ? 2.081 10.467 -4.954 1.00 78.19 347 THR A C 1
ATOM 2574 O O . THR A 1 347 ? 1.944 9.445 -5.619 1.00 78.19 347 THR A O 1
ATOM 2577 N N . TYR A 1 348 ? 2.504 10.462 -3.686 1.00 86.81 348 TYR A N 1
ATOM 2578 C CA . TYR A 1 348 ? 2.683 9.270 -2.847 1.00 86.81 348 TYR A CA 1
ATOM 2579 C C . TYR A 1 348 ? 3.504 8.136 -3.483 1.00 86.81 348 TYR A C 1
ATOM 2581 O O . TYR A 1 348 ? 2.986 7.077 -3.808 1.00 86.81 348 TYR A O 1
ATOM 2589 N N . VAL A 1 349 ? 4.816 8.352 -3.607 1.00 90.50 349 VAL A N 1
ATOM 2590 C CA . VAL A 1 349 ? 5.763 7.354 -4.124 1.00 90.50 349 VAL A CA 1
ATOM 2591 C C . VAL A 1 349 ? 6.829 7.085 -3.066 1.00 90.50 349 VAL A C 1
ATOM 2593 O O . VAL A 1 349 ? 7.676 7.947 -2.809 1.00 90.50 349 VAL A O 1
ATOM 2596 N N . GLN A 1 350 ? 6.756 5.920 -2.417 1.00 92.44 350 GLN A N 1
ATOM 2597 C CA . GLN A 1 350 ? 7.751 5.479 -1.433 1.00 92.44 350 GLN A CA 1
ATOM 2598 C C . GLN A 1 350 ? 7.903 3.954 -1.363 1.00 92.44 350 GLN A C 1
ATOM 2600 O O . GLN A 1 350 ? 9.028 3.469 -1.270 1.00 92.44 350 GLN A O 1
ATOM 2605 N N . TRP A 1 351 ? 6.793 3.210 -1.353 1.00 94.56 351 TRP A N 1
ATOM 2606 C CA . TRP A 1 351 ? 6.813 1.751 -1.242 1.00 94.56 351 TRP A CA 1
ATOM 2607 C C . TRP A 1 351 ? 7.313 1.109 -2.536 1.00 94.56 351 TRP A C 1
ATOM 2609 O O . TRP A 1 351 ? 6.949 1.535 -3.628 1.00 94.56 351 TRP A O 1
ATOM 2619 N N . PHE A 1 352 ? 8.127 0.067 -2.398 1.00 94.94 352 PHE A N 1
ATOM 2620 C CA . PHE A 1 352 ? 8.511 -0.814 -3.490 1.00 94.94 352 PHE A CA 1
ATOM 2621 C C . PHE A 1 352 ? 8.577 -2.246 -2.981 1.00 94.94 352 PHE A C 1
ATOM 2623 O O . PHE A 1 352 ? 9.008 -2.488 -1.849 1.00 94.94 352 PHE A O 1
ATOM 2630 N N . CYS A 1 353 ? 8.159 -3.179 -3.827 1.00 93.38 353 CYS A N 1
ATOM 2631 C CA . CYS A 1 353 ? 8.316 -4.606 -3.603 1.00 93.38 353 CYS A CA 1
ATOM 2632 C C . CYS A 1 353 ? 8.248 -5.314 -4.952 1.00 93.38 353 CYS A C 1
ATOM 2634 O O . CYS A 1 353 ? 7.232 -5.234 -5.633 1.00 93.38 353 CYS A O 1
ATOM 2636 N N . PHE A 1 354 ? 9.319 -5.968 -5.374 1.00 89.94 354 PHE A N 1
ATOM 2637 C CA . PHE A 1 354 ? 9.361 -6.605 -6.686 1.00 89.94 354 PHE A CA 1
ATOM 2638 C C . PHE A 1 354 ? 10.179 -7.883 -6.663 1.00 89.94 354 PHE A C 1
ATOM 2640 O O . PHE A 1 354 ? 11.071 -8.067 -5.834 1.00 89.94 354 PHE A O 1
ATOM 2647 N N . ARG A 1 355 ? 9.846 -8.768 -7.596 1.00 90.81 355 ARG A N 1
ATOM 2648 C CA . ARG A 1 355 ? 10.475 -10.061 -7.810 1.00 90.81 355 ARG A CA 1
ATOM 2649 C C . ARG A 1 355 ? 11.558 -9.945 -8.877 1.00 90.81 355 ARG A C 1
ATOM 2651 O O . ARG A 1 355 ? 11.378 -9.269 -9.887 1.00 90.81 355 ARG A O 1
ATOM 2658 N N . LEU A 1 356 ? 12.672 -10.623 -8.633 1.00 93.81 356 LEU A N 1
ATOM 2659 C CA . LEU A 1 356 ? 13.876 -10.676 -9.449 1.00 93.81 356 LEU A CA 1
ATOM 2660 C C . LEU A 1 356 ? 14.218 -12.128 -9.779 1.00 93.81 356 LEU A C 1
ATOM 2662 O O . LEU A 1 356 ? 14.138 -13.005 -8.916 1.00 93.81 356 LEU A O 1
ATOM 2666 N N . ARG A 1 357 ? 14.633 -12.373 -11.024 1.00 91.62 357 ARG A N 1
ATOM 2667 C CA . ARG A 1 357 ? 15.141 -13.668 -11.510 1.00 91.62 357 ARG A CA 1
ATOM 2668 C C . ARG A 1 357 ? 16.269 -13.449 -12.518 1.00 91.62 357 ARG A C 1
ATOM 2670 O O . ARG A 1 357 ? 16.337 -12.391 -13.140 1.00 91.62 357 ARG A O 1
ATOM 2677 N N . GLY A 1 358 ? 17.079 -14.479 -12.756 1.00 92.00 358 GLY A N 1
ATOM 2678 C CA . GLY A 1 358 ? 18.161 -14.427 -13.754 1.00 92.00 358 GLY A CA 1
ATOM 2679 C C . GLY A 1 358 ? 19.402 -13.674 -13.270 1.00 92.00 358 GLY A C 1
ATOM 2680 O O . GLY A 1 358 ? 20.150 -13.124 -14.069 1.00 92.00 358 GLY A O 1
ATOM 2681 N N . MET A 1 359 ? 19.588 -13.603 -11.955 1.00 93.75 359 MET A N 1
ATOM 2682 C CA . MET A 1 359 ? 20.799 -13.090 -11.329 1.00 93.75 359 MET A CA 1
ATOM 2683 C C . MET A 1 359 ? 21.955 -14.083 -11.452 1.00 93.75 359 MET A C 1
ATOM 2685 O O . MET A 1 359 ? 21.738 -15.293 -11.483 1.00 93.75 359 MET A O 1
ATOM 2689 N N . THR A 1 360 ? 23.173 -13.548 -11.452 1.00 93.81 360 THR A N 1
ATOM 2690 C CA . THR A 1 360 ? 24.408 -14.300 -11.224 1.00 93.81 360 THR A CA 1
ATOM 2691 C C . THR A 1 360 ? 24.806 -14.175 -9.754 1.00 93.81 360 THR A C 1
ATOM 2693 O O . THR A 1 360 ? 24.851 -13.063 -9.220 1.00 93.81 360 THR A O 1
ATOM 2696 N N . ALA A 1 361 ? 25.091 -15.295 -9.097 1.00 94.69 361 ALA A N 1
ATOM 2697 C CA . ALA A 1 361 ? 25.491 -15.337 -7.697 1.00 94.69 361 ALA A CA 1
ATOM 2698 C C . ALA A 1 361 ? 26.804 -14.582 -7.448 1.00 94.69 361 ALA A C 1
ATOM 2700 O O . ALA A 1 361 ? 27.723 -14.607 -8.263 1.00 94.69 361 ALA A O 1
ATOM 2701 N N . GLY A 1 362 ? 26.907 -13.916 -6.297 1.00 91.88 362 GLY A N 1
ATOM 2702 C CA . GLY A 1 362 ? 28.108 -13.203 -5.844 1.00 91.88 362 GLY A CA 1
ATOM 2703 C C . GLY A 1 362 ? 28.389 -11.876 -6.558 1.00 91.88 362 GLY A C 1
ATOM 2704 O O . GLY A 1 362 ? 29.087 -11.025 -6.010 1.00 91.88 362 GLY A O 1
ATOM 2705 N N . GLU A 1 363 ? 27.807 -11.651 -7.731 1.00 92.62 363 GLU A N 1
ATOM 2706 C CA . GLU A 1 363 ? 28.009 -10.435 -8.514 1.00 92.62 363 GLU A CA 1
ATOM 2707 C C . GLU A 1 363 ? 27.179 -9.262 -7.963 1.00 92.62 363 GLU A C 1
ATOM 2709 O O . GLU A 1 363 ? 26.016 -9.457 -7.599 1.00 92.62 363 GLU A O 1
ATOM 2714 N N . PRO A 1 364 ? 27.735 -8.037 -7.894 1.00 91.50 364 PRO A N 1
ATOM 2715 C CA . PRO A 1 364 ? 27.000 -6.869 -7.427 1.00 91.50 364 PRO A CA 1
ATOM 2716 C C . PRO A 1 364 ? 26.057 -6.324 -8.509 1.00 91.50 364 PRO A C 1
ATOM 2718 O O . PRO A 1 364 ? 26.445 -6.132 -9.665 1.00 91.50 364 PRO A O 1
ATOM 2721 N N . TYR A 1 365 ? 24.823 -6.031 -8.103 1.00 93.69 365 TYR A N 1
ATOM 2722 C CA . TYR A 1 365 ? 23.794 -5.378 -8.905 1.00 93.69 365 TYR A CA 1
ATOM 2723 C C . TYR A 1 365 ? 23.395 -4.046 -8.284 1.00 93.69 365 TYR A C 1
ATOM 2725 O O . TYR A 1 365 ? 23.028 -4.000 -7.114 1.00 93.69 365 TYR A O 1
ATOM 2733 N N . THR A 1 366 ? 23.414 -2.976 -9.070 1.00 91.12 366 THR A N 1
ATOM 2734 C CA . THR A 1 366 ? 23.092 -1.620 -8.611 1.00 91.12 366 THR A CA 1
ATOM 2735 C C . THR A 1 366 ? 21.675 -1.240 -9.012 1.00 91.12 366 THR A C 1
ATOM 2737 O O . THR A 1 366 ? 21.305 -1.356 -10.182 1.00 91.12 366 THR A O 1
ATOM 2740 N N . PHE A 1 367 ? 20.893 -0.736 -8.059 1.00 93.88 367 PHE A N 1
ATOM 2741 C CA . PHE A 1 367 ? 19.531 -0.255 -8.284 1.00 93.88 367 PHE A CA 1
ATOM 2742 C C . PHE A 1 367 ? 19.415 1.229 -7.939 1.00 93.88 367 PHE A C 1
ATOM 2744 O O . PHE A 1 367 ? 19.916 1.662 -6.906 1.00 93.88 367 PHE A O 1
ATOM 2751 N N . HIS A 1 368 ? 18.705 1.994 -8.769 1.00 90.38 368 HIS A N 1
ATOM 2752 C CA . HIS A 1 368 ? 18.379 3.405 -8.548 1.00 90.38 368 HIS A CA 1
ATOM 2753 C C . HIS A 1 368 ? 16.864 3.609 -8.616 1.00 90.38 368 HIS A C 1
ATOM 2755 O O . HIS A 1 368 ? 16.300 3.600 -9.707 1.00 90.38 368 HIS A O 1
ATOM 2761 N N . LEU A 1 369 ? 16.183 3.816 -7.488 1.00 93.19 369 LEU A N 1
ATOM 2762 C CA . LEU A 1 369 ? 14.749 4.115 -7.488 1.00 93.19 369 LEU A CA 1
ATOM 2763 C C . LEU A 1 369 ? 14.549 5.628 -7.478 1.00 93.19 369 LEU A C 1
ATOM 2765 O O . LEU A 1 369 ? 14.722 6.258 -6.438 1.00 93.19 369 LEU A O 1
ATOM 2769 N N . SER A 1 370 ? 14.218 6.208 -8.632 1.00 88.88 370 SER A N 1
ATOM 2770 C CA . SER A 1 370 ? 14.538 7.606 -8.948 1.00 88.88 370 SER A CA 1
ATOM 2771 C C . SER A 1 370 ? 13.450 8.652 -8.688 1.00 88.88 370 SER A C 1
ATOM 2773 O O . SER A 1 370 ? 13.692 9.848 -8.856 1.00 88.88 370 SER A O 1
ATOM 2775 N N . ASN A 1 371 ? 12.243 8.247 -8.297 1.00 89.50 371 ASN A N 1
ATOM 2776 C CA . ASN A 1 371 ? 11.081 9.138 -8.221 1.00 89.50 371 ASN A CA 1
ATOM 2777 C C . ASN A 1 371 ? 10.390 9.169 -6.851 1.00 89.50 371 ASN A C 1
ATOM 2779 O O . ASN A 1 371 ? 9.197 9.460 -6.772 1.00 89.50 371 ASN A O 1
ATOM 2783 N N . LEU A 1 372 ? 11.132 8.906 -5.775 1.00 91.88 372 LEU A N 1
ATOM 2784 C CA . LEU A 1 372 ? 10.622 8.998 -4.408 1.00 91.88 372 LEU A CA 1
ATOM 2785 C C . LEU A 1 372 ? 10.288 10.455 -4.068 1.00 91.88 372 LEU A C 1
ATOM 2787 O O . LEU A 1 372 ? 10.982 11.377 -4.490 1.00 91.88 372 LEU A O 1
ATOM 2791 N N . LEU A 1 373 ? 9.217 10.688 -3.310 1.00 89.62 373 LEU A N 1
ATOM 2792 C CA . LEU A 1 373 ? 8.713 12.055 -3.079 1.00 89.62 373 LEU A CA 1
ATOM 2793 C C . LEU A 1 373 ? 9.056 12.634 -1.705 1.00 89.62 373 LEU A C 1
ATOM 2795 O O . LEU A 1 373 ? 8.835 13.821 -1.466 1.00 89.62 373 LEU A O 1
ATOM 2799 N N . LYS A 1 374 ? 9.580 11.828 -0.780 1.00 88.94 374 LYS A N 1
ATOM 2800 C CA . LYS A 1 374 ? 9.949 12.330 0.545 1.00 88.94 374 LYS A CA 1
ATOM 2801 C C . LYS A 1 374 ? 11.282 13.091 0.472 1.00 88.94 374 LYS A C 1
ATOM 2803 O O . LYS A 1 374 ? 12.223 12.595 -0.119 1.00 88.94 374 LYS A O 1
ATOM 2808 N N . PRO A 1 375 ? 11.406 14.276 1.092 1.00 86.19 375 PRO A N 1
ATOM 2809 C CA . PRO A 1 375 ? 12.641 15.063 1.032 1.00 86.19 375 PRO A CA 1
ATOM 2810 C C . PRO A 1 375 ? 13.793 14.539 1.899 1.00 86.19 375 PRO A C 1
ATOM 2812 O O . PRO A 1 375 ? 14.832 15.175 1.989 1.00 86.19 375 PRO A O 1
ATOM 2815 N N . GLY A 1 376 ? 13.592 13.413 2.576 1.00 85.88 376 GLY A N 1
ATOM 2816 C CA . GLY A 1 376 ? 14.605 12.746 3.380 1.00 85.88 376 GLY A CA 1
ATOM 2817 C C . GLY A 1 376 ? 14.152 11.330 3.696 1.00 85.88 376 GLY A C 1
ATOM 2818 O O . GLY A 1 376 ? 12.962 10.999 3.556 1.00 85.88 376 GLY A O 1
ATOM 2819 N N . SER A 1 377 ? 15.084 10.495 4.138 1.00 89.50 377 SER A N 1
ATOM 2820 C CA . SER A 1 377 ? 14.814 9.092 4.441 1.00 89.50 377 SER A CA 1
ATOM 2821 C C . SER A 1 377 ? 15.858 8.510 5.382 1.00 89.50 377 SER A C 1
ATOM 2823 O O . SER A 1 377 ? 17.019 8.877 5.318 1.00 89.50 377 SER A O 1
ATOM 2825 N N . LEU A 1 378 ? 15.479 7.506 6.173 1.00 87.19 378 LEU A N 1
ATOM 2826 C CA . LEU A 1 378 ? 16.438 6.721 6.955 1.00 87.19 378 LEU A CA 1
ATOM 2827 C C . LEU A 1 378 ? 17.450 5.956 6.080 1.00 87.19 378 LEU A C 1
ATOM 2829 O O . LEU A 1 378 ? 18.446 5.465 6.598 1.00 87.19 378 LEU A O 1
ATOM 2833 N N . PHE A 1 379 ? 17.250 5.871 4.759 1.00 85.56 379 PHE A N 1
ATOM 2834 C CA . PHE A 1 379 ? 18.306 5.450 3.828 1.00 85.56 379 PHE A CA 1
ATOM 2835 C C . PHE A 1 379 ? 19.538 6.380 3.861 1.00 85.56 379 PHE A C 1
ATOM 2837 O O . PHE A 1 379 ? 20.638 5.925 3.575 1.00 85.56 379 PHE A O 1
ATOM 2844 N N . GLU A 1 380 ? 19.387 7.645 4.279 1.00 80.88 380 GLU A N 1
ATOM 2845 C CA . GLU A 1 380 ? 20.487 8.589 4.587 1.00 80.88 380 GLU A CA 1
ATOM 2846 C C . GLU A 1 380 ? 21.188 8.268 5.909 1.00 80.88 380 GLU A C 1
ATOM 2848 O O . GLU A 1 380 ? 22.126 8.949 6.297 1.00 80.88 380 GLU A O 1
ATOM 2853 N N . GLU A 1 381 ? 20.703 7.271 6.637 1.00 78.69 381 GLU A N 1
ATOM 2854 C CA . GLU A 1 381 ? 21.095 6.965 8.007 1.00 78.69 381 GLU A CA 1
ATOM 2855 C C . GLU A 1 381 ? 21.408 5.472 8.169 1.00 78.69 381 GLU A C 1
ATOM 2857 O O . GLU A 1 381 ? 21.236 4.900 9.242 1.00 78.69 381 GLU A O 1
ATOM 2862 N N . GLY A 1 382 ? 21.834 4.821 7.083 1.00 75.12 382 GLY A N 1
ATOM 2863 C CA . GLY A 1 382 ? 22.238 3.417 7.090 1.00 75.12 382 GLY A CA 1
ATOM 2864 C C . GLY A 1 382 ? 21.080 2.424 7.024 1.00 75.12 382 GLY A C 1
ATOM 2865 O O . GLY A 1 382 ? 21.285 1.245 7.305 1.00 75.12 382 GLY A O 1
ATOM 2866 N N . CYS A 1 383 ? 19.869 2.858 6.661 1.00 82.50 383 CYS A N 1
ATOM 2867 C CA . CYS A 1 383 ? 18.816 1.911 6.323 1.00 82.50 383 CYS A CA 1
ATOM 2868 C C . CYS A 1 383 ? 19.154 1.119 5.059 1.00 82.50 383 CYS A C 1
ATOM 2870 O O . CYS A 1 383 ? 19.746 1.655 4.127 1.00 82.50 383 CYS A O 1
ATOM 2872 N N . GLN A 1 384 ? 18.715 -0.134 5.006 1.00 86.25 384 GLN A N 1
ATOM 2873 C CA . GLN A 1 384 ? 18.841 -1.007 3.843 1.00 86.25 384 GLN A CA 1
ATOM 2874 C C . GLN A 1 384 ? 17.466 -1.530 3.420 1.00 86.25 384 GLN A C 1
ATOM 2876 O O . GLN A 1 384 ? 16.586 -1.693 4.279 1.00 86.25 384 GLN A O 1
ATOM 2881 N N . PRO A 1 385 ? 17.271 -1.813 2.117 1.00 91.50 385 PRO A N 1
ATOM 2882 C CA . PRO A 1 385 ? 16.115 -2.577 1.682 1.00 91.50 385 PRO A CA 1
ATOM 2883 C C . PRO A 1 385 ? 16.184 -3.990 2.261 1.00 91.50 385 PRO A C 1
ATOM 2885 O O . PRO A 1 385 ? 17.186 -4.409 2.843 1.00 91.50 385 PRO A O 1
ATOM 2888 N N . VAL A 1 386 ? 15.099 -4.737 2.112 1.00 90.38 386 VAL A N 1
ATOM 2889 C CA . VAL A 1 386 ? 15.045 -6.138 2.525 1.00 90.38 386 VAL A CA 1
ATOM 2890 C C . VAL A 1 386 ? 14.973 -7.048 1.313 1.00 90.38 386 VAL A C 1
ATOM 2892 O O . VAL A 1 386 ? 14.337 -6.720 0.313 1.00 90.38 386 VAL A O 1
ATOM 2895 N N . LEU A 1 387 ? 15.610 -8.204 1.429 1.00 91.94 387 LEU A N 1
ATOM 2896 C CA . LEU A 1 387 ? 15.675 -9.235 0.417 1.00 91.94 387 LEU A CA 1
ATOM 2897 C C . LEU A 1 387 ? 15.183 -10.565 0.987 1.00 91.94 387 LEU A C 1
ATOM 2899 O O . LEU A 1 387 ? 15.621 -11.009 2.052 1.00 91.94 387 LEU A O 1
ATOM 2903 N N . PHE A 1 388 ? 14.295 -11.220 0.249 1.00 91.19 388 PHE A N 1
ATOM 2904 C CA . PHE A 1 388 ? 13.895 -12.602 0.470 1.00 91.19 388 PHE A CA 1
ATOM 2905 C C . PHE A 1 388 ? 14.387 -13.458 -0.688 1.00 91.19 388 PHE A C 1
ATOM 2907 O O . PHE A 1 388 ? 14.083 -13.169 -1.837 1.00 91.19 388 PHE A O 1
ATOM 2914 N N . SER A 1 389 ? 15.120 -14.521 -0.381 1.00 91.44 389 SER A N 1
ATOM 2915 C CA . SER A 1 389 ? 15.614 -15.498 -1.353 1.00 91.44 389 SER A CA 1
ATOM 2916 C C . SER A 1 389 ? 14.897 -16.821 -1.109 1.00 91.44 389 SER A C 1
ATOM 2918 O O . SER A 1 389 ? 14.927 -17.325 0.021 1.00 91.44 389 SER A O 1
ATOM 2920 N N . LYS A 1 390 ? 14.247 -17.380 -2.141 1.00 88.62 390 LYS A N 1
ATOM 2921 C CA . LYS A 1 390 ? 13.560 -18.675 -2.022 1.00 88.62 390 LYS A CA 1
ATOM 2922 C C . LYS A 1 390 ? 14.553 -19.780 -1.684 1.00 88.62 390 LYS A C 1
ATOM 2924 O O . LYS A 1 390 ? 14.355 -20.491 -0.700 1.00 88.62 390 LYS A O 1
ATOM 2929 N N . LEU A 1 391 ? 15.670 -19.848 -2.407 1.00 91.00 391 LEU A N 1
ATOM 2930 C CA . LEU A 1 391 ? 16.695 -20.865 -2.165 1.00 91.00 391 LEU A CA 1
ATOM 2931 C C . LEU A 1 391 ? 17.359 -20.718 -0.787 1.00 91.00 391 LEU A C 1
ATOM 2933 O O . LEU A 1 391 ? 17.624 -21.719 -0.114 1.00 91.00 391 LEU A O 1
ATOM 2937 N N . ARG A 1 392 ? 17.579 -19.488 -0.295 1.00 88.12 392 ARG A N 1
ATOM 2938 C CA . ARG A 1 392 ? 18.069 -19.263 1.078 1.00 88.12 392 ARG A CA 1
ATOM 2939 C C . ARG A 1 392 ? 17.075 -19.778 2.106 1.00 88.12 392 ARG A C 1
ATOM 2941 O O . ARG A 1 392 ? 17.478 -20.426 3.074 1.00 88.12 392 ARG A O 1
ATOM 2948 N N . LYS A 1 393 ? 15.789 -19.487 1.904 1.00 85.50 393 LYS A N 1
ATOM 2949 C CA . LYS A 1 393 ? 14.730 -19.923 2.809 1.00 85.50 393 LYS A CA 1
ATOM 2950 C C . LYS A 1 393 ? 14.646 -21.444 2.863 1.00 85.50 393 LYS A C 1
ATOM 2952 O O . LYS A 1 393 ? 14.560 -21.991 3.957 1.00 85.50 393 LYS A O 1
ATOM 2957 N N . GLU A 1 394 ? 14.714 -22.112 1.719 1.00 86.19 394 GLU A N 1
ATOM 2958 C CA . GLU A 1 394 ? 14.678 -23.575 1.625 1.00 86.19 394 GLU A CA 1
ATOM 2959 C C . GLU A 1 394 ? 15.902 -24.232 2.277 1.00 86.19 394 GLU A C 1
ATOM 2961 O O . GLU A 1 394 ? 15.761 -25.199 3.020 1.00 86.19 394 GLU A O 1
ATOM 2966 N N . SER A 1 395 ? 17.100 -23.689 2.046 1.00 86.12 395 SER A N 1
ATOM 2967 C CA . SER A 1 395 ? 18.355 -24.285 2.528 1.00 86.12 395 SER A CA 1
ATOM 2968 C C . SER A 1 395 ? 18.673 -23.997 3.997 1.00 86.12 395 SER A C 1
ATOM 2970 O O . SER A 1 395 ? 19.266 -24.836 4.671 1.00 86.12 395 SER A O 1
ATOM 2972 N N . THR A 1 396 ? 18.306 -22.818 4.508 1.00 83.25 396 THR A N 1
ATOM 2973 C CA . THR A 1 396 ? 18.707 -22.357 5.855 1.00 83.25 396 THR A CA 1
ATOM 2974 C C . THR A 1 396 ? 17.535 -22.073 6.789 1.00 83.25 396 THR A C 1
ATOM 2976 O O . THR A 1 396 ? 17.739 -21.812 7.971 1.00 83.25 396 THR A O 1
ATOM 2979 N N . GLY A 1 397 ? 16.303 -22.051 6.276 1.00 77.31 397 GLY A N 1
ATOM 2980 C CA . GLY A 1 397 ? 15.127 -21.602 7.021 1.00 77.31 397 GLY A CA 1
ATOM 2981 C C . GLY A 1 397 ? 15.023 -20.080 7.186 1.00 77.31 397 GLY A C 1
ATOM 2982 O O . GLY A 1 397 ? 13.981 -19.599 7.642 1.00 77.31 397 GLY A O 1
ATOM 2983 N N . LEU A 1 398 ? 16.036 -19.306 6.779 1.00 77.75 398 LEU A N 1
ATOM 2984 C CA . LEU A 1 398 ? 16.072 -17.852 6.943 1.00 77.75 398 LEU A CA 1
ATOM 2985 C C . LEU A 1 398 ? 15.291 -17.135 5.832 1.00 77.75 398 LEU A C 1
ATOM 2987 O O . LEU A 1 398 ? 15.564 -17.330 4.652 1.00 77.75 398 LEU A O 1
ATOM 2991 N N . GLY A 1 399 ? 14.333 -16.290 6.221 1.00 82.81 399 GLY A N 1
ATOM 2992 C CA . GLY A 1 399 ? 13.511 -15.503 5.297 1.00 82.81 399 GLY A CA 1
ATOM 2993 C C . GLY A 1 399 ? 14.103 -14.137 4.956 1.00 82.81 399 GLY A C 1
ATOM 2994 O O . GLY A 1 399 ? 15.297 -14.008 4.678 1.00 82.81 399 GLY A O 1
ATOM 2995 N N . TRP A 1 400 ? 13.248 -13.111 5.001 1.00 86.50 400 TRP A N 1
ATOM 2996 C CA . TRP A 1 400 ? 13.624 -11.721 4.743 1.00 86.50 400 TRP A CA 1
ATOM 2997 C C . TRP A 1 400 ? 14.843 -11.326 5.575 1.00 86.50 400 TRP A C 1
ATOM 2999 O O . TRP A 1 400 ? 14.882 -11.564 6.777 1.00 86.50 400 TRP A O 1
ATOM 3009 N N . ALA A 1 401 ? 15.839 -10.710 4.960 1.00 84.94 401 ALA A N 1
ATOM 3010 C CA . ALA A 1 401 ? 16.908 -10.031 5.681 1.00 84.94 401 ALA A CA 1
ATOM 3011 C C . ALA A 1 401 ? 17.143 -8.674 5.052 1.00 84.94 401 ALA A C 1
ATOM 3013 O O . ALA A 1 401 ? 16.846 -8.475 3.876 1.00 84.94 401 ALA A O 1
ATOM 3014 N N . ARG A 1 402 ? 17.662 -7.738 5.834 1.00 85.38 402 ARG A N 1
ATOM 3015 C CA . ARG A 1 402 ? 18.131 -6.485 5.271 1.00 85.38 402 ARG A CA 1
ATOM 3016 C C . ARG A 1 402 ? 19.375 -6.776 4.441 1.00 85.38 402 ARG A C 1
ATOM 3018 O O . ARG A 1 402 ? 20.197 -7.631 4.766 1.00 85.38 402 ARG A O 1
ATOM 3025 N N . GLN A 1 403 ? 19.430 -6.152 3.278 1.00 84.00 403 GLN A N 1
ATOM 3026 C CA . GLN A 1 403 ? 20.491 -6.381 2.320 1.00 84.00 403 GLN A CA 1
ATOM 3027 C C . GLN A 1 403 ? 20.682 -5.128 1.487 1.00 84.00 403 GLN A C 1
ATOM 3029 O O . GLN A 1 403 ? 19.720 -4.530 1.024 1.00 84.00 403 GLN A O 1
ATOM 3034 N N . GLY A 1 404 ? 21.929 -4.726 1.296 1.00 82.31 404 GLY A N 1
ATOM 3035 C CA . GLY A 1 404 ? 22.272 -3.541 0.525 1.00 82.31 404 GLY A CA 1
ATOM 3036 C C . GLY A 1 404 ? 23.666 -3.056 0.890 1.00 82.31 404 GLY A C 1
ATOM 3037 O O . GLY A 1 404 ? 23.975 -2.918 2.066 1.00 82.31 404 GLY A O 1
ATOM 3038 N N . ALA A 1 405 ? 24.513 -2.799 -0.090 1.00 81.56 405 ALA A N 1
ATOM 3039 C CA . ALA A 1 405 ? 25.774 -2.091 0.093 1.00 81.56 405 ALA A CA 1
ATOM 3040 C C . ALA A 1 405 ? 25.678 -0.715 -0.577 1.00 81.56 405 ALA A C 1
ATOM 3042 O O . ALA A 1 405 ? 24.805 -0.498 -1.417 1.00 81.56 405 ALA A O 1
ATOM 3043 N N . ASP A 1 406 ? 26.545 0.219 -0.185 1.00 78.56 406 ASP A N 1
ATOM 3044 C CA . ASP A 1 406 ? 26.636 1.552 -0.798 1.00 78.56 406 ASP A CA 1
ATOM 3045 C C . ASP A 1 406 ? 25.283 2.276 -0.928 1.00 78.56 406 ASP A C 1
ATOM 3047 O O . ASP A 1 406 ? 24.955 2.867 -1.958 1.00 78.56 406 ASP A O 1
ATOM 3051 N N . VAL A 1 407 ? 24.479 2.217 0.137 1.00 83.12 407 VAL A N 1
ATOM 3052 C CA . VAL A 1 407 ? 23.148 2.822 0.152 1.00 83.12 407 VAL A CA 1
ATOM 3053 C C . VAL A 1 407 ? 23.258 4.341 0.263 1.00 83.12 407 VAL A C 1
ATOM 3055 O O . VAL A 1 407 ? 23.946 4.860 1.142 1.00 83.12 407 VAL A O 1
ATOM 3058 N N . ALA A 1 408 ? 22.545 5.070 -0.592 1.00 81.62 408 ALA A N 1
ATOM 3059 C CA . ALA A 1 408 ? 22.352 6.503 -0.415 1.00 81.62 408 ALA A CA 1
ATOM 3060 C C . ALA A 1 408 ? 20.974 6.963 -0.867 1.00 81.62 408 ALA A C 1
ATOM 3062 O O . ALA A 1 408 ? 20.344 6.370 -1.742 1.00 81.62 408 ALA A O 1
ATOM 3063 N N . TYR A 1 409 ? 20.564 8.098 -0.318 1.00 85.31 409 TYR A N 1
ATOM 3064 C CA . TYR A 1 409 ? 19.352 8.807 -0.682 1.00 85.31 409 TYR A CA 1
ATOM 3065 C C . TYR A 1 409 ? 19.704 10.256 -1.007 1.00 85.31 409 TYR A C 1
ATOM 3067 O O . TYR A 1 409 ? 20.502 10.870 -0.302 1.00 85.31 409 TYR A O 1
ATOM 3075 N N . TYR A 1 410 ? 19.185 10.794 -2.107 1.00 81.44 410 TYR A N 1
ATOM 3076 C CA . TYR A 1 410 ? 19.575 12.128 -2.562 1.00 81.44 410 TYR A CA 1
ATOM 3077 C C . TYR A 1 410 ? 18.542 12.745 -3.517 1.00 81.44 410 TYR A C 1
ATOM 3079 O O . TYR A 1 410 ? 17.807 12.023 -4.191 1.00 81.44 410 TYR A O 1
ATOM 3087 N N . PRO A 1 411 ? 18.501 14.083 -3.651 1.00 83.00 411 PRO A N 1
ATOM 3088 C CA . PRO A 1 411 ? 17.631 14.760 -4.609 1.00 83.00 411 PRO A CA 1
ATOM 3089 C C . PRO A 1 411 ? 17.898 14.349 -6.066 1.00 83.00 411 PRO A C 1
ATOM 3091 O O . PRO A 1 411 ? 19.043 14.358 -6.531 1.00 83.00 411 PRO A O 1
ATOM 3094 N N . TYR A 1 412 ? 16.838 14.059 -6.816 1.00 76.12 412 TYR A N 1
ATOM 3095 C CA . TYR A 1 412 ? 16.852 13.623 -8.213 1.00 76.12 412 TYR A CA 1
ATOM 3096 C C . TYR A 1 412 ? 16.332 14.733 -9.145 1.00 76.12 412 TYR A C 1
ATOM 3098 O O . TYR A 1 412 ? 15.139 15.024 -9.140 1.00 76.12 412 TYR A O 1
ATOM 3106 N N . ASN A 1 413 ? 17.266 15.359 -9.882 1.00 60.53 413 ASN A N 1
ATOM 3107 C CA . ASN A 1 413 ? 17.186 16.241 -11.074 1.00 60.53 413 ASN A CA 1
ATOM 3108 C C . ASN A 1 413 ? 16.065 17.302 -11.268 1.00 60.53 413 ASN A C 1
ATOM 3110 O O . ASN A 1 413 ? 16.203 18.116 -12.175 1.00 60.53 413 ASN A O 1
ATOM 3114 N N . ASP A 1 414 ? 15.058 17.416 -10.399 1.00 56.47 414 ASP A N 1
ATOM 3115 C CA . ASP A 1 414 ? 13.910 18.332 -10.540 1.00 56.47 414 ASP A CA 1
ATOM 3116 C C . ASP A 1 414 ? 13.844 19.361 -9.400 1.00 56.47 414 ASP A C 1
ATOM 3118 O O . ASP A 1 414 ? 12.891 19.382 -8.616 1.00 56.47 414 ASP A O 1
ATOM 3122 N N . ALA A 1 415 ? 14.876 20.196 -9.246 1.00 55.75 415 ALA A N 1
ATOM 3123 C CA . ALA A 1 415 ? 14.930 21.227 -8.195 1.00 55.75 415 ALA A CA 1
ATOM 3124 C C . ALA A 1 415 ? 14.645 20.699 -6.763 1.00 55.75 415 ALA A C 1
ATOM 3126 O O . ALA A 1 415 ? 14.154 21.432 -5.909 1.00 55.75 415 ALA A O 1
ATOM 3127 N N . GLY A 1 416 ? 14.920 19.413 -6.509 1.00 61.06 416 GLY A N 1
ATOM 3128 C CA . GLY A 1 416 ? 14.687 18.755 -5.219 1.00 61.06 416 GLY A CA 1
ATOM 3129 C C . GLY A 1 416 ? 13.268 18.239 -4.965 1.00 61.06 416 GLY A C 1
ATOM 3130 O O . GLY A 1 416 ? 12.969 17.850 -3.843 1.00 61.06 416 GLY A O 1
ATOM 3131 N N . LYS A 1 417 ? 12.379 18.200 -5.968 1.00 73.62 417 LYS A N 1
ATOM 3132 C CA . LYS A 1 417 ? 11.007 17.673 -5.791 1.00 73.62 417 LYS A CA 1
ATOM 3133 C C . LYS A 1 417 ? 10.927 16.146 -5.735 1.00 73.62 417 LYS A C 1
ATOM 3135 O O . LYS A 1 417 ? 10.018 15.605 -5.114 1.00 73.62 417 LYS A O 1
ATOM 3140 N N . ARG A 1 418 ? 11.861 15.460 -6.392 1.00 84.75 418 ARG A N 1
ATOM 3141 C CA . ARG A 1 418 ? 12.000 14.000 -6.385 1.00 84.75 418 ARG A CA 1
ATOM 3142 C C . ARG A 1 418 ? 13.332 13.622 -5.767 1.00 84.75 418 ARG A C 1
ATOM 3144 O O . ARG A 1 418 ? 14.281 14.402 -5.813 1.00 84.75 418 ARG A O 1
ATOM 3151 N N . HIS A 1 419 ? 13.386 12.427 -5.217 1.00 88.50 419 HIS A N 1
ATOM 3152 C CA . HIS A 1 419 ? 14.535 11.845 -4.557 1.00 88.50 419 HIS A CA 1
ATOM 3153 C C . HIS A 1 419 ? 14.781 10.455 -5.116 1.00 88.50 419 HIS A C 1
ATOM 3155 O O . HIS A 1 419 ? 13.870 9.785 -5.604 1.00 88.50 419 HIS A O 1
ATOM 3161 N N . CYS A 1 420 ? 16.033 10.039 -5.043 1.00 88.00 420 CYS A N 1
ATOM 3162 C CA . CYS A 1 420 ? 16.469 8.733 -5.466 1.00 88.00 420 CYS A CA 1
ATOM 3163 C C . CYS A 1 420 ? 17.082 8.006 -4.282 1.00 88.00 420 CYS A C 1
ATOM 3165 O O . CYS A 1 420 ? 17.909 8.594 -3.587 1.00 88.00 420 CYS A O 1
ATOM 3167 N N . VAL A 1 421 ? 16.700 6.745 -4.083 1.00 90.38 421 VAL A N 1
ATOM 3168 C CA . VAL A 1 421 ? 17.512 5.815 -3.294 1.00 90.38 421 VAL A CA 1
ATOM 3169 C C . VAL A 1 421 ? 18.329 4.962 -4.251 1.00 90.38 421 VAL A C 1
ATOM 3171 O O . VAL A 1 421 ? 17.846 4.556 -5.308 1.00 90.38 421 VAL A O 1
ATOM 3174 N N . SER A 1 422 ? 19.586 4.718 -3.919 1.00 88.75 422 SER A N 1
ATOM 3175 C CA . SER A 1 422 ? 20.471 3.869 -4.704 1.00 88.75 422 SER A CA 1
ATOM 3176 C C . SER A 1 422 ? 21.244 2.939 -3.791 1.00 88.75 422 SER A C 1
ATOM 3178 O O . SER A 1 422 ? 21.629 3.368 -2.708 1.00 88.75 422 SER A O 1
ATOM 3180 N N . PHE A 1 423 ? 21.420 1.688 -4.201 1.00 89.88 423 PHE A N 1
ATOM 3181 C CA . PHE A 1 423 ? 22.110 0.665 -3.418 1.00 89.88 423 PHE A CA 1
ATOM 3182 C C . PHE A 1 423 ? 22.556 -0.503 -4.304 1.00 89.88 423 PHE A C 1
ATOM 3184 O O . PHE A 1 423 ? 21.968 -0.755 -5.360 1.00 89.88 423 PHE A O 1
ATOM 3191 N N . ASP A 1 424 ? 23.550 -1.242 -3.822 1.00 89.56 424 ASP A N 1
ATOM 3192 C CA . ASP A 1 424 ? 24.084 -2.449 -4.442 1.00 89.56 424 ASP A CA 1
ATOM 3193 C C . ASP A 1 424 ? 23.574 -3.707 -3.720 1.00 89.56 424 ASP A C 1
ATOM 3195 O O . ASP A 1 424 ? 23.450 -3.733 -2.497 1.00 89.56 424 ASP A O 1
ATOM 3199 N N . VAL A 1 425 ? 23.291 -4.776 -4.460 1.00 93.00 425 VAL A N 1
ATOM 3200 C CA . VAL A 1 425 ? 22.867 -6.080 -3.931 1.00 93.00 425 VAL A CA 1
ATOM 3201 C C . VAL A 1 425 ? 23.651 -7.184 -4.630 1.00 93.00 425 VAL A C 1
ATOM 3203 O O . VAL A 1 425 ? 23.654 -7.253 -5.854 1.00 93.00 425 VAL A O 1
ATOM 3206 N N . SER A 1 426 ? 24.263 -8.082 -3.859 1.00 92.62 426 SER A N 1
ATOM 3207 C CA . SER A 1 426 ? 24.847 -9.328 -4.374 1.00 92.62 426 SER A CA 1
ATOM 3208 C C . SER A 1 426 ? 23.970 -10.511 -3.994 1.00 92.62 426 SER A C 1
ATOM 3210 O O . SER A 1 426 ? 23.703 -10.730 -2.814 1.00 92.62 426 SER A O 1
ATOM 3212 N N . PHE A 1 427 ? 23.518 -11.287 -4.974 1.00 93.00 427 PHE A N 1
ATOM 3213 C CA . PHE A 1 427 ? 22.619 -12.412 -4.718 1.00 93.00 427 PHE A CA 1
ATOM 3214 C C . PHE A 1 427 ? 23.402 -13.664 -4.293 1.00 93.00 427 PHE A C 1
ATOM 3216 O O . PHE A 1 427 ? 24.477 -13.915 -4.834 1.00 93.00 427 PHE A O 1
ATOM 3223 N N . PRO A 1 428 ? 22.900 -14.457 -3.329 1.00 87.69 428 PRO A N 1
ATOM 3224 C CA . PRO A 1 428 ? 23.643 -15.605 -2.809 1.00 87.69 428 PRO A CA 1
ATOM 3225 C C . PRO A 1 428 ? 23.628 -16.838 -3.725 1.00 87.69 428 PRO A C 1
ATOM 3227 O O . PRO A 1 428 ? 24.514 -17.679 -3.601 1.00 87.69 428 PRO A O 1
ATOM 3230 N N . PHE A 1 429 ? 22.645 -16.961 -4.622 1.00 92.94 429 PHE A N 1
ATOM 3231 C CA . PHE A 1 429 ? 22.432 -18.158 -5.439 1.00 92.94 429 PHE A CA 1
ATOM 3232 C C . PHE A 1 429 ? 22.115 -17.802 -6.895 1.00 92.94 429 PHE A C 1
ATOM 3234 O O . PHE A 1 429 ? 21.428 -16.815 -7.163 1.00 92.94 429 PHE A O 1
ATOM 3241 N N . ASP A 1 430 ? 22.590 -18.637 -7.820 1.00 92.94 430 ASP A N 1
ATOM 3242 C CA . ASP A 1 430 ? 22.168 -18.630 -9.220 1.00 92.94 430 ASP A CA 1
ATOM 3243 C C . ASP A 1 430 ? 20.792 -19.290 -9.347 1.00 92.94 430 ASP A C 1
ATOM 3245 O O . ASP A 1 430 ? 20.437 -20.168 -8.560 1.00 92.94 430 ASP A O 1
ATOM 3249 N N . GLY A 1 431 ? 20.016 -18.892 -10.359 1.00 88.50 431 GLY A N 1
ATOM 3250 C CA . GLY A 1 431 ? 18.709 -19.503 -10.638 1.00 88.50 431 GLY A CA 1
ATOM 3251 C C . GLY A 1 431 ? 17.648 -19.279 -9.553 1.00 88.50 431 GLY A C 1
ATOM 3252 O O . GLY A 1 431 ? 16.584 -19.892 -9.611 1.00 88.50 431 GLY A O 1
ATOM 3253 N N . ASP A 1 432 ? 17.922 -18.407 -8.583 1.00 91.88 432 ASP A N 1
ATOM 3254 C CA . ASP A 1 432 ? 17.008 -18.080 -7.498 1.00 91.88 432 ASP A CA 1
ATOM 3255 C C . ASP A 1 432 ? 15.833 -17.219 -7.979 1.00 91.88 432 ASP A C 1
ATOM 3257 O O . ASP A 1 432 ? 15.863 -16.553 -9.022 1.00 91.88 432 ASP A O 1
ATOM 3261 N N . GLU A 1 433 ? 14.794 -17.200 -7.159 1.00 89.69 433 GLU A N 1
ATOM 3262 C CA . GLU A 1 433 ? 13.738 -16.211 -7.232 1.00 89.69 433 GLU A CA 1
ATOM 3263 C C . GLU A 1 433 ? 13.769 -15.388 -5.950 1.00 89.69 433 GLU A C 1
ATOM 3265 O O . GLU A 1 433 ? 13.556 -15.886 -4.841 1.00 89.69 433 GLU A O 1
ATOM 3270 N N . VAL A 1 434 ? 14.053 -14.103 -6.129 1.00 92.88 4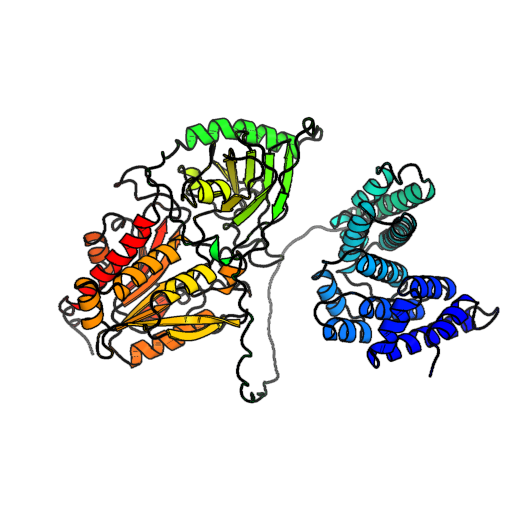34 VAL A N 1
ATOM 3271 C CA . VAL A 1 434 ? 14.320 -13.180 -5.037 1.00 92.88 434 VAL A CA 1
ATOM 3272 C C . VAL A 1 434 ? 13.288 -12.070 -5.033 1.00 92.88 434 VAL A C 1
ATOM 3274 O O . VAL A 1 434 ? 12.908 -11.572 -6.085 1.00 92.88 434 VAL A O 1
ATOM 3277 N N . PHE A 1 435 ? 12.869 -11.633 -3.854 1.00 93.19 435 PHE A N 1
ATOM 3278 C CA . PHE A 1 435 ? 12.007 -10.474 -3.678 1.00 93.19 435 PHE A CA 1
ATOM 3279 C C . PHE A 1 435 ? 12.792 -9.383 -2.969 1.00 93.19 435 PHE A C 1
ATOM 3281 O O . PHE A 1 435 ? 13.427 -9.643 -1.949 1.00 93.19 435 PHE A O 1
ATOM 3288 N N . LEU A 1 436 ? 12.736 -8.167 -3.496 1.00 94.62 436 LEU A N 1
ATOM 3289 C CA . LEU A 1 436 ? 13.345 -6.989 -2.897 1.00 94.62 436 LEU A CA 1
ATOM 3290 C C . LEU A 1 436 ? 12.247 -6.005 -2.500 1.00 94.62 436 LEU A C 1
ATOM 3292 O O . LEU A 1 436 ? 11.372 -5.711 -3.313 1.00 94.62 436 LEU A O 1
ATOM 3296 N N . ALA A 1 437 ? 12.285 -5.484 -1.274 1.00 94.25 437 ALA A N 1
ATOM 3297 C CA . ALA A 1 437 ? 11.266 -4.568 -0.767 1.00 94.25 437 ALA A CA 1
ATOM 3298 C C . ALA A 1 437 ? 11.843 -3.424 0.075 1.00 94.25 437 ALA A C 1
ATOM 3300 O O . ALA A 1 437 ? 12.959 -3.501 0.590 1.00 94.25 437 ALA A O 1
ATOM 3301 N N . HIS A 1 438 ? 11.048 -2.365 0.247 1.00 93.88 438 HIS A N 1
ATOM 3302 C CA . HIS A 1 438 ? 11.402 -1.206 1.073 1.00 93.88 438 HIS A CA 1
ATOM 3303 C C . HIS A 1 438 ? 11.611 -1.581 2.548 1.00 93.88 438 HIS A C 1
ATOM 3305 O O . HIS A 1 438 ? 12.527 -1.093 3.203 1.00 93.88 438 HIS A O 1
ATOM 3311 N N . ALA A 1 439 ? 10.725 -2.410 3.088 1.00 90.94 439 ALA A N 1
ATOM 3312 C CA . ALA A 1 439 ? 10.766 -2.965 4.437 1.00 90.94 439 ALA A CA 1
ATOM 3313 C C . ALA A 1 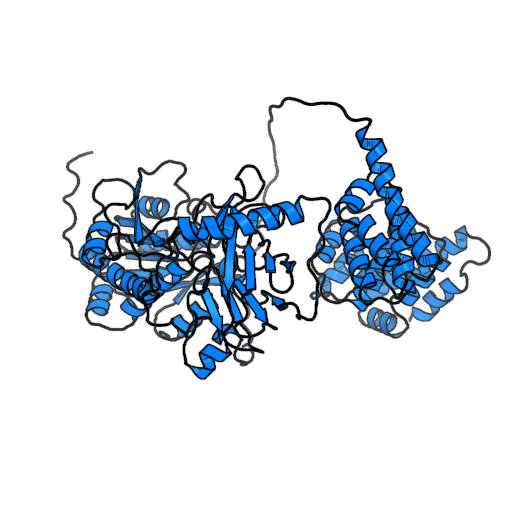439 ? 10.057 -4.325 4.403 1.00 90.94 439 ALA A C 1
ATOM 3315 O O . ALA A 1 439 ? 9.382 -4.623 3.416 1.00 90.94 439 ALA A O 1
ATOM 3316 N N . VAL A 1 440 ? 10.196 -5.147 5.452 1.00 91.38 440 VAL A N 1
ATOM 3317 C CA . VAL A 1 440 ? 9.601 -6.497 5.465 1.00 91.38 440 VAL A CA 1
ATOM 3318 C C . VAL A 1 440 ? 8.090 -6.393 5.219 1.00 91.38 440 VAL A C 1
ATOM 3320 O O . VAL A 1 440 ? 7.419 -5.747 6.032 1.00 91.38 440 VAL A O 1
ATOM 3323 N N . PRO A 1 441 ? 7.555 -6.966 4.121 1.00 92.38 441 PRO A N 1
ATOM 3324 C CA . PRO A 1 441 ? 6.130 -6.914 3.813 1.00 92.38 441 PRO A CA 1
ATOM 3325 C C . PRO A 1 441 ? 5.269 -7.561 4.901 1.00 92.38 441 PRO A C 1
ATOM 3327 O O . PRO A 1 441 ? 5.726 -8.418 5.652 1.00 92.38 441 PRO A O 1
ATOM 3330 N N . TYR A 1 442 ? 4.012 -7.130 4.967 1.00 92.88 442 TYR A N 1
ATOM 3331 C CA . TYR A 1 442 ? 2.951 -7.788 5.723 1.00 92.88 442 TYR A CA 1
ATOM 3332 C C . TYR A 1 442 ? 1.672 -7.636 4.902 1.00 92.88 442 TYR A C 1
ATOM 3334 O O . TYR A 1 442 ? 1.078 -6.554 4.861 1.00 92.88 442 TYR A O 1
ATOM 3342 N N . THR A 1 443 ? 1.316 -8.688 4.176 1.00 90.62 443 THR A N 1
ATOM 3343 C CA . THR A 1 443 ? 0.217 -8.691 3.208 1.00 90.62 443 THR A CA 1
ATOM 3344 C C . THR A 1 443 ? -1.141 -8.905 3.891 1.00 90.62 443 THR A C 1
ATOM 3346 O O . THR A 1 443 ? -1.220 -9.232 5.078 1.00 90.62 443 THR A O 1
ATOM 3349 N N . HIS A 1 444 ? -2.245 -8.705 3.170 1.00 90.44 444 HIS A N 1
ATOM 3350 C CA . HIS A 1 444 ? -3.570 -9.061 3.675 1.00 90.44 444 HIS A CA 1
ATOM 3351 C C . HIS A 1 444 ? -3.712 -10.585 3.802 1.00 90.44 444 HIS A C 1
ATOM 3353 O O . HIS A 1 444 ? -4.312 -11.055 4.766 1.00 90.44 444 HIS A O 1
ATOM 3359 N N . SER A 1 445 ? -3.103 -11.375 2.912 1.00 86.31 445 SER A N 1
ATOM 3360 C CA . SER A 1 445 ? -3.045 -12.832 3.095 1.00 86.31 445 SER A CA 1
ATOM 3361 C C . SER A 1 445 ? -2.287 -13.236 4.362 1.00 86.31 445 SER A C 1
ATOM 3363 O O . SER A 1 445 ? -2.738 -14.129 5.079 1.00 86.31 445 SER A O 1
ATOM 3365 N N . ASP A 1 446 ? -1.194 -12.540 4.688 1.00 86.75 446 ASP A N 1
ATOM 3366 C CA . ASP A 1 446 ? -0.450 -12.758 5.933 1.00 86.75 446 ASP A CA 1
ATOM 3367 C C . ASP A 1 446 ? -1.309 -12.455 7.164 1.00 86.75 446 ASP A C 1
ATOM 3369 O O . ASP A 1 446 ? -1.313 -13.236 8.117 1.00 86.75 446 ASP A O 1
ATOM 3373 N N . LEU A 1 447 ? -2.100 -11.374 7.121 1.00 93.25 447 LEU A N 1
ATOM 3374 C CA . LEU A 1 447 ? -3.083 -11.089 8.165 1.00 93.25 447 LEU A CA 1
ATOM 3375 C C . LEU A 1 447 ? -4.059 -12.255 8.322 1.00 93.25 447 LEU A C 1
ATOM 3377 O O . LEU A 1 447 ? -4.259 -12.739 9.430 1.00 93.25 447 LEU A O 1
ATOM 3381 N N . LEU A 1 448 ? -4.678 -12.711 7.232 1.00 90.69 448 LEU A N 1
ATOM 3382 C CA . LEU A 1 448 ? -5.660 -13.795 7.290 1.00 90.69 448 LEU A CA 1
ATOM 3383 C C . LEU A 1 448 ? -5.047 -15.098 7.825 1.00 90.69 448 LEU A C 1
ATOM 3385 O O . LEU A 1 448 ? -5.698 -15.795 8.606 1.00 90.69 448 LEU A O 1
ATOM 3389 N N . ALA A 1 449 ? -3.801 -15.399 7.452 1.00 88.31 449 ALA A N 1
ATOM 3390 C CA . ALA A 1 449 ? -3.053 -16.543 7.960 1.00 88.31 449 ALA A CA 1
ATOM 3391 C C . ALA A 1 449 ? -2.744 -16.409 9.459 1.00 88.31 449 ALA A C 1
ATOM 3393 O O . ALA A 1 449 ? -2.933 -17.364 10.214 1.00 88.31 449 ALA A O 1
ATOM 3394 N N . ASP A 1 450 ? -2.330 -15.223 9.913 1.00 89.31 450 ASP A N 1
ATOM 3395 C CA . ASP A 1 450 ? -2.127 -14.947 11.334 1.00 89.31 450 ASP A CA 1
ATOM 3396 C C . ASP A 1 450 ? -3.438 -15.094 12.106 1.00 89.31 450 ASP A C 1
ATOM 3398 O O . ASP A 1 450 ? -3.474 -15.794 13.117 1.00 89.31 450 ASP A O 1
ATOM 3402 N N . LEU A 1 451 ? -4.529 -14.519 11.596 1.00 90.81 451 LEU A N 1
ATOM 3403 C CA . LEU A 1 451 ? -5.846 -14.633 12.207 1.00 90.81 451 LEU A CA 1
ATOM 3404 C C . LEU A 1 451 ? -6.321 -16.087 12.260 1.00 90.81 451 LEU A C 1
ATOM 3406 O O . LEU A 1 451 ? -6.951 -16.475 13.239 1.00 90.81 451 LEU A O 1
ATOM 3410 N N . ALA A 1 452 ? -6.015 -16.931 11.273 1.00 91.56 452 ALA A N 1
ATOM 3411 C CA . ALA A 1 452 ? -6.384 -18.350 11.295 1.00 91.56 452 ALA A CA 1
ATOM 3412 C C . ALA A 1 452 ? -5.839 -19.117 12.519 1.00 91.56 452 ALA A C 1
ATOM 3414 O O . ALA A 1 452 ? -6.405 -20.149 12.874 1.00 91.56 452 ALA A O 1
ATOM 3415 N N . ARG A 1 453 ? -4.813 -18.595 13.212 1.00 90.81 453 ARG A N 1
ATOM 3416 C CA . ARG A 1 453 ? -4.301 -19.155 14.476 1.00 90.81 453 ARG A CA 1
ATOM 3417 C C . ARG A 1 453 ? -5.275 -19.026 15.654 1.00 90.81 453 ARG A C 1
ATOM 3419 O O . ARG A 1 453 ? -5.142 -19.774 16.616 1.00 90.81 453 ARG A O 1
ATOM 3426 N N . TRP A 1 454 ? -6.252 -18.120 15.578 1.00 92.25 454 TRP A N 1
ATOM 3427 C CA . TRP A 1 454 ? -7.213 -17.841 16.656 1.00 92.25 454 TRP A CA 1
ATOM 3428 C C . TRP A 1 454 ? -8.671 -17.985 16.190 1.00 92.25 454 TRP A C 1
ATOM 3430 O O . TRP A 1 454 ? -9.405 -16.991 16.167 1.00 92.25 454 TRP A O 1
ATOM 3440 N N . PRO A 1 455 ? -9.107 -19.184 15.755 1.00 90.88 455 PRO A N 1
ATOM 3441 C CA . PRO A 1 455 ? -10.414 -19.390 15.117 1.00 90.88 455 PRO A CA 1
ATOM 3442 C C . PRO A 1 455 ? -11.603 -19.001 16.005 1.00 90.88 455 PRO A C 1
ATOM 3444 O O . PRO A 1 455 ? -12.623 -18.563 15.481 1.00 90.88 455 PRO A O 1
ATOM 3447 N N . ASP A 1 456 ? -11.448 -19.097 17.327 1.00 90.50 456 ASP A N 1
ATOM 3448 C CA . ASP A 1 456 ? -12.516 -18.844 18.299 1.00 90.50 456 ASP A CA 1
ATOM 3449 C C . ASP A 1 456 ? -12.698 -17.359 18.651 1.00 90.50 456 ASP A C 1
ATOM 3451 O O . ASP A 1 456 ? -13.667 -16.988 19.312 1.00 90.50 456 ASP A O 1
ATOM 3455 N N . VAL A 1 457 ? -11.782 -16.487 18.216 1.00 90.00 457 VAL A N 1
ATOM 3456 C CA . VAL A 1 457 ? -11.885 -15.046 18.481 1.00 90.00 457 VAL A CA 1
ATOM 3457 C C . VAL A 1 457 ? -12.964 -14.446 17.580 1.00 90.00 457 VAL A C 1
ATOM 3459 O O . VAL A 1 457 ? -12.862 -14.599 16.358 1.00 90.00 457 VAL A O 1
ATOM 3462 N N . PRO A 1 458 ? -13.973 -13.740 18.130 1.00 90.94 458 PRO A N 1
ATOM 3463 C CA . PRO A 1 458 ? -15.020 -13.106 17.338 1.00 90.94 458 PRO A CA 1
ATOM 3464 C C . PRO A 1 458 ? -14.451 -12.115 16.321 1.00 90.94 458 PRO A C 1
ATOM 3466 O O . PRO A 1 458 ? -13.686 -11.217 16.674 1.00 90.94 458 PRO A O 1
ATOM 3469 N N . ARG A 1 459 ? -14.865 -12.258 15.057 1.00 93.31 459 ARG A N 1
ATOM 3470 C CA . ARG A 1 459 ? -14.474 -11.375 13.947 1.00 93.31 459 ARG A CA 1
ATOM 3471 C C . ARG A 1 459 ? -15.708 -10.839 13.262 1.00 93.31 459 ARG A C 1
ATOM 3473 O O . ARG A 1 459 ? -16.641 -11.600 12.996 1.00 93.31 459 ARG A O 1
ATOM 3480 N N . ARG A 1 460 ? -15.712 -9.549 12.942 1.00 94.81 460 ARG A N 1
ATOM 3481 C CA . ARG A 1 460 ? -16.810 -8.921 12.204 1.00 94.81 460 ARG A CA 1
ATOM 3482 C C . ARG A 1 460 ? -16.250 -7.966 11.154 1.00 94.81 460 ARG A C 1
ATOM 3484 O O . ARG A 1 460 ? -15.322 -7.225 11.460 1.00 94.81 460 ARG A O 1
ATOM 3491 N N . PRO A 1 461 ? -16.775 -7.957 9.921 1.00 96.56 461 PRO A N 1
ATOM 3492 C CA . PRO A 1 461 ? -16.435 -6.906 8.978 1.00 96.56 461 PRO A CA 1
ATOM 3493 C C . PRO A 1 461 ? -17.044 -5.582 9.460 1.00 96.56 461 PRO A C 1
ATOM 3495 O O . PRO A 1 461 ? -18.261 -5.489 9.614 1.00 96.56 461 PRO A O 1
ATOM 3498 N N . ILE A 1 462 ? -16.217 -4.558 9.678 1.00 97.19 462 ILE A N 1
ATOM 3499 C CA . ILE A 1 462 ? -16.699 -3.195 9.971 1.00 97.19 462 ILE A CA 1
ATOM 3500 C C . ILE A 1 462 ? -17.209 -2.498 8.705 1.00 97.19 462 ILE A C 1
ATOM 3502 O O . ILE A 1 462 ? -18.047 -1.604 8.766 1.00 97.19 462 ILE A O 1
ATOM 3506 N N . THR A 1 463 ? -16.693 -2.903 7.542 1.00 97.38 463 THR A N 1
ATOM 3507 C CA . THR A 1 463 ? -17.094 -2.444 6.207 1.00 97.38 463 THR A CA 1
ATOM 3508 C C . THR A 1 463 ? -16.412 -3.310 5.142 1.00 97.38 463 THR A C 1
ATOM 3510 O O . THR A 1 463 ? -15.605 -4.188 5.462 1.00 97.38 463 THR A O 1
ATOM 3513 N N . ARG A 1 464 ? -16.712 -3.035 3.871 1.00 91.62 464 ARG A N 1
ATOM 3514 C CA . ARG A 1 464 ? -15.957 -3.536 2.718 1.00 91.62 464 ARG A CA 1
ATOM 3515 C C . ARG A 1 464 ? -15.200 -2.401 2.052 1.00 91.62 464 ARG A C 1
ATOM 3517 O O . ARG A 1 464 ? -15.747 -1.312 1.876 1.00 91.62 464 ARG A O 1
ATOM 3524 N N . SER A 1 465 ? -13.961 -2.674 1.675 1.00 86.94 465 SER A N 1
ATOM 3525 C CA . SER A 1 465 ? -13.140 -1.775 0.873 1.00 86.94 465 SER A CA 1
ATOM 3526 C C . SER A 1 465 ? -13.658 -1.684 -0.573 1.00 86.94 465 SER A C 1
ATOM 3528 O O . SER A 1 465 ? -14.536 -2.448 -0.989 1.00 86.94 465 SER A O 1
ATOM 3530 N N . LEU A 1 466 ? -13.113 -0.760 -1.366 1.00 77.38 466 LEU A N 1
ATOM 3531 C CA . LEU A 1 466 ? -13.519 -0.530 -2.764 1.00 77.38 466 LEU A CA 1
ATOM 3532 C C . LEU A 1 466 ? -13.317 -1.756 -3.672 1.00 77.38 466 LEU A C 1
ATOM 3534 O O . LEU A 1 466 ? -14.117 -2.025 -4.564 1.00 77.38 466 LEU A O 1
ATOM 3538 N N . GLY A 1 467 ? -12.264 -2.527 -3.417 1.00 74.50 467 GLY A N 1
ATOM 3539 C CA . GLY A 1 467 ? -11.941 -3.797 -4.060 1.00 74.50 467 GLY A CA 1
ATOM 3540 C C . GLY A 1 467 ? -12.724 -4.988 -3.504 1.00 74.50 467 GLY A C 1
ATOM 3541 O O . GLY A 1 467 ? -12.448 -6.122 -3.887 1.00 74.50 467 GLY A O 1
ATOM 3542 N N . GLY A 1 468 ? -13.688 -4.750 -2.608 1.00 81.69 468 GLY A N 1
ATOM 3543 C CA . GLY A 1 468 ? -14.585 -5.768 -2.068 1.00 81.69 468 GLY A CA 1
ATOM 3544 C C . GLY A 1 468 ? -13.990 -6.633 -0.956 1.00 81.69 468 GLY A C 1
ATOM 3545 O O . GLY A 1 468 ? -14.582 -7.664 -0.636 1.00 81.69 468 GLY A O 1
ATOM 3546 N N . ARG A 1 469 ? -12.852 -6.247 -0.364 1.00 87.81 469 ARG A N 1
ATOM 3547 C CA . ARG A 1 469 ? -12.246 -6.965 0.768 1.00 87.81 469 ARG A CA 1
ATOM 3548 C C . ARG A 1 469 ? -12.919 -6.547 2.070 1.00 87.81 469 ARG A C 1
ATOM 3550 O O . ARG A 1 469 ? -13.184 -5.366 2.292 1.00 87.81 469 ARG A O 1
ATOM 3557 N N . ASP A 1 470 ? -13.196 -7.515 2.933 1.00 94.06 470 ASP A N 1
ATOM 3558 C CA . ASP A 1 470 ? -13.721 -7.239 4.267 1.00 94.06 470 ASP A CA 1
ATOM 3559 C C . ASP A 1 470 ? -12.624 -6.594 5.128 1.00 94.06 470 ASP A C 1
ATOM 3561 O O . ASP A 1 470 ? -11.505 -7.099 5.210 1.00 94.06 470 ASP A O 1
ATOM 3565 N N . ILE A 1 471 ? -12.951 -5.490 5.800 1.00 97.69 471 ILE A N 1
ATOM 3566 C CA . ILE A 1 471 ? -12.090 -4.909 6.834 1.00 97.69 471 ILE A CA 1
ATOM 3567 C C . ILE A 1 471 ? -12.566 -5.459 8.165 1.00 97.69 471 ILE A C 1
ATOM 3569 O O . ILE A 1 471 ? -13.670 -5.149 8.610 1.00 97.69 471 ILE A O 1
ATOM 3573 N N . LEU A 1 472 ? -11.752 -6.315 8.774 1.00 97.38 472 LEU A N 1
ATOM 3574 C CA . LEU A 1 472 ? -12.133 -7.070 9.960 1.00 97.38 472 LEU A CA 1
ATOM 3575 C C . LEU A 1 472 ? -11.820 -6.295 11.240 1.00 97.38 472 LEU A C 1
ATOM 3577 O O . LEU A 1 472 ? -10.709 -5.790 11.410 1.00 97.38 472 LEU A O 1
ATOM 3581 N N . SER A 1 473 ? -12.778 -6.279 12.163 1.00 97.50 473 SER A N 1
ATOM 3582 C CA . SER A 1 473 ? -12.528 -6.059 13.581 1.00 97.50 473 SER A CA 1
ATOM 3583 C C . SER A 1 473 ? -12.504 -7.380 14.344 1.00 97.50 473 SER A C 1
ATOM 3585 O O . SER A 1 473 ? -13.183 -8.346 13.978 1.00 97.50 473 SER A O 1
ATOM 3587 N N . LEU A 1 474 ? -11.713 -7.407 15.412 1.00 97.31 474 LEU A N 1
ATOM 3588 C CA . LEU A 1 474 ? -11.657 -8.473 16.400 1.00 97.31 474 LEU A CA 1
ATOM 3589 C C . LEU A 1 474 ? -12.011 -7.899 17.763 1.00 97.31 474 LEU A C 1
ATOM 3591 O O . LEU A 1 474 ? -11.498 -6.840 18.126 1.00 97.31 474 LEU A O 1
ATOM 3595 N N . SER A 1 475 ? -12.845 -8.615 18.510 1.00 94.75 475 SER A N 1
ATOM 3596 C CA . SER A 1 475 ? -13.225 -8.230 19.870 1.00 94.75 475 SER A CA 1
ATOM 3597 C C . SER A 1 475 ? -12.640 -9.204 20.888 1.00 94.75 475 SER A C 1
ATOM 3599 O O . SER A 1 475 ? -12.693 -10.418 20.684 1.00 94.75 475 SER A O 1
ATOM 3601 N N . ALA A 1 476 ? -12.103 -8.681 21.989 1.00 94.56 476 ALA A N 1
ATOM 3602 C CA . ALA A 1 476 ? -11.609 -9.477 23.109 1.00 94.56 476 ALA A CA 1
ATOM 3603 C C . ALA A 1 476 ? -11.868 -8.776 24.450 1.00 94.56 476 ALA A C 1
ATOM 3605 O O . ALA A 1 476 ? -11.933 -7.552 24.523 1.00 94.56 476 ALA A O 1
ATOM 3606 N N . GLY A 1 477 ? -11.957 -9.558 25.524 1.00 94.44 477 GLY A N 1
ATOM 3607 C CA . GLY A 1 477 ? -12.150 -9.039 26.876 1.00 94.44 477 GLY A CA 1
ATOM 3608 C C . GLY A 1 477 ? -13.605 -8.845 27.297 1.00 94.44 477 GLY A C 1
ATOM 3609 O O . GLY A 1 477 ? -14.522 -9.352 26.656 1.00 94.44 477 GLY A O 1
ATOM 3610 N N . ALA A 1 478 ? -13.799 -8.183 28.435 1.00 91.88 478 ALA A N 1
ATOM 3611 C CA . ALA A 1 478 ? -15.093 -8.060 29.097 1.00 91.88 478 ALA A CA 1
ATOM 3612 C C . ALA A 1 478 ? -15.958 -6.961 28.463 1.00 91.88 478 ALA A C 1
ATOM 3614 O O . ALA A 1 478 ? -15.520 -5.821 28.339 1.00 91.88 478 ALA A O 1
ATOM 3615 N N . ASP A 1 479 ? -17.204 -7.283 28.109 1.00 90.19 479 ASP A N 1
ATOM 3616 C CA . ASP A 1 479 ? -18.102 -6.358 27.406 1.00 90.19 479 ASP A CA 1
ATOM 3617 C C . ASP A 1 479 ? -18.441 -5.094 28.207 1.00 90.19 479 ASP A C 1
ATOM 3619 O O . ASP A 1 479 ? -18.586 -4.038 27.605 1.00 90.19 479 ASP A O 1
ATOM 3623 N N . ASP A 1 480 ? -18.517 -5.160 29.538 1.00 90.25 480 ASP A N 1
ATOM 3624 C CA . ASP A 1 480 ? -18.859 -4.009 30.393 1.00 90.25 480 ASP A CA 1
ATOM 3625 C C . ASP A 1 480 ? -17.630 -3.196 30.850 1.00 90.25 480 ASP A C 1
ATOM 3627 O O . ASP A 1 480 ? -17.734 -2.297 31.689 1.00 90.25 480 ASP A O 1
ATOM 3631 N N . ALA A 1 481 ? -16.443 -3.515 30.328 1.00 94.50 481 ALA A N 1
ATOM 3632 C CA . ALA A 1 481 ? -15.195 -2.869 30.709 1.00 94.50 481 ALA A CA 1
ATOM 3633 C C . ALA A 1 481 ? -14.875 -1.635 29.833 1.00 94.50 481 ALA A C 1
ATOM 3635 O O . ALA A 1 481 ? -15.460 -1.449 28.760 1.00 94.50 481 ALA A O 1
ATOM 3636 N N . PRO A 1 482 ? -13.943 -0.758 30.262 1.00 96.56 482 PRO A N 1
ATOM 3637 C CA . PRO A 1 482 ? -13.511 0.381 29.460 1.00 96.56 482 PRO A CA 1
ATOM 3638 C C . PRO A 1 482 ? -13.027 -0.033 28.063 1.00 96.56 482 PRO A C 1
ATOM 3640 O O . PRO A 1 482 ? -12.307 -1.022 27.910 1.00 96.56 482 PRO A O 1
ATOM 3643 N N . ARG A 1 483 ? -13.419 0.742 27.047 1.00 97.88 483 ARG A N 1
ATOM 3644 C CA . ARG A 1 483 ? -13.174 0.465 25.629 1.00 97.88 483 ARG A CA 1
ATOM 3645 C C . ARG A 1 483 ? -11.788 0.923 25.207 1.00 97.88 483 ARG A C 1
ATOM 3647 O O . ARG A 1 483 ? -11.435 2.098 25.351 1.00 97.88 483 ARG A O 1
ATOM 3654 N N . VAL A 1 484 ? -11.038 0.008 24.617 1.00 98.56 484 VAL A N 1
ATOM 3655 C CA . VAL A 1 484 ? -9.748 0.252 23.987 1.00 98.56 484 VAL A CA 1
ATOM 3656 C C . VAL A 1 484 ? -9.850 -0.141 22.524 1.00 98.56 484 VAL A C 1
ATOM 3658 O O . VAL A 1 484 ? -10.160 -1.286 22.204 1.00 98.56 484 VAL A O 1
ATOM 3661 N N . VAL A 1 485 ? -9.566 0.805 21.632 1.00 98.75 485 VAL A N 1
ATOM 3662 C CA . VAL A 1 485 ? -9.571 0.565 20.189 1.00 98.75 485 VAL A CA 1
ATOM 3663 C C . VAL A 1 485 ? -8.164 0.720 19.633 1.00 98.75 485 VAL A C 1
ATOM 3665 O O . VAL A 1 485 ? -7.526 1.754 19.822 1.00 98.75 485 VAL A O 1
ATOM 3668 N N . VAL A 1 486 ? -7.681 -0.297 18.924 1.00 98.88 486 VAL A N 1
ATOM 3669 C CA . VAL A 1 486 ? -6.374 -0.266 18.257 1.00 98.88 486 VAL A CA 1
ATOM 3670 C C . VAL A 1 486 ? -6.578 -0.513 16.771 1.00 98.88 486 VAL A C 1
ATOM 3672 O O . VAL A 1 486 ? -7.118 -1.542 16.368 1.00 98.88 486 VAL A O 1
ATOM 3675 N N . VAL A 1 487 ? -6.133 0.426 15.947 1.00 98.81 487 VAL A N 1
ATOM 3676 C CA . VAL A 1 487 ? -6.220 0.358 14.487 1.00 98.81 487 VAL A CA 1
ATOM 3677 C C . VAL A 1 487 ? -4.812 0.368 13.923 1.00 98.81 487 VAL A C 1
ATOM 3679 O O . VAL A 1 487 ? -3.925 1.021 14.466 1.00 98.81 487 VAL A O 1
ATOM 3682 N N . ALA A 1 488 ? -4.590 -0.350 12.830 1.00 98.75 488 ALA A N 1
ATOM 3683 C CA . ALA A 1 488 ? -3.338 -0.265 12.104 1.00 98.75 488 ALA A CA 1
ATOM 3684 C C . ALA A 1 488 ? -3.563 -0.159 10.599 1.00 98.75 488 ALA A C 1
ATOM 3686 O O . ALA A 1 488 ? -4.596 -0.547 10.040 1.00 98.75 488 ALA A O 1
ATOM 3687 N N . ARG A 1 489 ? -2.510 0.311 9.931 1.00 97.88 489 ARG A N 1
ATOM 3688 C CA . ARG A 1 489 ? -2.311 0.118 8.497 1.00 97.88 489 ARG A CA 1
ATOM 3689 C C . ARG A 1 489 ? -3.323 0.854 7.610 1.00 97.88 489 ARG A C 1
ATOM 3691 O O . ARG A 1 489 ? -3.768 0.339 6.587 1.00 97.88 489 ARG A O 1
ATOM 3698 N N . ALA A 1 490 ? -3.615 2.105 7.972 1.00 98.31 490 ALA A N 1
ATOM 3699 C CA . ALA A 1 490 ? -4.316 3.058 7.110 1.00 98.31 490 ALA A CA 1
ATOM 3700 C C . ALA A 1 490 ? -3.494 3.420 5.854 1.00 98.31 490 ALA A C 1
ATOM 3702 O O . ALA A 1 490 ? -4.039 3.483 4.750 1.00 98.31 490 ALA A O 1
ATOM 3703 N N . HIS A 1 491 ? -2.173 3.599 6.002 1.00 98.44 491 HIS A N 1
ATOM 3704 C CA . HIS A 1 491 ? -1.260 3.778 4.871 1.00 98.44 491 HIS A CA 1
ATOM 3705 C C . HIS A 1 491 ? -0.622 2.432 4.471 1.00 98.44 491 HIS A C 1
ATOM 3707 O O . HIS A 1 491 ? 0.111 1.835 5.264 1.00 98.44 491 HIS A O 1
ATOM 3713 N N . PRO A 1 492 ? -0.836 1.949 3.240 1.00 96.62 492 PRO A N 1
ATOM 3714 C CA . PRO A 1 492 ? -0.461 0.608 2.814 1.00 96.62 492 PRO A CA 1
ATOM 3715 C C . PRO A 1 492 ? 1.044 0.346 2.732 1.00 96.62 492 PRO A C 1
ATOM 3717 O O . PRO A 1 492 ? 1.428 -0.811 2.853 1.00 96.62 492 PRO A O 1
ATOM 3720 N N . GLY A 1 493 ? 1.904 1.363 2.617 1.00 95.25 493 GLY A N 1
ATOM 3721 C CA . GLY A 1 493 ? 3.364 1.197 2.582 1.00 95.25 493 GLY A CA 1
ATOM 3722 C C . GLY A 1 493 ? 4.043 1.074 3.956 1.00 95.25 493 GLY A C 1
ATOM 3723 O O . GLY A 1 493 ? 5.247 0.841 4.032 1.00 95.25 493 GLY A O 1
ATOM 3724 N N . GLU A 1 494 ? 3.313 1.237 5.060 1.00 97.31 494 GLU A N 1
ATOM 3725 C CA . GLU A 1 494 ? 3.876 1.356 6.415 1.00 97.31 494 GLU A CA 1
ATOM 3726 C C . GLU A 1 494 ? 3.984 -0.002 7.142 1.00 97.31 494 GLU A C 1
ATOM 3728 O O . GLU A 1 494 ? 3.312 -0.244 8.140 1.00 97.31 494 GLU A O 1
ATOM 3733 N N . THR A 1 495 ? 4.778 -0.955 6.610 1.00 95.06 495 THR A N 1
ATOM 3734 C CA . THR A 1 495 ? 4.776 -2.399 7.006 1.00 95.06 495 THR A CA 1
ATOM 3735 C C . THR A 1 495 ? 4.957 -2.667 8.486 1.00 95.06 495 THR A C 1
ATOM 3737 O O . THR A 1 495 ? 4.269 -3.528 9.030 1.00 95.06 495 THR A O 1
ATOM 3740 N N . HIS A 1 496 ? 5.790 -1.883 9.159 1.00 95.44 496 HIS A N 1
ATOM 3741 C CA . HIS A 1 496 ? 6.060 -2.065 10.579 1.00 95.44 496 HIS A CA 1
ATOM 3742 C C . HIS A 1 496 ? 4.816 -1.887 11.463 1.00 95.44 496 HIS A C 1
ATOM 3744 O O . HIS A 1 496 ? 4.714 -2.569 12.480 1.00 95.44 496 HIS A O 1
ATOM 3750 N N . ALA A 1 497 ? 3.824 -1.091 11.046 1.00 98.00 497 ALA A N 1
ATOM 3751 C CA . ALA A 1 497 ? 2.558 -0.960 11.765 1.00 98.00 497 ALA A CA 1
ATOM 3752 C C . ALA A 1 497 ? 1.826 -2.303 11.932 1.00 98.00 497 ALA A C 1
ATOM 3754 O O . ALA A 1 497 ? 1.309 -2.603 13.008 1.00 98.00 497 ALA A O 1
ATOM 3755 N N . SER A 1 498 ? 1.836 -3.143 10.893 1.00 97.75 498 SER A N 1
ATOM 3756 C CA . SER A 1 498 ? 1.211 -4.468 10.942 1.00 97.75 498 SER A CA 1
ATOM 3757 C C . SER A 1 498 ? 1.967 -5.428 11.862 1.00 97.75 498 SER A C 1
ATOM 3759 O O . SER A 1 498 ? 1.346 -6.245 12.529 1.00 97.75 498 SER A O 1
ATOM 3761 N N . TRP A 1 499 ? 3.294 -5.303 11.961 1.00 96.12 499 TRP A N 1
ATOM 3762 C CA . TRP A 1 499 ? 4.108 -6.114 12.874 1.00 96.12 499 TRP A CA 1
ATOM 3763 C C . TRP A 1 499 ? 3.900 -5.730 14.346 1.00 96.12 499 TRP A C 1
ATOM 3765 O O . TRP A 1 499 ? 3.816 -6.612 15.198 1.00 96.12 499 TRP A O 1
ATOM 3775 N N . VAL A 1 500 ? 3.735 -4.437 14.647 1.00 98.38 500 VAL A N 1
ATOM 3776 C CA . VAL A 1 500 ? 3.332 -3.989 15.993 1.00 98.38 500 VAL A CA 1
ATOM 3777 C C . VAL A 1 500 ? 1.930 -4.502 16.329 1.00 98.38 500 VAL A C 1
ATOM 3779 O O . VAL A 1 500 ? 1.720 -5.061 17.404 1.00 98.38 500 VAL A O 1
ATOM 3782 N N . MET A 1 501 ? 0.981 -4.388 15.394 1.00 98.69 501 MET A N 1
ATOM 3783 C CA . MET A 1 501 ? -0.370 -4.937 15.548 1.00 98.69 501 MET A CA 1
ATOM 3784 C C . MET A 1 501 ? -0.367 -6.461 15.731 1.00 98.69 501 MET A C 1
ATOM 3786 O O . MET A 1 501 ? -1.095 -6.982 16.571 1.00 98.69 501 MET A O 1
ATOM 3790 N N . ARG A 1 502 ? 0.488 -7.194 15.012 1.00 97.25 502 ARG A N 1
ATOM 3791 C CA . ARG A 1 502 ? 0.677 -8.631 15.234 1.00 97.25 502 ARG A CA 1
ATOM 3792 C C . ARG A 1 502 ? 1.124 -8.917 16.665 1.00 97.25 502 ARG A C 1
ATOM 3794 O O . ARG A 1 502 ? 0.610 -9.854 17.257 1.00 97.25 502 ARG A O 1
ATOM 3801 N N . GLY A 1 503 ? 2.012 -8.105 17.237 1.00 97.56 503 GLY A N 1
ATOM 3802 C CA . GLY A 1 503 ? 2.395 -8.222 18.645 1.00 97.56 503 GLY A CA 1
ATOM 3803 C C . GLY A 1 503 ? 1.242 -7.987 19.620 1.00 97.56 503 GLY A C 1
ATOM 3804 O O . GLY A 1 503 ? 1.123 -8.713 20.603 1.00 97.56 503 GLY A O 1
ATOM 3805 N N . VAL A 1 504 ? 0.355 -7.030 19.324 1.00 98.69 504 VAL A N 1
ATOM 3806 C CA . VAL A 1 504 ? -0.891 -6.822 20.087 1.00 98.69 504 VAL A CA 1
ATOM 3807 C C . VAL A 1 504 ? -1.775 -8.073 20.022 1.00 98.69 504 VAL A C 1
ATOM 3809 O O . VAL A 1 504 ? -2.216 -8.566 21.059 1.00 98.69 504 VAL A O 1
ATOM 3812 N N . LEU A 1 505 ? -1.992 -8.619 18.821 1.00 98.06 505 LEU A N 1
ATOM 3813 C CA . LEU A 1 505 ? -2.794 -9.827 18.604 1.00 98.06 505 LEU A CA 1
ATOM 3814 C C . LEU A 1 505 ? -2.184 -11.052 19.301 1.00 98.06 505 LEU A C 1
ATOM 3816 O O . LEU A 1 505 ? -2.876 -11.731 20.051 1.00 98.06 505 LEU A O 1
ATOM 3820 N N . GLU A 1 506 ? -0.893 -11.321 19.101 1.00 96.50 506 GLU A N 1
ATOM 3821 C CA . GLU A 1 506 ? -0.198 -12.468 19.699 1.00 96.50 506 GLU A CA 1
ATOM 3822 C C . GLU A 1 506 ? -0.184 -12.401 21.224 1.00 96.50 506 GLU A C 1
ATOM 3824 O O . GLU A 1 506 ? -0.390 -13.421 21.879 1.00 96.50 506 GLU A O 1
ATOM 3829 N N . PHE A 1 507 ? 0.008 -11.210 21.793 1.00 97.81 507 PHE A N 1
ATOM 3830 C CA . PHE A 1 507 ? -0.035 -11.023 23.234 1.00 97.81 507 PHE A CA 1
ATOM 3831 C C . PHE A 1 507 ? -1.446 -11.249 23.783 1.00 97.81 507 PHE A C 1
ATOM 3833 O O . PHE A 1 507 ? -1.642 -12.125 24.623 1.00 97.81 507 PHE A O 1
ATOM 3840 N N . LEU A 1 508 ? -2.441 -10.501 23.289 1.00 97.31 508 LEU A N 1
ATOM 3841 C CA . LEU A 1 508 ? -3.804 -10.553 23.824 1.00 97.31 508 LEU A CA 1
ATOM 3842 C C . LEU A 1 508 ? -4.457 -11.916 23.613 1.00 97.31 508 LEU A C 1
ATOM 3844 O O . LEU A 1 508 ? -5.200 -12.364 24.478 1.00 97.31 508 LEU A O 1
ATOM 3848 N N . LEU A 1 509 ? -4.193 -12.575 22.486 1.00 94.75 509 LEU A N 1
ATOM 3849 C CA . LEU A 1 509 ? -4.829 -13.838 22.110 1.00 94.75 509 LEU A CA 1
ATOM 3850 C C . LEU A 1 509 ? -3.968 -15.066 22.469 1.00 94.75 509 LEU A C 1
ATOM 3852 O O . LEU A 1 509 ? -4.359 -16.196 22.185 1.00 94.75 509 LEU A O 1
ATOM 3856 N N . GLY A 1 510 ? -2.801 -14.860 23.091 1.00 90.12 510 GLY A N 1
ATOM 3857 C CA . GLY A 1 510 ? -1.845 -15.912 23.458 1.00 90.12 510 GLY A CA 1
ATOM 3858 C C . GLY A 1 510 ? -2.132 -16.630 24.783 1.00 90.12 510 GLY A C 1
ATOM 3859 O O . GLY A 1 510 ? -1.516 -17.655 25.061 1.00 90.12 510 GLY A O 1
ATOM 3860 N N . GLY A 1 511 ? -3.059 -16.120 25.602 1.00 89.62 511 GLY A N 1
ATOM 3861 C CA . GLY A 1 511 ? -3.570 -16.809 26.798 1.00 89.62 511 GLY A CA 1
ATOM 3862 C C . GLY A 1 511 ? -2.715 -16.718 28.072 1.00 89.62 511 GLY A C 1
ATOM 3863 O O . GLY A 1 511 ? -3.019 -17.419 29.038 1.00 89.62 511 GLY A O 1
ATOM 3864 N N . SER A 1 512 ? -1.682 -15.869 28.111 1.00 96.06 512 SER A N 1
ATOM 3865 C CA . SER A 1 512 ? -0.884 -15.621 29.326 1.00 96.06 512 SER A CA 1
ATOM 3866 C C . SER A 1 512 ? -1.708 -14.973 30.451 1.00 96.06 512 SER A C 1
ATOM 3868 O O . SER A 1 512 ? -2.763 -14.391 30.201 1.00 96.06 512 SER A O 1
ATOM 3870 N N . GLU A 1 513 ? -1.224 -15.026 31.698 1.00 97.19 513 GLU A N 1
ATOM 3871 C CA . GLU A 1 513 ? -1.886 -14.360 32.837 1.00 97.19 513 GLU A CA 1
ATOM 3872 C C . GLU A 1 513 ? -2.036 -12.847 32.616 1.00 97.19 513 GLU A C 1
ATOM 3874 O O . GLU A 1 513 ? -3.093 -12.278 32.886 1.00 97.19 513 GLU A O 1
ATOM 3879 N N . ASP A 1 514 ? -1.017 -12.198 32.049 1.00 97.25 514 ASP A N 1
ATOM 3880 C CA . ASP A 1 514 ? -1.074 -10.775 31.712 1.00 97.25 514 ASP A CA 1
ATOM 3881 C C . ASP A 1 514 ? -2.087 -10.481 30.590 1.00 97.25 514 ASP A C 1
ATOM 3883 O O . ASP A 1 514 ? -2.799 -9.474 30.639 1.00 97.25 514 ASP A O 1
ATOM 3887 N N . ALA A 1 515 ? -2.207 -11.368 29.597 1.00 96.94 515 ALA A N 1
ATOM 3888 C CA . ALA A 1 515 ? -3.220 -11.250 28.551 1.00 96.94 515 ALA A CA 1
ATOM 3889 C C . ALA A 1 515 ? -4.635 -11.399 29.128 1.00 96.94 515 ALA A C 1
ATOM 3891 O O . ALA A 1 515 ? -5.520 -10.602 28.818 1.00 96.94 515 ALA A O 1
ATOM 3892 N N . GLN A 1 516 ? -4.837 -12.365 30.029 1.00 96.81 516 GLN A N 1
ATOM 3893 C CA . GLN A 1 516 ? -6.096 -12.539 30.755 1.00 96.81 516 GLN A CA 1
ATOM 3894 C C . GLN A 1 516 ? -6.416 -11.310 31.610 1.00 96.81 516 GLN A C 1
ATOM 3896 O O . GLN A 1 516 ? -7.552 -10.845 31.609 1.00 96.81 516 GLN A O 1
ATOM 3901 N N . ALA A 1 517 ? -5.421 -10.725 32.282 1.00 97.06 517 ALA A N 1
ATOM 3902 C CA . ALA A 1 517 ? -5.591 -9.486 33.030 1.00 97.06 517 ALA A CA 1
ATOM 3903 C C . ALA A 1 517 ? -6.006 -8.312 32.125 1.00 97.06 517 ALA A C 1
ATOM 3905 O O . ALA A 1 517 ? -6.883 -7.534 32.503 1.00 97.06 517 ALA A O 1
ATOM 3906 N N . CYS A 1 518 ? -5.427 -8.200 30.924 1.00 97.50 518 CYS A N 1
ATOM 3907 C CA . CYS A 1 518 ? -5.841 -7.215 29.922 1.00 97.50 518 CYS A CA 1
ATOM 3908 C C . CYS A 1 518 ? -7.290 -7.427 29.473 1.00 97.50 518 CYS A C 1
ATOM 3910 O O . CYS A 1 518 ? -8.051 -6.465 29.387 1.00 97.50 518 CYS A O 1
ATOM 3912 N N . GLN A 1 519 ? -7.678 -8.672 29.203 1.00 96.50 519 GLN A N 1
ATOM 3913 C CA . GLN A 1 519 ? -9.031 -9.029 28.777 1.00 96.50 519 GLN A CA 1
ATOM 3914 C C . GLN A 1 519 ? -10.073 -8.834 29.891 1.00 96.50 519 GLN A C 1
ATOM 3916 O O . GLN A 1 519 ? -11.201 -8.442 29.622 1.00 96.50 519 GLN A O 1
ATOM 3921 N N . GLN A 1 520 ? -9.719 -9.074 31.152 1.00 95.88 520 GLN A N 1
ATOM 3922 C CA . GLN A 1 520 ? -10.627 -8.862 32.285 1.00 95.88 520 GLN A CA 1
ATOM 3923 C C . GLN A 1 520 ? -10.838 -7.377 32.596 1.00 95.88 520 GLN A C 1
ATOM 3925 O O . GLN A 1 520 ? -11.917 -6.988 33.033 1.00 95.88 520 GLN A O 1
ATOM 3930 N N . ALA A 1 521 ? -9.806 -6.552 32.404 1.00 96.81 521 ALA A N 1
ATOM 3931 C CA . ALA A 1 521 ? -9.845 -5.141 32.772 1.00 96.81 521 ALA A CA 1
ATOM 3932 C C . ALA A 1 521 ? -10.450 -4.228 31.695 1.00 96.81 521 ALA A C 1
ATOM 3934 O O . ALA A 1 521 ? -10.810 -3.099 32.020 1.00 96.81 521 ALA A O 1
ATOM 3935 N N . MET A 1 522 ? -10.508 -4.660 30.431 1.00 97.50 522 MET A N 1
ATOM 3936 C CA . MET A 1 522 ? -10.865 -3.814 29.285 1.00 97.50 522 MET A CA 1
ATOM 3937 C C . MET A 1 522 ? -11.618 -4.601 28.212 1.00 97.50 522 MET A C 1
ATOM 3939 O O . MET A 1 522 ? -11.395 -5.800 28.035 1.00 97.50 522 MET A O 1
ATOM 3943 N N . HIS A 1 523 ? -12.439 -3.888 27.443 1.00 97.81 523 HIS A N 1
ATOM 3944 C CA . HIS A 1 523 ? -12.936 -4.360 26.159 1.00 97.81 523 HIS A CA 1
ATOM 3945 C C . HIS A 1 523 ? -11.997 -3.886 25.049 1.00 97.81 523 HIS A C 1
ATOM 3947 O O . HIS A 1 523 ? -11.741 -2.688 24.920 1.00 97.81 523 HIS A O 1
ATOM 3953 N N . TRP A 1 524 ? -11.516 -4.810 24.229 1.00 98.19 524 TRP A N 1
ATOM 3954 C CA . TRP A 1 524 ? -10.599 -4.545 23.128 1.00 98.19 524 TRP A CA 1
ATOM 3955 C C . TRP A 1 524 ? -11.315 -4.686 21.796 1.00 98.19 524 TRP A C 1
ATOM 3957 O O . TRP A 1 524 ? -11.840 -5.755 21.496 1.00 98.19 524 TRP A O 1
ATOM 3967 N N . LEU A 1 525 ? -11.242 -3.646 20.970 1.00 98.44 525 LEU A N 1
ATOM 3968 C CA . LEU A 1 525 ? -11.598 -3.697 19.559 1.00 98.44 525 LEU A CA 1
ATOM 3969 C C . LEU A 1 525 ? -10.338 -3.470 18.720 1.00 98.44 525 LEU A C 1
ATOM 3971 O O . LEU A 1 525 ? -9.728 -2.400 18.747 1.00 98.44 525 LEU A O 1
ATOM 3975 N N . LEU A 1 526 ? -9.944 -4.478 17.954 1.00 98.75 526 LEU A N 1
ATOM 3976 C CA . LEU A 1 526 ? -8.736 -4.453 17.138 1.00 98.75 526 LEU A CA 1
ATOM 3977 C C . LEU A 1 526 ? -9.130 -4.421 15.664 1.00 98.75 526 LEU A C 1
ATOM 3979 O O . LEU A 1 526 ? -9.869 -5.293 15.219 1.00 98.75 526 LEU A O 1
ATOM 3983 N N . VAL A 1 527 ? -8.621 -3.458 14.897 1.00 98.75 527 VAL A N 1
ATOM 3984 C CA . VAL A 1 527 ? -8.771 -3.386 13.432 1.00 98.75 527 VAL A CA 1
ATOM 3985 C C . VAL A 1 527 ? -7.380 -3.527 12.812 1.00 98.75 527 VAL A C 1
ATOM 3987 O O . VAL A 1 527 ? -6.672 -2.526 12.656 1.00 98.75 527 VAL A O 1
ATOM 3990 N N . PRO A 1 528 ? -6.935 -4.757 12.487 1.00 98.56 528 PRO A N 1
ATOM 3991 C CA . PRO A 1 528 ? -5.532 -4.991 12.167 1.00 98.56 528 PRO A CA 1
ATOM 3992 C C . PRO A 1 528 ? -5.055 -4.375 10.853 1.00 98.56 528 PRO A C 1
ATOM 3994 O O . PRO A 1 528 ? -3.861 -4.136 10.679 1.00 98.56 528 PRO A O 1
ATOM 3997 N N . MET A 1 529 ? -5.973 -4.154 9.911 1.00 98.62 529 MET A N 1
ATOM 3998 C CA . MET A 1 529 ? -5.648 -3.594 8.607 1.00 98.62 529 MET A CA 1
ATOM 3999 C C . MET A 1 529 ? -6.805 -2.778 8.049 1.00 98.62 529 MET A C 1
ATOM 4001 O O . MET A 1 529 ? -7.768 -3.334 7.530 1.00 98.62 529 MET A O 1
ATOM 4005 N N . LEU A 1 530 ? -6.687 -1.451 8.126 1.00 98.69 530 LEU A N 1
ATOM 4006 C CA . LEU A 1 530 ? -7.711 -0.539 7.616 1.00 98.69 530 LEU A CA 1
ATOM 4007 C C . LEU A 1 530 ? -7.706 -0.419 6.080 1.00 98.69 530 LEU A C 1
ATOM 4009 O O . LEU A 1 530 ? -8.745 -0.134 5.498 1.00 98.69 530 LEU A O 1
ATOM 4013 N N . ASN A 1 531 ? -6.566 -0.637 5.412 1.00 98.31 531 ASN A N 1
ATOM 4014 C CA . ASN A 1 531 ? -6.433 -0.464 3.957 1.00 98.31 531 ASN A CA 1
ATOM 4015 C C . ASN A 1 531 ? -5.954 -1.737 3.228 1.00 98.31 531 ASN A C 1
ATOM 4017 O O . ASN A 1 531 ? -4.841 -1.762 2.690 1.00 98.31 531 ASN A O 1
ATOM 4021 N N . PRO A 1 532 ? -6.764 -2.812 3.195 1.00 95.31 532 PRO A N 1
ATOM 4022 C CA . PRO A 1 532 ? -6.362 -4.075 2.580 1.00 95.31 532 PRO A CA 1
ATOM 4023 C C . PRO A 1 532 ? -6.185 -3.978 1.060 1.00 95.31 532 PRO A C 1
ATOM 4025 O O . PRO A 1 532 ? -5.331 -4.662 0.503 1.00 95.31 532 PRO A O 1
ATOM 4028 N N . ASP A 1 533 ? -6.929 -3.109 0.368 1.00 89.31 533 ASP A N 1
ATOM 4029 C CA . ASP A 1 533 ? -6.770 -2.956 -1.082 1.00 89.31 533 ASP A CA 1
ATOM 4030 C C . ASP A 1 533 ? -5.484 -2.229 -1.464 1.00 89.31 533 ASP A C 1
ATOM 4032 O O . ASP A 1 533 ? -4.800 -2.631 -2.408 1.00 89.31 533 ASP A O 1
ATOM 4036 N N . GLY A 1 534 ? -5.141 -1.159 -0.741 1.00 88.56 534 GLY A N 1
ATOM 4037 C CA . GLY A 1 534 ? -3.875 -0.467 -0.935 1.00 88.56 534 GLY A CA 1
ATOM 4038 C C . GLY A 1 534 ? -2.696 -1.402 -0.667 1.00 88.56 534 GLY A C 1
ATOM 4039 O O . GLY A 1 534 ? -1.729 -1.390 -1.425 1.00 88.56 534 GLY A O 1
ATOM 4040 N N . VAL A 1 535 ? -2.797 -2.255 0.363 1.00 91.88 535 VAL A N 1
ATOM 4041 C CA . VAL A 1 535 ? -1.791 -3.288 0.659 1.00 91.88 535 VAL A CA 1
ATOM 4042 C C . VAL A 1 535 ? -1.711 -4.295 -0.481 1.00 91.88 535 VAL A C 1
ATOM 4044 O O . VAL A 1 535 ? -0.617 -4.551 -0.977 1.00 91.88 535 VAL A O 1
ATOM 4047 N N . ALA A 1 536 ? -2.845 -4.823 -0.947 1.00 83.25 536 ALA A N 1
ATOM 4048 C CA . ALA A 1 536 ? -2.867 -5.816 -2.015 1.00 83.25 536 ALA A CA 1
ATOM 4049 C C . ALA A 1 536 ? -2.287 -5.284 -3.334 1.00 83.25 536 ALA A C 1
ATOM 4051 O O . ALA A 1 536 ? -1.622 -6.025 -4.051 1.00 83.25 536 ALA A O 1
ATOM 4052 N N . THR A 1 537 ? -2.496 -3.997 -3.624 1.00 82.38 537 THR A N 1
ATOM 4053 C CA . THR A 1 537 ? -2.046 -3.331 -4.859 1.00 82.38 537 THR A CA 1
ATOM 4054 C C . THR A 1 537 ? -0.688 -2.635 -4.746 1.00 82.38 537 THR A C 1
ATOM 4056 O O . THR A 1 537 ? -0.304 -1.905 -5.656 1.00 82.38 537 THR A O 1
ATOM 4059 N N . GLY A 1 538 ? 0.039 -2.825 -3.638 1.00 84.50 538 GLY A N 1
ATOM 4060 C CA . GLY A 1 538 ? 1.385 -2.270 -3.476 1.00 84.50 538 GLY A CA 1
ATOM 4061 C C . GLY A 1 538 ? 1.425 -0.737 -3.469 1.00 84.50 538 GLY A C 1
ATOM 4062 O O . GLY A 1 538 ? 2.365 -0.131 -3.990 1.00 84.50 538 GLY A O 1
ATOM 4063 N N . ARG A 1 539 ? 0.407 -0.090 -2.894 1.00 90.06 539 ARG A N 1
ATOM 4064 C CA . ARG A 1 539 ? 0.366 1.370 -2.735 1.00 90.06 539 ARG A CA 1
ATOM 4065 C C . ARG A 1 539 ? 1.233 1.838 -1.571 1.00 90.06 539 ARG A C 1
ATOM 4067 O O . ARG A 1 539 ? 1.524 1.110 -0.624 1.00 90.06 539 ARG A O 1
ATOM 4074 N N . THR A 1 540 ? 1.600 3.110 -1.613 1.00 94.06 540 THR A N 1
ATOM 4075 C CA . THR A 1 540 ? 2.351 3.804 -0.571 1.00 94.06 540 THR A CA 1
ATOM 4076 C C . THR A 1 540 ? 1.441 4.335 0.535 1.00 94.06 540 THR A C 1
ATOM 4078 O O . THR A 1 540 ? 1.733 4.123 1.713 1.00 94.06 540 THR A O 1
ATOM 4081 N N . ARG A 1 541 ? 0.368 5.063 0.197 1.00 96.00 541 ARG A N 1
ATOM 4082 C CA . ARG A 1 541 ? -0.363 5.895 1.170 1.00 96.00 541 ARG A CA 1
ATOM 4083 C C . ARG A 1 541 ? -1.886 5.812 1.098 1.00 96.00 541 ARG A C 1
ATOM 4085 O O . ARG A 1 541 ? -2.524 5.957 2.135 1.00 96.00 541 ARG A O 1
ATOM 4092 N N . THR A 1 542 ? -2.460 5.576 -0.072 1.00 95.12 542 THR A N 1
ATOM 4093 C CA . THR A 1 542 ? -3.902 5.761 -0.305 1.00 95.12 542 THR A CA 1
ATOM 4094 C C . THR A 1 542 ? -4.665 4.450 -0.519 1.00 95.12 542 THR A C 1
ATOM 4096 O O . THR A 1 542 ? -4.067 3.406 -0.782 1.00 95.12 542 THR A O 1
ATOM 4099 N N . ASN A 1 543 ? -5.995 4.479 -0.369 1.00 88.12 543 ASN A N 1
ATOM 4100 C CA . ASN A 1 543 ? -6.894 3.398 -0.820 1.00 88.12 543 ASN A CA 1
ATOM 4101 C C . ASN A 1 543 ? -7.056 3.421 -2.355 1.00 88.12 543 ASN A C 1
ATOM 4103 O O . ASN A 1 543 ? -6.421 4.253 -2.997 1.00 88.12 543 ASN A O 1
ATOM 4107 N N . LEU A 1 544 ? -7.901 2.563 -2.955 1.00 82.00 544 LEU A N 1
ATOM 4108 C CA . LEU A 1 544 ? -8.011 2.440 -4.425 1.00 82.00 544 LEU A CA 1
ATOM 4109 C C . LEU A 1 544 ? -8.415 3.721 -5.171 1.00 82.00 544 LEU A C 1
ATOM 4111 O O . LEU A 1 544 ? -7.925 3.936 -6.284 1.00 82.00 544 LEU A O 1
ATOM 4115 N N . ASP A 1 545 ? -9.206 4.588 -4.544 1.00 83.75 545 ASP A N 1
ATOM 4116 C CA . ASP A 1 545 ? -9.653 5.863 -5.122 1.00 83.75 545 ASP A CA 1
ATOM 4117 C C . ASP A 1 545 ? -8.647 7.009 -4.914 1.00 83.75 545 ASP A C 1
ATOM 4119 O O . ASP A 1 545 ? -8.906 8.153 -5.285 1.00 83.75 545 ASP A O 1
ATOM 4123 N N . GLY A 1 546 ? -7.472 6.724 -4.341 1.00 86.50 546 GLY A N 1
ATOM 4124 C CA . GLY A 1 546 ? -6.445 7.737 -4.099 1.00 86.50 546 GLY A CA 1
ATOM 4125 C C . GLY A 1 546 ? -6.698 8.574 -2.842 1.00 86.50 546 GLY A C 1
ATOM 4126 O O . GLY A 1 546 ? -6.115 9.649 -2.697 1.00 86.50 546 GLY A O 1
ATOM 4127 N N . VAL A 1 547 ? -7.542 8.092 -1.923 1.00 92.69 547 VAL A N 1
ATOM 4128 C CA . VAL A 1 547 ? -7.869 8.766 -0.661 1.00 92.69 547 VAL A CA 1
ATOM 4129 C C . VAL A 1 547 ? -6.847 8.404 0.420 1.00 92.69 547 VAL A C 1
ATOM 4131 O O . VAL A 1 547 ? -6.581 7.228 0.682 1.00 92.69 547 VAL A O 1
ATOM 4134 N N . ASP A 1 548 ? -6.270 9.418 1.072 1.00 95.75 548 ASP A N 1
ATOM 4135 C CA . ASP A 1 548 ? -5.425 9.257 2.263 1.00 95.75 548 ASP A CA 1
ATOM 4136 C C . ASP A 1 548 ? -6.319 9.026 3.488 1.00 95.75 548 ASP A C 1
ATOM 4138 O O . ASP A 1 548 ? -6.850 9.974 4.065 1.00 95.75 548 ASP A O 1
ATOM 4142 N N . LEU A 1 549 ? -6.514 7.763 3.881 1.00 97.25 549 LEU A N 1
ATOM 4143 C CA . LEU A 1 549 ? -7.480 7.398 4.925 1.00 97.25 549 LEU A CA 1
ATOM 4144 C C . LEU A 1 549 ? -7.264 8.173 6.236 1.00 97.25 549 LEU A C 1
ATOM 4146 O O . LEU A 1 549 ? -8.232 8.633 6.838 1.00 97.25 549 LEU A O 1
ATOM 4150 N N . ASN A 1 550 ? -6.012 8.447 6.623 1.00 96.94 550 ASN A N 1
ATOM 4151 C CA . ASN A 1 550 ? -5.723 9.201 7.846 1.00 96.94 550 ASN A CA 1
ATOM 4152 C C . ASN A 1 550 ? -5.890 10.732 7.674 1.00 96.94 550 ASN A C 1
ATOM 4154 O O . ASN A 1 550 ? -5.308 11.531 8.412 1.00 96.94 550 ASN A O 1
ATOM 4158 N N . ARG A 1 551 ? -6.638 11.174 6.658 1.00 95.94 551 ARG A N 1
ATOM 4159 C CA . ARG A 1 551 ? -7.123 12.552 6.463 1.00 95.94 551 ARG A CA 1
ATOM 4160 C C . ARG A 1 551 ? -8.645 12.623 6.306 1.00 95.94 551 ARG A C 1
ATOM 4162 O O . ARG A 1 551 ? -9.182 13.719 6.174 1.00 95.94 551 ARG A O 1
ATOM 4169 N N . HIS A 1 552 ? -9.335 11.484 6.373 1.00 94.81 552 HIS A N 1
ATOM 4170 C CA . HIS A 1 552 ? -10.751 11.354 6.027 1.00 94.81 552 HIS A CA 1
ATOM 4171 C C . HIS A 1 552 ? -11.564 10.590 7.088 1.00 94.81 552 HIS A C 1
ATOM 4173 O O . HIS A 1 552 ? -12.569 9.951 6.787 1.00 94.81 552 HIS A O 1
ATOM 4179 N N . HIS A 1 553 ? -11.172 10.680 8.365 1.00 94.25 553 HIS A N 1
ATOM 4180 C CA . HIS A 1 553 ? -11.975 10.148 9.481 1.00 94.25 553 HIS A CA 1
ATOM 4181 C C . HIS A 1 553 ? -13.219 10.991 9.823 1.00 94.25 553 HIS A C 1
ATOM 4183 O O . HIS A 1 553 ? -14.086 10.522 10.559 1.00 94.25 553 HIS A O 1
ATOM 4189 N N . HIS A 1 554 ? -13.339 12.209 9.286 1.00 88.38 554 HIS A N 1
ATOM 4190 C CA . HIS A 1 554 ? -14.423 13.159 9.577 1.00 88.38 554 HIS A CA 1
ATOM 4191 C C . HIS A 1 554 ? -15.525 13.207 8.501 1.00 88.38 554 HIS A C 1
ATOM 4193 O O . HIS A 1 554 ? -16.551 13.845 8.714 1.00 88.38 554 HIS A O 1
ATOM 4199 N N . ASP A 1 555 ? -15.329 12.536 7.361 1.00 90.62 555 ASP A N 1
ATOM 4200 C CA . ASP A 1 555 ? -16.240 12.556 6.212 1.00 90.62 555 ASP A CA 1
ATOM 4201 C C . ASP A 1 555 ? -16.558 11.136 5.695 1.00 90.62 555 ASP A C 1
ATOM 4203 O O . ASP A 1 555 ? -16.136 10.135 6.276 1.00 90.62 555 ASP A O 1
ATOM 4207 N N . ASP A 1 556 ? -17.358 11.037 4.633 1.00 92.19 556 ASP A N 1
ATOM 4208 C CA . ASP A 1 556 ? -17.782 9.769 4.021 1.00 92.19 556 ASP A CA 1
ATOM 4209 C C . ASP A 1 556 ? -17.030 9.431 2.720 1.00 92.19 556 ASP A C 1
ATOM 4211 O O . ASP A 1 556 ? -17.497 8.585 1.952 1.00 92.19 556 ASP A O 1
ATOM 4215 N N . LEU A 1 557 ? -15.892 10.083 2.438 1.00 87.69 557 LEU A N 1
ATOM 4216 C CA . LEU A 1 557 ? -15.176 9.916 1.164 1.00 87.69 557 LEU A CA 1
ATOM 4217 C C . LEU A 1 557 ? -14.620 8.506 0.970 1.00 87.69 557 LEU A C 1
ATOM 4219 O O . LEU A 1 557 ? -14.531 8.041 -0.164 1.00 87.69 557 LEU A O 1
ATOM 4223 N N . ALA A 1 558 ? -14.264 7.824 2.057 1.00 92.56 558 ALA A N 1
ATOM 4224 C CA . ALA A 1 558 ? -13.729 6.473 2.023 1.00 92.56 558 ALA A CA 1
ATOM 4225 C C . ALA A 1 558 ? -14.634 5.506 2.809 1.00 92.56 558 ALA A C 1
ATOM 4227 O O . ALA A 1 558 ? -14.944 5.760 3.980 1.00 92.56 558 ALA A O 1
ATOM 4228 N N . PRO A 1 559 ? -15.066 4.376 2.212 1.00 94.44 559 PRO A N 1
ATOM 4229 C CA . PRO A 1 559 ? -15.854 3.378 2.931 1.00 94.44 559 PRO A CA 1
ATOM 4230 C C . PRO A 1 559 ? -15.114 2.811 4.148 1.00 94.44 559 PRO A C 1
ATOM 4232 O O . PRO A 1 559 ? -15.772 2.440 5.121 1.00 94.44 559 PRO A O 1
ATOM 4235 N N . GLU A 1 560 ? -13.780 2.773 4.104 1.00 97.69 560 GLU A N 1
ATOM 4236 C CA . GLU A 1 560 ? -12.908 2.277 5.168 1.00 97.69 560 GLU A CA 1
ATOM 4237 C C . GLU A 1 560 ? -13.004 3.139 6.436 1.00 97.69 560 GLU A C 1
ATOM 4239 O O . GLU A 1 560 ? -13.311 2.632 7.517 1.00 97.69 560 GLU A O 1
ATOM 4244 N N . THR A 1 561 ? -12.813 4.456 6.312 1.00 97.56 561 THR A N 1
ATOM 4245 C CA . THR A 1 561 ? -12.873 5.384 7.454 1.00 97.56 561 THR A CA 1
ATOM 4246 C C . THR A 1 561 ? -14.295 5.599 7.949 1.00 97.56 561 THR A C 1
ATOM 4248 O O . THR A 1 561 ? -14.492 5.742 9.154 1.00 97.56 561 THR A O 1
ATOM 4251 N N . ARG A 1 562 ? -15.294 5.552 7.059 1.00 96.94 562 ARG A N 1
ATOM 4252 C CA . ARG A 1 562 ? -16.712 5.575 7.443 1.00 96.94 562 ARG A CA 1
ATOM 4253 C C . ARG A 1 562 ? -17.080 4.374 8.314 1.00 96.94 562 ARG A C 1
ATOM 4255 O O . ARG A 1 562 ? -17.699 4.553 9.359 1.00 96.94 562 ARG A O 1
ATOM 4262 N N . GLY A 1 563 ? -16.697 3.164 7.896 1.00 97.69 563 GLY A N 1
ATOM 4263 C CA . GLY A 1 563 ? -16.944 1.943 8.669 1.00 97.69 563 GLY A CA 1
ATOM 4264 C C . GLY A 1 563 ? -16.263 1.976 10.033 1.00 97.69 563 GLY A C 1
ATOM 4265 O O . GLY A 1 563 ? -16.878 1.664 11.053 1.00 97.69 563 GLY A O 1
ATOM 4266 N N . LEU A 1 564 ? -15.010 2.438 10.068 1.00 98.31 564 LEU A N 1
ATOM 4267 C CA . LEU A 1 564 ? -14.286 2.612 11.321 1.00 98.31 564 LEU A CA 1
ATOM 4268 C C . LEU A 1 564 ? -14.960 3.644 12.230 1.00 98.31 564 LEU A C 1
ATOM 4270 O O . LEU A 1 564 ? -15.165 3.351 13.401 1.00 98.31 564 LEU A O 1
ATOM 4274 N N . ARG A 1 565 ? -15.351 4.816 11.712 1.00 97.38 565 ARG A N 1
ATOM 4275 C CA . ARG A 1 565 ? -16.044 5.847 12.501 1.00 97.38 565 ARG A CA 1
ATOM 4276 C C . ARG A 1 565 ? -17.335 5.312 13.119 1.00 97.38 565 ARG A C 1
ATOM 4278 O O . ARG A 1 565 ? -17.512 5.471 14.320 1.00 97.38 565 ARG A O 1
ATOM 4285 N N . ALA A 1 566 ? -18.179 4.641 12.335 1.00 97.44 566 ALA A N 1
ATOM 4286 C CA . ALA A 1 566 ? -19.405 4.033 12.854 1.00 97.44 566 ALA A CA 1
ATOM 4287 C C . ALA A 1 566 ? -19.099 3.029 13.978 1.00 97.44 566 ALA A C 1
ATOM 4289 O O . ALA A 1 566 ? -19.737 3.044 15.024 1.00 97.44 566 ALA A O 1
ATOM 4290 N N . THR A 1 567 ? -18.052 2.219 13.811 1.00 97.50 567 THR A N 1
ATOM 4291 C CA . THR A 1 567 ? -17.631 1.265 14.846 1.00 97.50 567 THR A CA 1
ATOM 4292 C C . THR A 1 567 ? -17.127 1.973 16.112 1.00 97.50 567 THR A C 1
ATOM 4294 O O . THR A 1 567 ? -17.457 1.562 17.217 1.00 97.50 567 THR A O 1
ATOM 4297 N N . LEU A 1 568 ? -16.372 3.069 15.983 1.00 98.00 568 LEU A N 1
ATOM 4298 C CA . LEU A 1 568 ? -15.934 3.876 17.131 1.00 98.00 568 LEU A CA 1
ATOM 4299 C C . LEU A 1 568 ? -17.119 4.499 17.879 1.00 98.00 568 LEU A C 1
ATOM 4301 O O . LEU A 1 568 ? -17.135 4.506 19.108 1.00 98.00 568 LEU A O 1
ATOM 4305 N N . GLU A 1 569 ? -18.108 5.015 17.149 1.00 97.81 569 GLU A N 1
ATOM 4306 C CA . GLU A 1 569 ? -19.348 5.538 17.726 1.00 97.81 569 GLU A CA 1
ATOM 4307 C C . GLU A 1 569 ? -20.122 4.443 18.472 1.00 97.81 569 GLU A C 1
ATOM 4309 O O . GLU A 1 569 ? -20.711 4.716 19.516 1.00 97.81 569 GLU A O 1
ATOM 4314 N N . ASP A 1 570 ? -20.126 3.211 17.962 1.00 97.00 570 ASP A N 1
ATOM 4315 C CA . ASP A 1 570 ? -20.749 2.063 18.622 1.00 97.00 570 ASP A CA 1
ATOM 4316 C C . ASP A 1 570 ? -20.043 1.728 19.941 1.00 97.00 570 ASP A C 1
ATOM 4318 O O . ASP A 1 570 ? -20.707 1.633 20.973 1.00 97.00 570 ASP A O 1
ATOM 4322 N N . GLU A 1 571 ? -18.710 1.642 19.946 1.00 97.25 571 GLU A N 1
ATOM 4323 C CA . GLU A 1 571 ? -17.933 1.379 21.166 1.00 97.25 571 GLU A CA 1
ATOM 4324 C C . GLU A 1 571 ? -18.183 2.440 22.246 1.00 97.25 571 GLU A C 1
ATOM 4326 O O . GLU A 1 571 ? -18.436 2.104 23.404 1.00 97.25 571 GLU A O 1
ATOM 4331 N N . VAL A 1 572 ? -18.193 3.723 21.867 1.00 97.38 572 VAL A N 1
ATOM 4332 C CA . VAL A 1 572 ? -18.483 4.839 22.785 1.00 97.38 572 VAL A CA 1
ATOM 4333 C C . VAL A 1 572 ? -19.886 4.731 23.387 1.00 97.38 572 VAL A C 1
ATOM 4335 O O . VAL A 1 572 ? -20.083 5.066 24.554 1.00 97.38 572 VAL A O 1
ATOM 4338 N N . ARG A 1 573 ? -20.879 4.264 22.618 1.00 96.75 573 ARG A N 1
ATOM 4339 C CA . ARG A 1 573 ? -22.239 4.055 23.141 1.00 96.75 573 ARG A CA 1
ATOM 4340 C C . ARG A 1 573 ? -22.324 2.858 24.083 1.00 96.75 573 ARG A C 1
ATOM 4342 O O . ARG A 1 573 ? -23.157 2.867 24.985 1.00 96.75 573 ARG A O 1
ATOM 4349 N N . LEU A 1 574 ? -21.508 1.832 23.857 1.00 95.38 574 LEU A N 1
ATOM 4350 C CA . LEU A 1 574 ? -21.558 0.576 24.600 1.00 95.38 574 LEU A CA 1
ATOM 4351 C C . LEU A 1 574 ? -20.718 0.591 25.883 1.00 95.38 574 LEU A C 1
ATOM 4353 O O . LEU A 1 574 ? -20.923 -0.255 26.748 1.00 95.38 574 LEU A O 1
ATOM 4357 N N . GLY A 1 575 ? -19.748 1.491 26.040 1.00 94.69 575 GLY A N 1
ATOM 4358 C CA . GLY A 1 575 ? -18.966 1.570 27.273 1.00 94.69 575 GLY A CA 1
ATOM 4359 C C . GLY A 1 575 ? -18.084 2.804 27.354 1.00 94.69 575 GLY A C 1
ATOM 4360 O O . GLY A 1 575 ? -18.075 3.645 26.464 1.00 94.69 575 GLY A O 1
ATOM 4361 N N . GLN A 1 576 ? -17.327 2.920 28.444 1.00 95.50 576 GLN A N 1
ATOM 4362 C CA . GLN A 1 576 ? -16.465 4.077 28.671 1.00 95.50 576 GLN A CA 1
ATOM 4363 C C . GLN A 1 576 ? -15.284 4.084 27.680 1.00 95.50 576 GLN A C 1
ATOM 4365 O O . GLN A 1 576 ? -14.433 3.202 27.785 1.00 95.50 576 GLN A O 1
ATOM 4370 N N . PRO A 1 577 ? -15.160 5.071 26.773 1.00 96.94 577 PRO A N 1
ATOM 4371 C CA . PRO A 1 577 ? -14.055 5.128 25.818 1.00 96.94 577 PRO A CA 1
ATOM 4372 C C . PRO A 1 577 ? -12.739 5.525 26.506 1.00 96.94 577 PRO A C 1
ATOM 4374 O O . PRO A 1 577 ? -12.494 6.692 26.821 1.00 96.94 577 PRO A O 1
ATOM 4377 N N . LEU A 1 578 ? -11.877 4.539 26.765 1.00 96.38 578 LEU A N 1
ATOM 4378 C CA . LEU A 1 578 ? -10.617 4.737 27.481 1.00 96.38 578 LEU A CA 1
ATOM 4379 C C . LEU A 1 578 ? -9.505 5.189 26.541 1.00 96.38 578 LEU A C 1
ATOM 4381 O O . LEU A 1 578 ? -8.910 6.242 26.769 1.00 96.38 578 LEU A O 1
ATOM 4385 N N . ALA A 1 579 ? -9.208 4.395 25.511 1.00 97.75 579 ALA A N 1
ATOM 4386 C CA . ALA A 1 579 ? -8.064 4.659 24.651 1.00 97.75 579 ALA A CA 1
ATOM 4387 C C . ALA A 1 579 ? -8.303 4.317 23.178 1.00 97.75 579 ALA A C 1
ATOM 4389 O O . ALA A 1 579 ? -8.957 3.328 22.857 1.00 97.75 579 ALA A O 1
ATOM 4390 N N . PHE A 1 580 ? -7.724 5.127 22.297 1.00 98.44 580 PHE A N 1
ATOM 4391 C CA . PHE A 1 580 ? -7.638 4.892 20.862 1.00 98.44 580 PHE A CA 1
ATOM 4392 C C . PHE A 1 580 ? -6.176 4.986 20.415 1.00 98.44 580 PHE A C 1
ATOM 4394 O O . PHE A 1 580 ? -5.488 5.968 20.703 1.00 98.44 580 PHE A O 1
ATOM 4401 N N . VAL A 1 581 ? -5.693 3.971 19.703 1.00 98.69 581 VAL A N 1
ATOM 4402 C CA . VAL A 1 581 ? -4.317 3.923 19.198 1.00 98.69 581 VAL A CA 1
ATOM 4403 C C . VAL A 1 581 ? -4.327 3.633 17.704 1.00 98.69 581 VAL A C 1
ATOM 4405 O O . VAL A 1 581 ? -4.781 2.577 17.274 1.00 98.69 581 VAL A O 1
ATOM 4408 N N . ASP A 1 582 ? -3.794 4.568 16.923 1.00 98.62 582 ASP A N 1
ATOM 4409 C CA . ASP A 1 582 ? -3.637 4.456 15.471 1.00 98.62 582 ASP A CA 1
ATOM 4410 C C . ASP A 1 582 ? -2.173 4.164 15.124 1.00 98.62 582 ASP A C 1
ATOM 4412 O O . ASP A 1 582 ? -1.303 5.024 15.276 1.00 98.62 582 ASP A O 1
ATOM 4416 N N . ILE A 1 583 ? -1.874 2.926 14.733 1.00 98.81 583 ILE A N 1
ATOM 4417 C CA . ILE A 1 583 ? -0.510 2.441 14.516 1.00 98.81 583 ILE A CA 1
ATOM 4418 C C . ILE A 1 583 ? -0.072 2.698 13.069 1.00 98.81 583 ILE A C 1
ATOM 4420 O O . ILE A 1 583 ? -0.686 2.229 12.105 1.00 98.81 583 ILE A O 1
ATOM 4424 N N . HIS A 1 584 ? 1.064 3.375 12.946 1.00 98.31 584 HIS A N 1
ATOM 4425 C CA . HIS A 1 584 ? 1.677 3.856 11.717 1.00 98.31 584 HIS A CA 1
ATOM 4426 C C . HIS A 1 584 ? 3.182 3.545 11.657 1.00 98.31 584 HIS A C 1
ATOM 4428 O O . HIS A 1 584 ? 3.779 2.975 12.586 1.00 98.31 584 HIS A O 1
ATOM 4434 N N . SER A 1 585 ? 3.811 3.899 10.533 1.00 95.69 585 SER A N 1
ATOM 4435 C CA . SER A 1 585 ? 5.266 3.842 10.397 1.00 95.69 585 SER A CA 1
ATOM 4436 C C . SER A 1 585 ? 5.873 5.078 9.749 1.00 95.69 585 SER A C 1
ATOM 4438 O O . SER A 1 585 ? 5.369 5.631 8.772 1.00 95.69 585 SER A O 1
ATOM 4440 N N . HIS A 1 586 ? 7.073 5.429 10.205 1.00 93.06 586 HIS A N 1
ATOM 4441 C CA . HIS A 1 586 ? 7.776 6.625 9.783 1.00 93.06 586 HIS A CA 1
ATOM 4442 C C . HIS A 1 586 ? 9.084 6.296 9.053 1.00 93.06 586 HIS A C 1
ATOM 4444 O O . HIS A 1 586 ? 9.948 5.569 9.537 1.00 93.06 586 HIS A O 1
ATOM 4450 N N . SER A 1 587 ? 9.272 6.876 7.866 1.00 89.81 587 SER A N 1
ATOM 4451 C CA . SER A 1 587 ? 10.421 6.585 6.988 1.00 89.81 587 SER A CA 1
ATOM 4452 C C . SER A 1 587 ? 11.628 7.507 7.191 1.00 89.81 587 SER A C 1
ATOM 4454 O O . SER A 1 587 ? 12.595 7.413 6.442 1.00 89.81 587 SER A O 1
ATOM 4456 N N . ARG A 1 588 ? 11.533 8.465 8.119 1.00 89.38 588 ARG A N 1
ATOM 4457 C CA . ARG A 1 588 ? 12.491 9.576 8.299 1.00 89.38 588 ARG A CA 1
ATOM 4458 C C . ARG A 1 588 ? 12.974 9.765 9.728 1.00 89.38 588 ARG A C 1
ATOM 4460 O O . ARG A 1 588 ? 13.801 10.624 9.976 1.00 89.38 588 ARG A O 1
ATOM 4467 N N . ARG A 1 589 ? 12.365 9.069 10.682 1.00 90.12 589 ARG A N 1
ATOM 4468 C CA . ARG A 1 589 ? 12.611 9.297 12.101 1.00 90.12 589 ARG A CA 1
ATOM 4469 C C . ARG A 1 589 ? 12.921 7.967 12.741 1.00 90.12 589 ARG A C 1
ATOM 4471 O O . ARG A 1 589 ? 12.222 6.999 12.465 1.00 90.12 589 ARG A O 1
ATOM 4478 N N . ARG A 1 590 ? 13.971 7.961 13.554 1.00 88.25 590 ARG A N 1
ATOM 4479 C CA . ARG A 1 590 ? 14.438 6.804 14.307 1.00 88.25 590 ARG A CA 1
ATOM 4480 C C . ARG A 1 590 ? 13.525 6.485 15.486 1.00 88.25 590 ARG A C 1
ATOM 4482 O O . ARG A 1 590 ? 12.884 7.376 16.037 1.00 88.25 590 ARG A O 1
ATOM 4489 N N . GLY A 1 591 ? 13.561 5.226 15.908 1.00 88.88 591 GLY A N 1
ATOM 4490 C CA . GLY A 1 591 ? 12.844 4.744 17.082 1.00 88.88 591 GLY A CA 1
ATOM 4491 C C . GLY A 1 591 ? 11.337 4.631 16.890 1.00 88.88 591 GLY A C 1
ATOM 4492 O O . GLY A 1 591 ? 10.799 4.860 15.805 1.00 88.88 591 GLY A O 1
ATOM 4493 N N . ILE A 1 592 ? 10.666 4.236 17.965 1.00 94.62 592 ILE A N 1
ATOM 4494 C CA . ILE A 1 592 ? 9.209 4.248 18.060 1.00 94.62 592 ILE A CA 1
ATOM 4495 C C . ILE A 1 592 ? 8.830 5.502 18.842 1.00 94.62 592 ILE A C 1
ATOM 4497 O O . ILE A 1 592 ? 9.470 5.810 19.837 1.00 94.62 592 ILE A O 1
ATOM 4501 N N . PHE A 1 593 ? 7.829 6.255 18.412 1.00 95.00 593 PHE A N 1
ATOM 4502 C CA . PHE A 1 593 ? 7.386 7.468 19.104 1.00 95.00 593 PHE A CA 1
ATOM 4503 C C . PHE A 1 593 ? 5.884 7.643 18.926 1.00 95.00 593 PHE A C 1
ATOM 4505 O O . PHE A 1 593 ? 5.285 7.022 18.055 1.00 95.00 593 PHE A O 1
ATOM 4512 N N . ALA A 1 594 ? 5.263 8.492 19.737 1.00 94.62 594 ALA A N 1
ATOM 4513 C CA . ALA A 1 594 ? 3.854 8.810 19.573 1.00 94.62 594 ALA A CA 1
ATOM 4514 C C . ALA A 1 594 ? 3.641 10.218 18.994 1.00 94.62 594 ALA A C 1
ATOM 4516 O O . ALA A 1 594 ? 4.537 11.072 18.973 1.00 94.62 594 ALA A O 1
ATOM 4517 N N . ILE A 1 595 ? 2.423 10.452 18.522 1.00 93.50 595 ILE A N 1
ATOM 4518 C CA . ILE A 1 595 ? 1.848 11.770 18.283 1.00 93.50 595 ILE A CA 1
ATOM 4519 C C . ILE A 1 595 ? 0.566 11.839 19.112 1.00 93.50 595 ILE A C 1
ATOM 4521 O O . ILE A 1 595 ? -0.399 11.136 18.809 1.00 93.50 595 ILE A O 1
ATOM 4525 N N . ALA A 1 596 ? 0.568 12.668 20.151 1.00 91.19 596 ALA A N 1
ATOM 4526 C CA . ALA A 1 596 ? -0.551 12.857 21.070 1.00 91.19 596 ALA A CA 1
ATOM 4527 C C . ALA A 1 596 ? -1.295 14.177 20.800 1.00 91.19 596 ALA A C 1
ATOM 4529 O O . ALA A 1 596 ? -0.780 15.078 20.127 1.00 91.19 596 ALA A O 1
ATOM 4530 N N . ASN A 1 597 ? -2.517 14.277 21.328 1.00 86.00 597 ASN A N 1
ATOM 4531 C CA . ASN A 1 597 ? -3.364 15.469 21.260 1.00 86.00 597 ASN A CA 1
ATOM 4532 C C . ASN A 1 597 ? -3.116 16.369 22.488 1.00 86.00 597 ASN A C 1
ATOM 4534 O O . ASN A 1 597 ? -3.804 16.229 23.496 1.00 86.00 597 ASN A O 1
ATOM 4538 N N . GLY A 1 598 ? -2.175 17.311 22.412 1.00 73.00 598 GLY A N 1
ATOM 4539 C CA . GLY A 1 598 ? -1.916 18.271 23.497 1.00 73.00 598 GLY A CA 1
ATOM 4540 C C . GLY A 1 598 ? -0.921 17.806 24.575 1.00 73.00 598 GLY A C 1
ATOM 4541 O O . GLY A 1 598 ? 0.049 17.139 24.240 1.00 73.00 598 GLY A O 1
ATOM 4542 N N . SER A 1 599 ? -1.159 18.254 25.821 1.00 67.19 599 SER A N 1
ATOM 4543 C CA . SER A 1 599 ? -0.245 18.497 26.970 1.00 67.19 599 SER A CA 1
ATOM 4544 C C . SER A 1 599 ? 1.096 17.751 27.081 1.00 67.19 599 SER A C 1
ATOM 4546 O O . SER A 1 599 ? 1.219 16.583 26.728 1.00 67.19 599 SER A O 1
ATOM 4548 N N . ASP A 1 600 ? 2.062 18.410 27.738 1.00 61.31 600 ASP A N 1
ATOM 4549 C CA . ASP A 1 600 ? 3.449 17.966 27.986 1.00 61.31 600 ASP A CA 1
ATOM 4550 C C . ASP A 1 600 ? 3.604 16.529 28.537 1.00 61.31 600 ASP A C 1
ATOM 4552 O O . ASP A 1 600 ? 4.608 15.868 28.259 1.00 61.31 600 ASP A O 1
ATOM 4556 N N . ALA A 1 601 ? 2.602 16.004 29.249 1.00 71.75 601 ALA A N 1
ATOM 4557 C CA . ALA A 1 601 ? 2.575 14.650 29.806 1.00 71.75 601 ALA A CA 1
ATOM 4558 C C . ALA A 1 601 ? 1.322 13.882 29.344 1.00 71.75 601 ALA A C 1
ATOM 4560 O O . ALA A 1 601 ? 0.230 14.100 29.864 1.00 71.75 601 ALA A O 1
ATOM 4561 N N . ASP A 1 602 ? 1.475 12.982 28.366 1.00 86.69 602 ASP A N 1
ATOM 4562 C CA . ASP A 1 602 ? 0.426 12.031 27.977 1.00 86.69 602 ASP A CA 1
ATOM 4563 C C . ASP A 1 602 ? 0.619 10.721 28.772 1.00 86.69 602 ASP A C 1
ATOM 4565 O O . ASP A 1 602 ? 1.646 10.050 28.596 1.00 86.69 602 ASP A O 1
ATOM 4569 N N . PRO A 1 603 ? -0.332 10.329 29.644 1.00 91.19 603 PRO A N 1
ATOM 4570 C CA . PRO A 1 603 ? -0.176 9.150 30.494 1.00 91.19 603 PRO A CA 1
ATOM 4571 C C . PRO A 1 603 ? 0.031 7.838 29.729 1.00 91.19 603 PRO A C 1
ATOM 4573 O O . PRO A 1 603 ? 0.735 6.958 30.222 1.00 91.19 603 PRO A O 1
ATOM 4576 N N . LEU A 1 604 ? -0.541 7.684 28.529 1.00 93.62 604 LEU A N 1
ATOM 4577 C CA . LEU A 1 604 ? -0.328 6.486 27.713 1.00 93.62 604 LEU A CA 1
ATOM 4578 C C . LEU A 1 604 ? 1.107 6.416 27.212 1.00 93.62 604 LEU A C 1
ATOM 4580 O O . LEU A 1 604 ? 1.735 5.361 27.293 1.00 93.62 604 LEU A O 1
ATOM 4584 N N . VAL A 1 605 ? 1.647 7.543 26.754 1.00 93.31 605 VAL A N 1
ATOM 4585 C CA . VAL A 1 605 ? 3.042 7.629 26.307 1.00 93.31 605 VAL A CA 1
ATOM 4586 C C . VAL A 1 605 ? 3.995 7.304 27.456 1.00 93.31 605 VAL A C 1
ATOM 4588 O O . VAL A 1 605 ? 4.932 6.531 27.270 1.00 93.31 605 VAL A O 1
ATOM 4591 N N . GLU A 1 606 ? 3.744 7.829 28.656 1.00 92.69 606 GLU A N 1
ATOM 4592 C CA . GLU A 1 606 ? 4.568 7.545 29.838 1.00 92.69 606 GLU A CA 1
ATOM 4593 C C . GLU A 1 606 ? 4.533 6.071 30.246 1.00 92.69 606 GLU A C 1
ATOM 4595 O O . GLU A 1 606 ? 5.574 5.475 30.530 1.00 92.69 606 GLU A O 1
ATOM 4600 N N . ARG A 1 607 ? 3.341 5.460 30.274 1.00 95.06 607 ARG A N 1
ATOM 4601 C CA . ARG A 1 607 ? 3.208 4.035 30.604 1.00 95.06 607 ARG A CA 1
ATOM 4602 C C . ARG A 1 607 ? 3.851 3.163 29.536 1.00 95.06 607 ARG A C 1
ATOM 4604 O O . ARG A 1 607 ? 4.546 2.212 29.880 1.00 95.06 607 ARG A O 1
ATOM 4611 N N . LEU A 1 608 ? 3.719 3.517 28.260 1.00 96.12 608 LEU A N 1
ATOM 4612 C CA . LEU A 1 608 ? 4.405 2.803 27.188 1.00 96.12 608 LEU A CA 1
ATOM 4613 C C . LEU A 1 608 ? 5.929 2.922 27.318 1.00 96.12 608 LEU A C 1
ATOM 4615 O O . LEU A 1 608 ? 6.621 1.912 27.207 1.00 96.12 608 LEU A O 1
ATOM 4619 N N . ALA A 1 609 ? 6.452 4.106 27.649 1.00 94.38 609 ALA A N 1
ATOM 4620 C CA . ALA A 1 609 ? 7.879 4.315 27.912 1.00 94.38 609 ALA A CA 1
ATOM 4621 C C . ALA A 1 609 ? 8.394 3.464 29.086 1.00 94.38 609 ALA A C 1
ATOM 4623 O O . ALA A 1 609 ? 9.527 2.987 29.068 1.00 94.38 609 ALA A O 1
ATOM 4624 N N . ALA A 1 610 ? 7.557 3.248 30.106 1.00 95.25 610 ALA A N 1
ATOM 4625 C CA . ALA A 1 610 ? 7.882 2.377 31.232 1.00 95.25 610 ALA A CA 1
ATOM 4626 C C . ALA A 1 610 ? 7.869 0.883 30.855 1.00 95.25 610 ALA A C 1
ATOM 4628 O O . ALA A 1 610 ? 8.564 0.085 31.485 1.00 95.25 610 ALA A O 1
ATOM 4629 N N . ARG A 1 611 ? 7.097 0.498 29.830 1.00 96.06 611 ARG A N 1
ATOM 4630 C CA . ARG A 1 611 ? 6.959 -0.890 29.357 1.00 96.06 611 ARG A CA 1
ATOM 4631 C C . ARG A 1 611 ? 7.943 -1.271 28.257 1.00 96.06 611 ARG A C 1
ATOM 4633 O O . ARG A 1 611 ? 8.225 -2.454 28.096 1.00 96.06 611 ARG A O 1
ATOM 4640 N N . THR A 1 612 ? 8.495 -0.309 27.520 1.00 93.38 612 THR A N 1
ATOM 4641 C CA . THR A 1 612 ? 9.517 -0.580 26.507 1.00 93.38 612 THR A CA 1
ATOM 4642 C C . THR A 1 612 ? 10.533 0.544 26.384 1.00 93.38 612 THR A C 1
ATOM 4644 O O . THR A 1 612 ? 10.200 1.724 26.341 1.00 93.38 612 THR A O 1
ATOM 4647 N N . ARG A 1 613 ? 11.803 0.160 26.236 1.00 90.31 613 ARG A N 1
ATOM 4648 C CA . ARG A 1 613 ? 12.894 1.103 25.959 1.00 90.31 613 ARG A CA 1
ATOM 4649 C C . ARG A 1 613 ? 12.897 1.592 24.511 1.00 90.31 613 ARG A C 1
ATOM 4651 O O . ARG A 1 613 ? 13.581 2.562 24.213 1.00 90.31 613 ARG A O 1
ATOM 4658 N N . LEU A 1 614 ? 12.162 0.916 23.621 1.00 90.44 614 LEU A N 1
ATOM 4659 C CA . LEU A 1 614 ? 12.085 1.235 22.190 1.00 90.44 614 LEU A CA 1
ATOM 4660 C C . LEU A 1 614 ? 11.363 2.560 21.915 1.00 90.44 614 LEU A C 1
ATOM 4662 O O . LEU A 1 614 ? 11.533 3.128 20.831 1.00 90.44 614 LEU A O 1
ATOM 4666 N N . LEU A 1 615 ? 10.563 3.033 22.878 1.00 92.44 615 LEU A N 1
ATOM 4667 C CA . LEU A 1 615 ? 9.834 4.286 22.772 1.00 92.44 615 LEU A CA 1
ATOM 4668 C C . LEU A 1 615 ? 10.741 5.484 23.084 1.00 92.44 615 LEU A C 1
ATOM 4670 O O . LEU A 1 615 ? 11.212 5.668 24.205 1.00 92.44 615 LEU A O 1
ATOM 4674 N N . ASP A 1 616 ? 10.889 6.365 22.106 1.00 90.62 616 ASP A N 1
ATOM 4675 C CA . ASP A 1 616 ? 11.384 7.725 22.263 1.00 90.62 616 ASP A CA 1
ATOM 4676 C C . ASP A 1 616 ? 10.271 8.631 22.823 1.00 90.62 616 ASP A C 1
ATOM 4678 O O . ASP A 1 616 ? 9.569 9.368 22.116 1.00 90.62 616 ASP A O 1
ATOM 4682 N N . ALA A 1 617 ? 10.081 8.544 24.140 1.00 86.88 617 ALA A N 1
ATOM 4683 C CA . ALA A 1 617 ? 9.111 9.361 24.866 1.00 86.88 617 ALA A CA 1
ATOM 4684 C C . ALA A 1 617 ? 9.468 10.859 24.848 1.00 86.88 617 ALA A C 1
ATOM 4686 O O . ALA A 1 617 ? 8.576 11.715 24.836 1.00 86.88 617 ALA A O 1
ATOM 4687 N N . ALA A 1 618 ? 10.767 11.178 24.823 1.00 84.12 618 ALA A N 1
ATOM 4688 C CA . ALA A 1 618 ? 11.262 12.551 24.815 1.00 84.12 618 ALA A CA 1
ATOM 4689 C C . ALA A 1 618 ? 10.939 13.244 23.489 1.00 84.12 618 ALA A C 1
ATOM 4691 O O . ALA A 1 618 ? 10.420 14.356 23.484 1.00 84.12 618 ALA A O 1
ATOM 4692 N N . GLY A 1 619 ? 11.160 12.567 22.363 1.00 80.88 619 GLY A N 1
ATOM 4693 C CA . GLY A 1 619 ? 10.832 13.115 21.056 1.00 80.88 619 GLY A CA 1
ATOM 4694 C C . GLY A 1 619 ? 9.358 12.966 20.664 1.00 80.88 619 GLY A C 1
ATOM 4695 O O . GLY A 1 619 ? 8.991 13.347 19.553 1.00 80.88 619 GLY A O 1
ATOM 4696 N N . THR A 1 620 ? 8.503 12.332 21.467 1.00 86.38 620 THR A N 1
ATOM 4697 C CA . THR A 1 620 ? 7.077 12.176 21.126 1.00 86.38 620 THR A CA 1
ATOM 4698 C C . THR A 1 620 ? 6.437 13.539 20.839 1.00 86.38 620 THR A C 1
ATOM 4700 O O . THR A 1 620 ? 6.602 14.495 21.597 1.00 86.38 620 THR A O 1
ATOM 4703 N N . ASN A 1 621 ? 5.724 13.641 19.716 1.00 86.38 621 ASN A N 1
ATOM 4704 C CA . ASN A 1 621 ? 5.109 14.896 19.300 1.00 86.38 621 ASN A CA 1
ATOM 4705 C C . ASN A 1 621 ? 3.831 15.132 20.107 1.00 86.38 621 ASN A C 1
ATOM 4707 O O . ASN A 1 621 ? 2.961 14.266 20.172 1.00 86.38 621 ASN A O 1
ATOM 4711 N N . ARG A 1 622 ? 3.702 16.324 20.682 1.00 83.94 622 ARG A N 1
ATOM 4712 C CA . ARG A 1 622 ? 2.578 16.734 21.531 1.00 83.94 622 ARG A CA 1
ATOM 4713 C C . ARG A 1 622 ? 1.948 17.971 20.920 1.00 83.94 622 ARG A C 1
ATOM 4715 O O . ARG A 1 622 ? 2.217 19.098 21.318 1.00 83.94 622 ARG A O 1
ATOM 4722 N N . ASN A 1 623 ? 1.222 17.750 19.831 1.00 79.50 623 ASN A N 1
ATOM 4723 C CA . ASN A 1 623 ? 0.718 18.845 19.017 1.00 79.50 623 ASN A CA 1
ATOM 4724 C C . ASN A 1 623 ? -0.652 19.276 19.533 1.00 79.50 623 ASN A C 1
ATOM 4726 O O . ASN A 1 623 ? -1.523 18.433 19.759 1.00 79.50 623 ASN A O 1
ATOM 4730 N N . GLU A 1 624 ? -0.868 20.585 19.641 1.00 83.81 624 GLU A N 1
ATOM 4731 C CA . GLU A 1 624 ? -2.223 21.116 19.753 1.00 83.81 624 GLU A CA 1
ATOM 4732 C C . GLU A 1 624 ? -3.048 20.689 18.534 1.00 83.81 624 GLU A C 1
ATOM 4734 O O . GLU A 1 624 ? -2.571 20.682 17.393 1.00 83.81 624 GLU A O 1
ATOM 4739 N N . VAL A 1 625 ? -4.297 20.305 18.780 1.00 83.44 625 VAL A N 1
ATOM 4740 C CA . VAL A 1 625 ? -5.215 19.879 17.724 1.00 83.44 625 VAL A CA 1
ATOM 4741 C C . VAL A 1 625 ? -5.697 21.107 16.958 1.00 83.44 625 VAL A C 1
ATOM 4743 O O . VAL A 1 625 ? -6.327 21.992 17.534 1.00 83.44 625 VAL A O 1
ATOM 4746 N N . ARG A 1 626 ? -5.452 21.150 15.645 1.00 85.75 626 ARG A N 1
ATOM 4747 C CA . ARG A 1 626 ? -5.927 22.233 14.771 1.00 85.75 626 ARG A CA 1
ATOM 4748 C C . ARG A 1 626 ? -7.141 21.785 13.963 1.00 85.75 626 ARG A C 1
ATOM 4750 O O . ARG A 1 626 ? -7.351 20.597 13.735 1.00 85.75 626 ARG A O 1
ATOM 4757 N N . ALA A 1 627 ? -7.887 22.750 13.427 1.00 83.19 627 ALA A N 1
ATOM 4758 C CA . ALA A 1 627 ? -9.055 22.500 12.574 1.00 83.19 627 ALA A CA 1
ATOM 4759 C C . ALA A 1 627 ? -8.742 21.745 11.264 1.00 83.19 627 ALA A C 1
ATOM 4761 O O . ALA A 1 627 ? -9.637 21.216 10.629 1.00 83.19 627 ALA A O 1
ATOM 4762 N N . GLN A 1 628 ? -7.483 21.680 10.830 1.00 84.81 628 GLN A N 1
ATOM 4763 C CA . GLN A 1 628 ? -7.090 20.869 9.668 1.00 84.81 628 GLN A CA 1
ATOM 4764 C C . GLN A 1 628 ? -6.795 19.404 10.025 1.00 84.81 628 GLN A C 1
ATOM 4766 O O . GLN A 1 628 ? -6.654 18.568 9.138 1.00 84.81 628 GLN A O 1
ATOM 4771 N N . ASP A 1 629 ? -6.664 19.093 11.318 1.00 89.19 629 ASP A N 1
ATOM 4772 C CA . ASP A 1 629 ? -6.316 17.757 11.796 1.00 89.19 629 ASP A CA 1
ATOM 4773 C C . ASP A 1 629 ? -7.579 16.903 12.065 1.00 89.19 629 ASP A C 1
ATOM 4775 O O . ASP A 1 629 ? -7.461 15.769 12.510 1.00 89.19 629 ASP A O 1
ATOM 4779 N N . GLU A 1 630 ? -8.789 17.407 11.778 1.00 89.06 630 GLU A N 1
ATOM 4780 C CA . GLU A 1 630 ? -10.077 16.725 12.040 1.00 89.06 630 GLU A CA 1
ATOM 4781 C C . GLU A 1 630 ? -10.193 15.363 11.374 1.00 89.06 630 GLU A C 1
ATOM 4783 O O . GLU A 1 630 ? -10.791 14.437 11.917 1.00 89.06 630 GLU A O 1
ATOM 4788 N N . GLY A 1 631 ? -9.589 15.243 10.197 1.00 90.94 631 GLY A N 1
ATOM 4789 C CA . GLY A 1 631 ? -9.558 14.008 9.445 1.00 90.94 631 GLY A CA 1
ATOM 4790 C C . GLY A 1 631 ? -8.541 12.987 9.926 1.00 90.94 631 GLY A C 1
ATOM 4791 O O . GLY A 1 631 ? -8.498 11.918 9.332 1.00 90.94 631 GLY A O 1
ATOM 4792 N N . VAL A 1 632 ? -7.741 13.286 10.951 1.00 95.69 632 VAL A N 1
ATOM 4793 C CA . VAL A 1 632 ? -6.740 12.372 11.514 1.00 95.69 632 VAL A CA 1
ATOM 4794 C C . VAL A 1 632 ? -7.391 11.470 12.564 1.00 95.69 632 VAL A C 1
ATOM 4796 O O . VAL A 1 632 ? -8.091 11.962 13.450 1.00 95.69 632 VAL A O 1
ATOM 4799 N N . GLY A 1 633 ? -7.115 10.164 12.520 1.00 96.06 633 GLY A N 1
ATOM 4800 C CA . GLY A 1 633 ? -7.738 9.145 13.371 1.00 96.06 633 GLY A CA 1
ATOM 4801 C C . GLY A 1 633 ? -7.692 9.485 14.860 1.00 96.06 633 GLY A C 1
ATOM 4802 O O . GLY A 1 633 ? -8.735 9.544 15.511 1.00 96.06 633 GLY A O 1
ATOM 4803 N N . ARG A 1 634 ? -6.506 9.829 15.390 1.00 95.38 634 ARG A N 1
ATOM 4804 C CA . ARG A 1 634 ? -6.358 10.226 16.806 1.00 95.38 634 ARG A CA 1
ATOM 4805 C C . ARG A 1 634 ? -7.198 11.450 17.192 1.00 95.38 634 ARG A C 1
ATOM 4807 O O . ARG A 1 634 ? -7.607 11.569 18.345 1.00 95.38 634 ARG A O 1
ATOM 4814 N N . VAL A 1 635 ? -7.448 12.382 16.271 1.00 95.19 635 VAL A N 1
ATOM 4815 C CA . VAL A 1 635 ? -8.252 13.585 16.546 1.00 95.19 635 VAL A CA 1
ATOM 4816 C C . VAL A 1 635 ? -9.728 13.233 16.530 1.00 95.19 635 VAL A C 1
ATOM 4818 O O . VAL A 1 635 ? -10.451 13.598 17.455 1.00 95.19 635 VAL A O 1
ATOM 4821 N N . ALA A 1 636 ? -10.163 12.496 15.509 1.00 94.88 636 ALA A N 1
ATOM 4822 C CA . ALA A 1 636 ? -11.538 12.040 15.379 1.00 94.88 636 ALA A CA 1
ATOM 4823 C C . ALA A 1 636 ? -11.966 11.197 16.593 1.00 94.88 636 ALA A C 1
ATOM 4825 O O . ALA A 1 636 ? -13.004 11.470 17.188 1.00 94.88 636 ALA A O 1
ATOM 4826 N N . ALA A 1 637 ? -11.133 10.251 17.037 1.00 96.06 637 ALA A N 1
ATOM 4827 C CA . ALA A 1 637 ? -11.426 9.436 18.213 1.00 96.06 637 ALA A CA 1
ATOM 4828 C C . ALA A 1 637 ? -11.469 10.257 19.516 1.00 96.06 637 ALA A C 1
ATOM 4830 O O . ALA A 1 637 ? -12.387 10.095 20.316 1.00 96.06 637 ALA A O 1
ATOM 4831 N N . ALA A 1 638 ? -10.545 11.202 19.721 1.00 94.31 638 ALA A N 1
ATOM 4832 C CA . ALA A 1 638 ? -10.599 12.074 20.899 1.00 94.31 638 ALA A CA 1
ATOM 4833 C C . ALA A 1 638 ? -11.892 12.905 20.948 1.00 94.31 638 ALA A C 1
ATOM 4835 O O . ALA A 1 638 ? -12.483 13.069 22.012 1.00 94.31 638 ALA A O 1
ATOM 4836 N N . ARG A 1 639 ? -12.380 13.377 19.793 1.00 93.88 639 ARG A N 1
ATOM 4837 C CA . ARG A 1 639 ? -13.662 14.095 19.688 1.00 93.88 639 ARG A CA 1
ATOM 4838 C C . ARG A 1 639 ? -14.877 13.218 19.981 1.00 93.88 639 ARG A C 1
ATOM 4840 O O . ARG A 1 639 ? -15.882 13.738 20.452 1.00 93.88 639 ARG A O 1
ATOM 4847 N N . LEU A 1 640 ? -14.778 11.912 19.737 1.00 94.81 640 LEU A N 1
ATOM 4848 C CA . LEU A 1 640 ? -15.790 10.929 20.134 1.00 94.81 640 LEU A CA 1
ATOM 4849 C C . LEU A 1 640 ? -15.745 10.595 21.637 1.00 94.81 640 LEU A C 1
ATOM 4851 O O . LEU A 1 640 ? -16.626 9.900 22.129 1.00 94.81 640 LEU A O 1
ATOM 4855 N N . GLY A 1 641 ? -14.754 11.100 22.378 1.00 94.75 641 GLY A N 1
ATOM 4856 C CA . GLY A 1 641 ? -14.667 10.964 23.832 1.00 94.75 641 GLY A CA 1
ATOM 4857 C C . GLY A 1 641 ? -13.595 9.997 24.331 1.00 94.75 641 GLY A C 1
ATOM 4858 O O . GLY A 1 641 ? -13.488 9.815 25.542 1.00 94.75 641 GLY A O 1
ATOM 4859 N N . PHE A 1 642 ? -12.777 9.404 23.451 1.00 95.31 642 PHE A N 1
ATOM 4860 C CA . PHE A 1 642 ? -11.638 8.586 23.880 1.00 95.31 642 PHE A CA 1
ATOM 4861 C C . PHE A 1 642 ? -10.642 9.425 24.682 1.00 95.31 642 PHE A C 1
ATOM 4863 O O . PHE A 1 642 ? -10.061 10.379 24.162 1.00 95.31 642 PHE A O 1
ATOM 4870 N N . ARG A 1 643 ? -10.440 9.050 25.952 1.00 92.81 643 ARG A N 1
ATOM 4871 C CA . ARG A 1 643 ? -9.618 9.819 26.899 1.00 92.81 643 ARG A CA 1
ATOM 4872 C C . ARG A 1 643 ? -8.153 9.902 26.471 1.00 92.81 643 ARG A C 1
ATOM 4874 O O . ARG A 1 643 ? -7.568 10.977 26.536 1.00 92.81 643 ARG A O 1
ATOM 4881 N N . TYR A 1 644 ? -7.574 8.781 26.052 1.00 94.19 644 TYR A N 1
ATOM 4882 C CA . TYR A 1 644 ? -6.190 8.706 25.584 1.00 94.19 644 TYR A CA 1
ATOM 4883 C C . TYR A 1 644 ? -6.181 8.351 24.103 1.00 94.19 644 TYR A C 1
ATOM 4885 O O . TYR A 1 644 ? -6.546 7.242 23.732 1.00 94.19 644 TYR A O 1
ATOM 4893 N N . SER A 1 645 ? -5.797 9.286 23.241 1.00 95.31 645 SER A N 1
ATOM 4894 C CA . SER A 1 645 ? -5.872 9.083 21.794 1.00 95.31 645 SER A CA 1
ATOM 4895 C C . SER A 1 645 ? -4.576 9.500 21.116 1.00 95.31 645 SER A C 1
ATOM 4897 O O . SER A 1 645 ? -4.224 10.684 21.113 1.00 95.31 645 SER A O 1
ATOM 4899 N N . VAL A 1 646 ? -3.864 8.527 20.547 1.00 96.31 646 VAL A N 1
ATOM 4900 C CA . VAL A 1 646 ? -2.511 8.723 20.010 1.00 96.31 646 VAL A CA 1
ATOM 4901 C C . VAL A 1 646 ? -2.327 8.040 18.659 1.00 96.31 646 VAL A C 1
ATOM 4903 O O . VAL A 1 646 ? -2.920 7.001 18.374 1.00 96.31 646 VAL A O 1
ATOM 4906 N N . THR A 1 647 ? -1.450 8.607 17.835 1.00 97.56 647 THR A N 1
ATOM 4907 C CA . THR A 1 647 ? -0.833 7.885 16.717 1.00 97.56 647 THR A CA 1
ATOM 4908 C C . THR A 1 647 ? 0.479 7.288 17.215 1.00 97.56 647 THR A C 1
ATOM 4910 O O . THR A 1 647 ? 1.310 8.028 17.739 1.00 97.56 647 THR A O 1
ATOM 4913 N N . LEU A 1 648 ? 0.684 5.980 17.068 1.00 97.94 648 LEU A N 1
ATOM 4914 C CA . LEU A 1 648 ? 1.942 5.309 17.402 1.00 97.94 648 LEU A CA 1
ATOM 4915 C C . LEU A 1 648 ? 2.749 5.081 16.123 1.00 97.94 648 LEU A C 1
ATOM 4917 O O . LEU A 1 648 ? 2.332 4.335 15.246 1.00 97.94 648 LEU A O 1
ATOM 4921 N N . GLU A 1 649 ? 3.914 5.703 16.024 1.00 97.44 649 GLU A N 1
ATOM 4922 C CA . GLU A 1 649 ? 4.773 5.684 14.845 1.00 97.44 649 GLU A CA 1
ATOM 4923 C C . GLU A 1 649 ? 5.981 4.782 15.082 1.00 97.44 649 GLU A C 1
ATOM 4925 O O . GLU A 1 649 ? 6.794 5.019 15.977 1.00 97.44 649 GLU A O 1
ATOM 4930 N N . SER A 1 650 ? 6.132 3.760 14.246 1.00 95.44 650 SER A N 1
ATOM 4931 C CA . SER A 1 650 ? 7.316 2.899 14.230 1.00 95.44 650 SER A CA 1
ATOM 4932 C C . SER A 1 650 ? 8.275 3.314 13.115 1.00 95.44 650 SER A C 1
ATOM 4934 O O . SER A 1 650 ? 7.897 3.399 11.949 1.00 95.44 650 SER A O 1
ATOM 4936 N N . SER A 1 651 ? 9.544 3.560 13.430 1.00 91.38 651 SER A N 1
ATOM 4937 C CA . SER A 1 651 ? 10.581 3.723 12.405 1.00 91.38 651 SER A CA 1
ATOM 4938 C C . SER A 1 651 ? 10.595 2.522 11.453 1.00 91.38 651 SER A C 1
ATOM 4940 O O . SER A 1 651 ? 10.588 1.375 11.900 1.00 91.38 651 SER A O 1
ATOM 4942 N N . LEU A 1 652 ? 10.668 2.766 10.140 1.00 86.00 652 LEU A N 1
ATOM 4943 C CA . LEU A 1 652 ? 10.819 1.705 9.130 1.00 86.00 652 LEU A CA 1
ATOM 4944 C C . LEU A 1 652 ? 12.213 1.057 9.137 1.00 86.00 652 LEU A C 1
ATOM 4946 O O . LEU A 1 652 ? 12.463 0.124 8.373 1.00 86.00 652 LEU A O 1
ATOM 4950 N N . CYS A 1 653 ? 13.134 1.542 9.975 1.00 82.75 653 CYS A N 1
ATOM 4951 C CA . CYS A 1 653 ? 14.501 1.052 9.942 1.00 82.75 653 CYS A CA 1
ATOM 4952 C C . CYS A 1 653 ? 15.222 1.025 11.275 1.00 82.75 653 CYS A C 1
ATOM 4954 O O . CYS A 1 653 ? 15.503 -0.054 11.767 1.00 82.75 653 CYS A O 1
ATOM 4956 N N . ALA A 1 654 ? 15.545 2.179 11.852 1.00 81.19 654 ALA A N 1
ATOM 4957 C CA . ALA A 1 654 ? 16.472 2.281 12.974 1.00 81.19 654 ALA A CA 1
ATOM 4958 C C . ALA A 1 654 ? 15.761 2.371 14.329 1.00 81.19 654 ALA A C 1
ATOM 4960 O O . ALA A 1 654 ? 14.714 3.023 14.433 1.00 81.19 654 ALA A O 1
ATOM 4961 N N . ARG A 1 655 ? 16.370 1.778 15.365 1.00 82.44 655 ARG A N 1
ATOM 4962 C CA . ARG A 1 655 ? 16.066 2.049 16.778 1.00 82.44 655 ARG A CA 1
ATOM 4963 C C . ARG A 1 655 ? 16.403 3.503 17.114 1.00 82.44 655 ARG A C 1
ATOM 4965 O O . ARG A 1 655 ? 17.091 4.190 16.359 1.00 82.44 655 ARG A O 1
ATOM 4972 N N . HIS A 1 656 ? 15.892 3.986 18.244 1.00 80.94 656 HIS A N 1
ATOM 4973 C CA . HIS A 1 656 ? 16.291 5.294 18.755 1.00 80.94 656 HIS A CA 1
ATOM 4974 C C . HIS A 1 656 ? 17.793 5.289 19.089 1.00 80.94 656 HIS A C 1
ATOM 4976 O O . HIS A 1 656 ? 18.298 4.289 19.596 1.00 80.94 656 HIS A O 1
ATOM 4982 N N . SER A 1 657 ? 18.495 6.397 18.839 1.00 73.56 657 SER A N 1
ATOM 4983 C CA . SER A 1 657 ? 19.960 6.486 18.985 1.00 73.56 657 SER A CA 1
ATOM 4984 C C . SER A 1 657 ? 20.454 6.175 20.403 1.00 73.56 657 SER A C 1
ATOM 4986 O O . SER A 1 657 ? 21.547 5.643 20.576 1.00 73.56 657 SER A O 1
ATOM 4988 N N . SER A 1 658 ? 19.632 6.420 21.430 1.00 74.88 658 SER A N 1
ATOM 4989 C CA . SER A 1 658 ? 19.953 6.048 22.819 1.00 74.88 658 SER A CA 1
ATOM 4990 C C . SER A 1 658 ? 20.062 4.536 23.057 1.00 74.88 658 SER A C 1
ATOM 4992 O O . SER A 1 658 ? 20.621 4.122 24.069 1.00 74.88 658 SER A O 1
ATOM 4994 N N . LEU A 1 659 ? 19.540 3.712 22.145 1.00 72.44 659 LEU A N 1
ATOM 4995 C CA . LEU A 1 659 ? 19.657 2.252 22.169 1.00 72.44 659 LEU A CA 1
ATOM 4996 C C . LEU A 1 659 ? 20.771 1.733 21.251 1.00 72.44 659 LEU A C 1
ATOM 4998 O O . LEU A 1 659 ? 20.865 0.528 21.014 1.00 72.44 659 LEU A O 1
ATOM 5002 N N . GLY A 1 660 ? 21.610 2.638 20.748 1.00 71.06 660 GLY A N 1
ATOM 5003 C CA . GLY A 1 660 ? 22.680 2.348 19.810 1.00 71.06 660 GLY A CA 1
ATOM 5004 C C . GLY A 1 660 ? 22.261 2.476 18.346 1.00 71.06 660 GLY A C 1
ATOM 5005 O O . GLY A 1 660 ? 21.113 2.743 17.997 1.00 71.06 660 GLY A O 1
ATOM 5006 N N . GLU A 1 661 ? 23.241 2.261 17.477 1.00 72.12 661 GLU A N 1
ATOM 5007 C CA . GLU A 1 661 ? 23.128 2.384 16.023 1.00 72.12 661 GLU A CA 1
ATOM 5008 C C . GLU A 1 661 ? 22.644 1.067 15.396 1.00 72.12 661 GLU A C 1
ATOM 5010 O O . GLU A 1 661 ? 23.340 0.451 14.591 1.00 72.12 661 GLU A O 1
ATOM 5015 N N . GLN A 1 662 ? 21.478 0.580 15.826 1.00 78.00 662 GLN A N 1
ATOM 5016 C CA . GLN A 1 662 ? 20.926 -0.710 15.395 1.00 78.00 662 GLN A CA 1
ATOM 5017 C C . GLN A 1 662 ? 19.583 -0.541 14.686 1.00 78.00 662 GLN A C 1
ATOM 5019 O O . GLN A 1 662 ? 18.793 0.351 15.007 1.00 78.00 662 GLN A O 1
ATOM 5024 N N . HIS A 1 663 ? 19.286 -1.437 13.746 1.00 83.56 663 HIS A N 1
ATOM 5025 C CA . HIS A 1 663 ? 17.963 -1.514 13.132 1.00 83.56 663 HIS A CA 1
ATOM 5026 C C . HIS A 1 663 ? 16.920 -2.128 14.075 1.00 83.56 663 HIS A C 1
ATOM 5028 O O . HIS A 1 663 ? 17.237 -2.961 14.919 1.00 83.56 663 HIS A O 1
ATOM 5034 N N . LEU A 1 664 ? 15.661 -1.721 13.911 1.00 85.38 664 LEU A N 1
ATOM 5035 C CA . LEU A 1 664 ? 14.501 -2.384 14.491 1.00 85.38 664 LEU A CA 1
ATOM 5036 C C . LEU A 1 664 ? 14.329 -3.750 13.828 1.00 85.38 664 LEU A C 1
ATOM 5038 O O . LEU A 1 664 ? 14.206 -3.848 12.597 1.00 85.38 664 LEU A O 1
ATOM 5042 N N . SER A 1 665 ? 14.315 -4.787 14.659 1.00 86.19 665 SER A N 1
ATOM 5043 C CA . SER A 1 665 ? 13.943 -6.139 14.258 1.00 86.19 665 SER A CA 1
ATOM 5044 C C . SER A 1 665 ? 12.418 -6.298 14.255 1.00 86.19 665 SER A C 1
ATOM 5046 O O . SER A 1 665 ? 11.685 -5.479 14.811 1.00 86.19 665 SER A O 1
ATOM 5048 N N . LEU A 1 666 ? 11.910 -7.378 13.656 1.00 87.38 666 LEU A N 1
ATOM 5049 C CA . LEU A 1 666 ? 10.486 -7.707 13.794 1.00 87.38 666 LEU A CA 1
ATOM 5050 C C . LEU A 1 666 ? 10.117 -8.050 15.241 1.00 87.38 666 LEU A C 1
ATOM 5052 O O . LEU A 1 666 ? 9.013 -7.739 15.672 1.00 87.38 666 LEU A O 1
ATOM 5056 N N . GLU A 1 667 ? 11.045 -8.639 15.997 1.00 89.19 667 GLU A N 1
ATOM 5057 C CA . GLU A 1 667 ? 10.867 -8.926 17.422 1.00 89.19 667 GLU A CA 1
ATOM 5058 C C . GLU A 1 667 ? 10.723 -7.636 18.244 1.00 89.19 667 GLU A C 1
ATOM 5060 O O . GLU A 1 667 ? 9.888 -7.567 19.143 1.00 89.19 667 GLU A O 1
ATOM 5065 N N . ASP A 1 668 ? 11.447 -6.568 17.894 1.00 91.75 668 ASP A N 1
ATOM 5066 C CA . ASP A 1 668 ? 11.258 -5.249 18.510 1.00 91.75 668 ASP A CA 1
ATOM 5067 C C . ASP A 1 668 ? 9.843 -4.711 18.259 1.00 91.75 668 ASP A C 1
ATOM 5069 O O . ASP A 1 668 ? 9.195 -4.183 19.161 1.00 91.75 668 ASP A O 1
ATOM 5073 N N . LEU A 1 669 ? 9.338 -4.855 17.032 1.00 93.88 669 LEU A N 1
ATOM 5074 C CA . LEU A 1 669 ? 7.996 -4.393 16.672 1.00 93.88 669 LEU A CA 1
ATOM 5075 C C . LEU A 1 669 ? 6.918 -5.208 17.399 1.00 93.88 669 LEU A C 1
ATOM 5077 O O . LEU A 1 669 ? 6.012 -4.630 17.997 1.00 93.88 669 LEU A O 1
ATOM 5081 N N . VAL A 1 670 ? 7.052 -6.537 17.410 1.00 94.62 670 VAL A N 1
ATOM 5082 C CA . VAL A 1 670 ? 6.145 -7.457 18.113 1.00 94.62 670 VAL A CA 1
ATOM 5083 C C . VAL A 1 670 ? 6.166 -7.195 19.623 1.00 94.62 670 VAL A C 1
ATOM 5085 O O . VAL A 1 670 ? 5.111 -7.038 20.240 1.00 94.62 670 VAL A O 1
ATOM 5088 N N . SER A 1 671 ? 7.350 -7.057 20.226 1.00 95.75 671 SER A N 1
ATOM 5089 C CA . SER A 1 671 ? 7.483 -6.739 21.654 1.00 95.75 671 SER A CA 1
ATOM 5090 C C . SER A 1 671 ? 6.917 -5.359 22.003 1.00 95.75 671 SER A C 1
ATOM 5092 O O . SER A 1 671 ? 6.337 -5.197 23.077 1.00 95.75 671 SER A O 1
ATOM 5094 N N . CYS A 1 672 ? 6.987 -4.378 21.095 1.00 97.44 672 CYS A N 1
ATOM 5095 C CA . CYS A 1 672 ? 6.309 -3.094 21.276 1.00 97.44 672 CYS A CA 1
ATOM 5096 C C . CYS A 1 672 ? 4.780 -3.247 21.335 1.00 97.44 672 CYS A C 1
ATOM 5098 O O . CYS A 1 672 ? 4.135 -2.552 22.118 1.00 97.44 672 CYS A O 1
ATOM 5100 N N . GLY A 1 673 ? 4.197 -4.158 20.549 1.00 98.06 673 GLY A N 1
ATOM 5101 C CA . GLY A 1 673 ? 2.766 -4.466 20.609 1.00 98.06 673 GLY A CA 1
ATOM 5102 C C . GLY A 1 673 ? 2.346 -5.045 21.965 1.00 98.06 673 GLY A C 1
ATOM 5103 O O . GLY A 1 673 ? 1.369 -4.594 22.562 1.00 98.06 673 GLY A O 1
ATOM 5104 N N . ALA A 1 674 ? 3.136 -5.973 22.511 1.00 97.81 674 ALA A N 1
ATOM 5105 C CA . ALA A 1 674 ? 2.919 -6.505 23.859 1.00 97.81 674 ALA A CA 1
ATOM 5106 C C . ALA A 1 674 ? 3.074 -5.419 24.946 1.00 97.81 674 ALA A C 1
ATOM 5108 O O . ALA A 1 674 ? 2.242 -5.302 25.848 1.00 97.81 674 ALA A O 1
ATOM 5109 N N . ALA A 1 675 ? 4.102 -4.570 24.833 1.00 98.38 675 ALA A N 1
ATOM 5110 C CA . ALA A 1 675 ? 4.324 -3.451 25.748 1.00 98.38 675 ALA A CA 1
ATOM 5111 C C . ALA A 1 675 ? 3.163 -2.441 25.733 1.00 98.38 675 ALA A C 1
ATOM 5113 O O . ALA A 1 675 ? 2.784 -1.935 26.790 1.00 98.38 675 ALA A O 1
ATOM 5114 N N . LEU A 1 676 ? 2.568 -2.190 24.561 1.00 98.62 676 LEU A N 1
ATOM 5115 C CA . LEU A 1 676 ? 1.368 -1.364 24.419 1.00 98.62 676 LEU A CA 1
ATOM 5116 C C . LEU A 1 676 ? 0.184 -1.943 25.196 1.00 98.62 676 LEU A C 1
ATOM 5118 O O . LEU A 1 676 ? -0.489 -1.198 25.909 1.00 98.62 676 LEU A O 1
ATOM 5122 N N . CYS A 1 677 ? -0.033 -3.257 25.125 1.00 98.62 677 CYS A N 1
ATOM 5123 C CA . CYS A 1 677 ? -1.111 -3.911 25.868 1.00 98.62 677 CYS A CA 1
ATOM 5124 C C . CYS A 1 677 ? -0.958 -3.710 27.381 1.00 98.62 677 CYS A C 1
ATOM 5126 O O . CYS A 1 677 ? -1.904 -3.315 28.064 1.00 98.62 677 CYS A O 1
ATOM 5128 N N . MET A 1 678 ? 0.261 -3.889 27.894 1.00 98.44 678 MET A N 1
ATOM 5129 C CA . MET A 1 678 ? 0.558 -3.690 29.314 1.00 98.44 678 MET A CA 1
ATOM 5130 C C . MET A 1 678 ? 0.462 -2.226 29.752 1.00 98.44 678 MET A C 1
ATOM 5132 O O . MET A 1 678 ? -0.005 -1.947 30.853 1.00 98.44 678 MET A O 1
ATOM 5136 N N . ALA A 1 679 ? 0.854 -1.280 28.897 1.00 98.12 679 ALA A N 1
ATOM 5137 C CA . ALA A 1 679 ? 0.712 0.146 29.183 1.00 98.12 679 ALA A CA 1
ATOM 5138 C C . ALA A 1 679 ? -0.764 0.564 29.300 1.00 98.12 679 ALA A C 1
ATOM 5140 O O . ALA A 1 679 ? -1.125 1.355 30.172 1.00 98.12 679 ALA A O 1
ATOM 5141 N N . LEU A 1 680 ? -1.625 -0.001 28.452 1.00 98.00 680 LEU A N 1
ATOM 5142 C CA . LEU A 1 680 ? -3.073 0.205 28.497 1.00 98.00 680 LEU A CA 1
ATOM 5143 C C . LEU A 1 680 ? -3.708 -0.447 29.732 1.00 98.00 680 LEU A C 1
ATOM 5145 O O . LEU A 1 680 ? -4.571 0.162 30.362 1.00 98.00 680 LEU A O 1
ATOM 5149 N N . LEU A 1 681 ? -3.225 -1.620 30.150 1.00 97.56 681 LEU A N 1
ATOM 5150 C CA . LEU A 1 681 ? -3.631 -2.229 31.419 1.00 97.56 681 LEU A CA 1
ATOM 5151 C C . LEU A 1 681 ? -3.267 -1.349 32.623 1.00 97.56 681 LEU A C 1
ATOM 5153 O O . LEU A 1 681 ? -4.088 -1.178 33.526 1.00 97.56 681 LEU A O 1
ATOM 5157 N N . ASP A 1 682 ? -2.070 -0.759 32.634 1.00 96.62 682 ASP A N 1
ATOM 5158 C CA . ASP A 1 682 ? -1.660 0.167 33.696 1.00 96.62 682 ASP A CA 1
ATOM 5159 C C . ASP A 1 682 ? -2.553 1.407 33.758 1.00 96.62 682 ASP A C 1
ATOM 5161 O O . ASP A 1 682 ? -2.854 1.896 34.847 1.00 96.62 682 ASP A O 1
ATOM 5165 N N . LEU A 1 683 ? -2.996 1.907 32.602 1.00 93.75 683 LEU A N 1
ATOM 5166 C CA . LEU A 1 683 ? -3.953 3.010 32.524 1.00 93.75 683 LEU A CA 1
ATOM 5167 C C . LEU A 1 683 ? -5.332 2.615 33.040 1.00 93.75 683 LEU A C 1
ATOM 5169 O O . LEU A 1 683 ? -5.922 3.369 33.807 1.00 93.75 683 LEU A O 1
ATOM 5173 N N . ALA A 1 684 ? -5.843 1.449 32.642 1.00 93.56 684 ALA A N 1
ATOM 5174 C CA . ALA A 1 684 ? -7.155 0.970 33.074 1.00 93.56 684 ALA A CA 1
ATOM 5175 C C . ALA A 1 684 ? -7.217 0.729 34.590 1.00 93.56 684 ALA A C 1
ATOM 5177 O O . ALA A 1 684 ? -8.266 0.899 35.206 1.00 93.56 684 ALA A O 1
ATOM 5178 N N . ARG A 1 685 ? -6.086 0.357 35.202 1.00 92.19 685 ARG A N 1
ATOM 5179 C CA . ARG A 1 685 ? -5.954 0.163 36.654 1.00 92.19 685 ARG A CA 1
ATOM 5180 C C . ARG A 1 685 ? -5.663 1.448 37.426 1.00 92.19 685 ARG A C 1
ATOM 5182 O O . ARG A 1 685 ? -5.753 1.441 38.654 1.00 92.19 685 ARG A O 1
ATOM 5189 N N . ALA A 1 686 ? -5.285 2.531 36.749 1.00 85.19 686 ALA A N 1
ATOM 5190 C CA . ALA A 1 686 ? -5.024 3.797 37.413 1.00 85.19 686 ALA A CA 1
ATOM 5191 C C . ALA A 1 686 ? -6.337 4.402 37.943 1.00 85.19 686 ALA A C 1
ATOM 5193 O O . ALA A 1 686 ? -7.371 4.318 37.274 1.00 85.19 686 ALA A O 1
ATOM 5194 N N . PRO A 1 687 ? -6.323 5.040 39.128 1.00 72.75 687 PRO A N 1
ATOM 5195 C CA . PRO A 1 687 ? -7.486 5.775 39.598 1.00 72.75 687 PRO A CA 1
ATOM 5196 C C . PRO A 1 687 ? -7.856 6.864 38.576 1.00 72.75 687 PRO A C 1
ATOM 5198 O O . PRO A 1 687 ? -6.957 7.469 37.978 1.00 72.75 687 PRO A O 1
ATOM 5201 N N . PRO A 1 688 ? -9.156 7.129 38.351 1.00 64.50 688 PRO A N 1
ATOM 5202 C CA . PRO A 1 688 ? -9.569 8.194 37.449 1.00 64.50 688 PRO A CA 1
ATOM 5203 C C . PRO A 1 688 ? -8.961 9.527 37.915 1.00 64.50 688 PRO A C 1
ATOM 5205 O O . PRO A 1 688 ? -8.878 9.762 39.125 1.00 64.50 688 PRO A O 1
ATOM 5208 N N . PRO A 1 689 ? -8.524 10.400 36.987 1.00 61.03 689 PRO A N 1
ATOM 5209 C CA . PRO A 1 689 ? -8.043 11.720 37.365 1.00 61.03 689 PRO A CA 1
ATOM 5210 C C . PRO A 1 689 ? -9.142 12.465 38.141 1.00 61.03 689 PRO A C 1
ATOM 5212 O O . PRO A 1 689 ? -10.330 12.236 37.878 1.00 61.03 689 PRO A O 1
ATOM 5215 N N . PRO A 1 690 ? -8.774 13.334 39.101 1.00 54.78 690 PRO A N 1
ATOM 5216 C CA . PRO A 1 690 ? -9.750 14.137 39.825 1.00 54.78 690 PRO A CA 1
ATOM 5217 C C . PRO A 1 690 ? -10.609 14.918 38.826 1.00 54.78 690 PRO A C 1
ATOM 5219 O O . PRO A 1 690 ? -10.102 15.421 37.821 1.00 54.78 690 PRO A O 1
ATOM 5222 N N . ALA A 1 691 ? -11.920 14.967 39.080 1.00 47.97 691 ALA A N 1
ATOM 5223 C CA . ALA A 1 691 ? -12.842 15.723 38.242 1.00 47.97 691 ALA A CA 1
ATOM 5224 C C . ALA A 1 691 ? -12.352 17.179 38.130 1.00 47.97 691 ALA A C 1
ATOM 5226 O O . ALA A 1 691 ? -11.888 17.724 39.136 1.00 47.97 691 ALA A O 1
ATOM 5227 N N . PRO A 1 692 ? -12.426 17.808 36.943 1.00 45.50 692 PRO A N 1
ATOM 5228 C CA . PRO A 1 692 ? -12.040 19.204 36.800 1.00 45.50 692 PRO A CA 1
ATOM 5229 C C . PRO A 1 692 ? -12.861 20.059 37.772 1.00 45.50 692 PRO A C 1
ATOM 5231 O O . PRO A 1 692 ? -14.093 20.018 37.771 1.00 45.50 692 PRO A O 1
ATOM 5234 N N . GLU A 1 693 ? -12.174 20.801 38.640 1.00 44.50 693 GLU A N 1
ATOM 5235 C CA . GLU A 1 693 ? -12.806 21.756 39.546 1.00 44.50 693 GLU A CA 1
ATOM 5236 C C . GLU A 1 693 ? -13.358 22.940 38.729 1.00 44.50 693 GLU A C 1
ATOM 5238 O O . GLU A 1 693 ? -12.620 23.841 38.344 1.00 44.50 693 GLU A O 1
ATOM 5243 N N . GLY A 1 694 ? -14.672 22.936 38.473 1.00 42.38 694 GLY A N 1
ATOM 5244 C CA . GLY A 1 694 ? -15.427 24.059 37.894 1.00 42.38 694 GLY A CA 1
ATOM 5245 C C . GLY A 1 694 ? -15.507 24.054 36.354 1.00 42.38 694 GLY A C 1
ATOM 5246 O O . GLY A 1 694 ? -14.529 23.785 35.675 1.00 42.38 694 GLY A O 1
ATOM 5247 N N . GLY A 1 695 ? -16.640 24.350 35.713 1.00 35.47 695 GLY A N 1
ATOM 5248 C CA . GLY A 1 695 ? -17.847 24.995 36.216 1.00 35.47 695 GLY A CA 1
ATOM 5249 C C . GLY A 1 695 ? -19.074 24.791 35.320 1.00 35.47 695 GLY A C 1
ATOM 5250 O O . GLY A 1 695 ? -18.999 24.187 34.250 1.00 35.47 695 GLY A O 1
ATOM 5251 N N . LEU A 1 696 ? -20.185 25.277 35.879 1.00 31.53 696 LEU A N 1
ATOM 5252 C CA . LEU A 1 696 ? -21.523 25.448 35.308 1.00 31.53 696 LEU A CA 1
ATOM 5253 C C . LEU A 1 696 ? -21.535 26.172 33.960 1.00 31.53 696 LEU A C 1
ATOM 5255 O O . LEU A 1 696 ? -20.733 27.122 33.803 1.00 31.53 696 LEU A O 1
#

pLDDT: mean 76.79, std 18.38, range [24.55, 98.88]

Sequence (696 aa):
ELDIIHLMRSVLKGMGGKDLARRWQTATNALHAVRLSCVTKPEVLERLRGAGGLTLVVDAWKAGGHVADVAHECCGLALMMAPCHVRAVAVAGAADCSLSTWQRFGQDSGRGLLTQCAAEITLLCLPHLPDRPTVLPKLAAESLRALTSVGPMGAVGALLKALSRLASDTKLAPELTSLGVAELSLAVIEDERWGQELVLRRLAAEAYAKPISALAELRQHGPSSPVAPQTPRNPGIPARQLQVPSAQPPLALPQELPEAAITAQAAVATGTEPTFDAVACASALRRRLEAWRARITGKEAAFLNEGDVEPLRFDADFESGSLGPVIRLGPREYEIRLLSDTAGQATYVQWFCFRLRGMTAGEPYTFHLSNLLKPGSLFEEGCQPVLFSKLRKESTGLGWARQGADVAYYPYNDAGKRHCVSFDVSFPFDGDEVFLAHAVPYTHSDLLADLARWPDVPRRPITRSLGGRDILSLSAGADDAPRVVVVARAHPGETHASWVMRGVLEFLLGGSEDAQACQQAMHWLLVPMLNPDGVATGRTRTNLDGVDLNRHHHDDLAPETRGLRATLEDEVRLGQPLAFVDIHSHSRRRGIFAIANGSDADPLVERLAARTRLLDAAGTNRNEVRAQDEGVGRVAAARLGFRYSVTLESSLCARHSSLGEQHLSLEDLVSCGAALCMALLDLARAPPPPAPEGGL

Organism: NCBI:txid73915